Protein AF-0000000065867037 (afdb_homodimer)

InterPro domains:
  IPR023191 Deoxynucleotide monophosphate kinase, N-terminal [G3DSA:1.10.238.70] (33-154)
  IPR027417 P-loop containing nucleoside triphosphate hydrolase [G3DSA:3.40.50.300] (1-236)
  IPR027417 P-loop containing nucleoside triphosphate hydrolase [SSF52540] (1-239)
  IPR048444 Deoxynucleotide monophosphate kinase [PF21448] (2-234)

Nearest PDB structures (foldseek):
  1del-assembly1_A  TM=9.808E-01  e=3.210E-45  Tequatrovirus T4
  1del-assembly1_B  TM=9.962E-01  e=9.913E-43  Tequatrovirus T4
  5xz2-assembly2_B  TM=5.004E-01  e=1.319E-03  Danio rerio
  5ycb-assembly2_B  TM=4.876E-01  e=2.510E-03  Notothenia coriiceps
  7de3-assembly1_A  TM=4.645E-01  e=5.065E-03  Homo sapiens

Organism: Enterobacteria phage T4 (NCBI:txid10665)

Foldseek 3Di:
DAEEEEWEFPPLCLVVLVVLCVVPFQEDEDELLLLLLVLLQVLQVVLVVPHVFDRDHSCCLVVNVHDQVDFRPDDLVSLLSSLQSSQQVLCVLPNWAPWDWDADPRDIGIDPVLSVQSSVQSVPDPDGDGSVVSSCCNPPSRRCPPIDVCSSVVSVVVVCVVCVPVPGPYYYYRQAQDAVSVVVCVVVVHAYEYRGEPPDAHPDPPSSNRIDDDDPRHHYQYDHDDSVVSSVSSVVVSVVD/DAEEEEWEFPPLCLVVLVVLCVVPFQEDEDELLLLLLVLLQVLQVVLVVPHVFDRDHSCCLVVNVHDQVDFRPDDLVSLLSSLQSSQQVLCVLPNWAPWDWDADPNDIGIDPVLSVQSSVQSVPDDDGDGSVVSSCCNPPSRRCPPIDVCSSVVSVVVVCVVCVVVPGPYYYYRQAQDAVSVVVCVVVVHAYEYRGEPPDAHPDPPSSNRIDDDDPRHHYQYDHDDPVVSSVSSVVVSVVD

Sequence (482 aa):
MKLIFLSGVKRSGKDTTADFIMSNYSAVKYQLAGPIKDALAYAWGVFAANTDYPCLTRKEFEGIDYDRETNLNLTKLEVITIMEQAFCYLNGKSPIKGVFVFDDEGKESVNFVAFNKITDVINNIEDQWSVRRLMQALGTDLIVNNFDRMYWVKLFALDYLDKFNSGYDYYIVPDTRQDHEMDAARAMGATVIHVVRPGQKSNDTHITEAGLPIRDGDLVITNDGSLEELFSKIKNTLKVLMKLIFLSGVKRSGKDTTADFIMSNYSAVKYQLAGPIKDALAYAWGVFAANTDYPCLTRKEFEGIDYDRETNLNLTKLEVITIMEQAFCYLNGKSPIKGVFVFDDEGKESVNFVAFNKITDVINNIEDQWSVRRLMQALGTDLIVNNFDRMYWVKLFALDYLDKFNSGYDYYIVPDTRQDHEMDAARAMGATVIHVVRPGQKSNDTHITEAGLPIRDGDLVITNDGSLEELFSKIKNTLKVL

Structure (mmCIF, N/CA/C/O backbone):
data_AF-0000000065867037-model_v1
#
loop_
_entity.id
_entity.type
_entity.pdbx_description
1 polymer 'Deoxynucleotide monophosphate kinase'
#
loop_
_atom_site.group_PDB
_atom_site.id
_atom_site.type_symbol
_atom_site.label_atom_id
_atom_site.label_alt_id
_atom_site.label_comp_id
_atom_site.label_asym_id
_atom_site.label_entity_id
_atom_site.label_seq_id
_atom_site.pdbx_PDB_ins_code
_atom_site.Cartn_x
_atom_site.Cartn_y
_atom_site.Cartn_z
_atom_site.occupancy
_atom_site.B_iso_or_equiv
_atom_site.auth_seq_id
_atom_site.auth_comp_id
_atom_site.auth_asym_id
_atom_site.auth_atom_id
_atom_site.pdbx_PDB_model_num
ATOM 1 N N . MET A 1 1 ? 14.789 -4.066 9.43 1 89.06 1 MET A N 1
ATOM 2 C CA . MET A 1 1 ? 14.328 -5.211 8.648 1 89.06 1 MET A CA 1
ATOM 3 C C . MET A 1 1 ? 14.789 -5.102 7.203 1 89.06 1 MET A C 1
ATOM 5 O O . MET A 1 1 ? 14.531 -4.094 6.543 1 89.06 1 MET A O 1
ATOM 9 N N . LYS A 1 2 ? 15.555 -6.059 6.652 1 92.38 2 LYS A N 1
ATOM 10 C CA . LYS A 1 2 ? 16.047 -6.055 5.281 1 92.38 2 LYS A CA 1
ATOM 11 C C . LYS A 1 2 ? 15.062 -6.73 4.332 1 92.38 2 LYS A C 1
ATOM 13 O O . LYS A 1 2 ? 14.562 -7.816 4.625 1 92.38 2 LYS A O 1
ATOM 18 N N . LEU A 1 3 ? 14.758 -6.055 3.297 1 95 3 LEU A N 1
ATOM 19 C CA . LEU A 1 3 ? 13.836 -6.555 2.279 1 95 3 LEU A CA 1
ATOM 20 C C . LEU A 1 3 ? 14.594 -7.332 1.204 1 95 3 LEU A C 1
ATOM 22 O O . LEU A 1 3 ? 15.453 -6.773 0.516 1 95 3 LEU A O 1
ATOM 26 N N . ILE A 1 4 ? 14.258 -8.617 1.031 1 96 4 ILE A N 1
ATOM 27 C CA . ILE A 1 4 ? 14.984 -9.484 0.104 1 96 4 ILE A CA 1
ATOM 28 C C . ILE A 1 4 ? 14.008 -10.094 -0.9 1 96 4 ILE A C 1
ATOM 30 O O . ILE A 1 4 ? 13.008 -10.703 -0.513 1 96 4 ILE A O 1
ATOM 34 N N . PHE A 1 5 ? 14.273 -9.945 -2.16 1 96.62 5 PHE A N 1
ATOM 35 C CA . PHE A 1 5 ? 13.578 -10.648 -3.232 1 96.62 5 PHE A CA 1
ATOM 36 C C . PHE A 1 5 ? 14.453 -11.75 -3.812 1 96.62 5 PHE A C 1
ATOM 38 O O . PHE A 1 5 ? 15.555 -11.484 -4.309 1 96.62 5 PHE A O 1
ATOM 45 N N . LEU A 1 6 ? 13.992 -12.977 -3.705 1 94.5 6 LEU A N 1
ATOM 46 C CA . LEU A 1 6 ? 14.727 -14.125 -4.223 1 94.5 6 LEU A CA 1
ATOM 47 C C . LEU A 1 6 ? 14.203 -14.531 -5.602 1 94.5 6 LEU A C 1
ATOM 49 O O . LEU A 1 6 ? 12.992 -14.562 -5.828 1 94.5 6 LEU A O 1
ATOM 53 N N . SER A 1 7 ? 15.094 -14.688 -6.477 1 92.19 7 SER A N 1
ATOM 54 C CA . SER A 1 7 ? 14.773 -15.125 -7.828 1 92.19 7 SER A CA 1
ATOM 55 C C . SER A 1 7 ? 15.602 -16.344 -8.227 1 92.19 7 SER A C 1
ATOM 57 O O . SER A 1 7 ? 16.719 -16.516 -7.75 1 92.19 7 SER A O 1
ATOM 59 N N . GLY A 1 8 ? 15 -17.219 -9.047 1 89.62 8 GLY A N 1
ATOM 60 C CA . GLY A 1 8 ? 15.656 -18.422 -9.539 1 89.62 8 GLY A CA 1
ATOM 61 C C . GLY A 1 8 ? 14.719 -19.344 -10.281 1 89.62 8 GLY A C 1
ATOM 62 O O . GLY A 1 8 ? 13.539 -19.453 -9.945 1 89.62 8 GLY A O 1
ATOM 63 N N . VAL A 1 9 ? 15.258 -20.031 -11.266 1 84.5 9 VAL A N 1
ATOM 64 C CA . VAL A 1 9 ? 14.453 -20.969 -12.039 1 84.5 9 VAL A CA 1
ATOM 65 C C . VAL A 1 9 ? 14.172 -22.219 -11.211 1 84.5 9 VAL A C 1
ATOM 67 O O . VAL A 1 9 ? 14.75 -22.391 -10.141 1 84.5 9 VAL A O 1
ATOM 70 N N . LYS A 1 10 ? 13.211 -23.031 -11.695 1 82 10 LYS A N 1
ATOM 71 C CA . LYS A 1 10 ? 12.883 -24.281 -11.031 1 82 10 LYS A CA 1
ATOM 72 C C . LYS A 1 10 ? 14.141 -25.125 -10.789 1 82 10 LYS A C 1
ATOM 74 O O . LYS A 1 10 ? 14.992 -25.234 -11.672 1 82 10 LYS A O 1
ATOM 79 N N . ARG A 1 11 ? 14.297 -25.578 -9.586 1 84.94 11 ARG A N 1
ATOM 80 C CA . ARG A 1 11 ? 15.367 -26.484 -9.172 1 84.94 11 ARG A CA 1
ATOM 81 C C . ARG A 1 11 ? 16.703 -25.734 -9.062 1 84.94 11 ARG A C 1
ATOM 83 O O . ARG A 1 11 ? 17.766 -26.344 -9.117 1 84.94 11 ARG A O 1
ATOM 90 N N . SER A 1 12 ? 16.641 -24.422 -8.906 1 88.38 12 SER A N 1
ATOM 91 C CA . SER A 1 12 ? 17.859 -23.641 -8.734 1 88.38 12 SER A CA 1
ATOM 92 C C . SER A 1 12 ? 18.328 -23.672 -7.285 1 88.38 12 SER A C 1
ATOM 94 O O . SER A 1 12 ? 19.5 -23.391 -7.004 1 88.38 12 SER A O 1
ATOM 96 N N . GLY A 1 13 ? 17.484 -23.953 -6.355 1 90.44 13 GLY A N 1
ATOM 97 C CA . GLY A 1 13 ? 17.766 -23.891 -4.93 1 90.44 13 GLY A CA 1
ATOM 98 C C . GLY A 1 13 ? 17.156 -22.688 -4.254 1 90.44 13 GLY A C 1
ATOM 99 O O . GLY A 1 13 ? 17.453 -22.391 -3.098 1 90.44 13 GLY A O 1
ATOM 100 N N . LYS A 1 14 ? 16.328 -22.016 -5.004 1 90.88 14 LYS A N 1
ATOM 101 C CA . LYS A 1 14 ? 15.68 -20.812 -4.504 1 90.88 14 LYS A CA 1
ATOM 102 C C . LYS A 1 14 ? 14.82 -21.109 -3.279 1 90.88 14 LYS A C 1
ATOM 104 O O . LYS A 1 14 ? 14.883 -20.406 -2.277 1 90.88 14 LYS A O 1
ATOM 109 N N . ASP A 1 15 ? 14.039 -22.172 -3.334 1 90.88 15 ASP A N 1
ATOM 110 C CA . ASP A 1 15 ? 13.172 -22.531 -2.213 1 90.88 15 ASP A CA 1
ATOM 111 C C . ASP A 1 15 ? 14 -22.969 -1.006 1 90.88 15 ASP A C 1
ATOM 113 O O . ASP A 1 15 ? 13.648 -22.672 0.136 1 90.88 15 ASP A O 1
ATOM 117 N N . THR A 1 16 ? 15.031 -23.656 -1.321 1 93.69 16 THR A N 1
ATOM 118 C CA . THR A 1 16 ? 15.945 -24.078 -0.265 1 93.69 16 THR A CA 1
ATOM 119 C C . THR A 1 16 ? 16.562 -22.875 0.433 1 93.69 16 THR A C 1
ATOM 121 O O . THR A 1 16 ? 16.703 -22.859 1.657 1 93.69 16 THR A O 1
ATOM 124 N N . THR A 1 17 ? 16.906 -21.969 -0.355 1 95.19 17 THR A N 1
ATOM 125 C CA . THR A 1 17 ? 17.484 -20.734 0.177 1 95.19 17 THR A CA 1
ATOM 126 C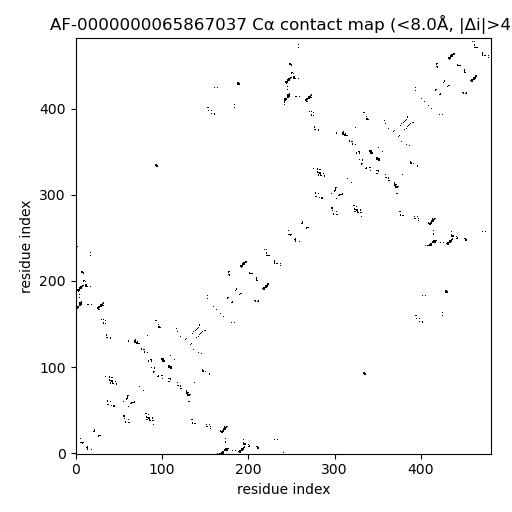 C . THR A 1 17 ? 16.469 -20.016 1.078 1 95.19 17 THR A C 1
ATOM 128 O O . THR A 1 17 ? 16.812 -19.641 2.201 1 95.19 17 THR A O 1
ATOM 131 N N . ALA A 1 18 ? 15.297 -19.828 0.618 1 95.25 18 ALA A N 1
ATOM 132 C CA . ALA A 1 18 ? 14.25 -19.188 1.403 1 95.25 18 ALA A CA 1
ATOM 133 C C . ALA A 1 18 ? 14.016 -19.922 2.717 1 95.25 18 ALA A C 1
ATOM 135 O O . ALA A 1 18 ? 13.914 -19.312 3.777 1 95.25 18 ALA A O 1
ATOM 136 N N . ASP A 1 19 ? 13.961 -21.203 2.641 1 95.06 19 ASP A N 1
ATOM 137 C CA . ASP A 1 19 ? 13.719 -22.016 3.82 1 95.06 19 ASP A CA 1
ATOM 138 C C . ASP A 1 19 ? 14.852 -21.875 4.832 1 95.06 19 ASP A C 1
ATOM 140 O O . ASP A 1 19 ? 14.617 -21.844 6.039 1 95.06 19 ASP A O 1
ATOM 144 N N . PHE A 1 20 ? 16.031 -21.891 4.324 1 96.19 20 PHE A N 1
ATOM 145 C CA . PHE A 1 20 ? 17.203 -21.719 5.188 1 96.19 20 PHE A CA 1
ATOM 146 C C . PHE A 1 20 ? 17.125 -20.422 5.969 1 96.19 20 PHE A C 1
ATOM 148 O O . PHE A 1 20 ? 17.344 -20.391 7.18 1 96.19 20 PHE A O 1
ATOM 155 N N . ILE A 1 21 ? 16.781 -19.328 5.324 1 96 21 ILE A N 1
ATOM 156 C CA . ILE A 1 21 ? 16.688 -18.031 5.969 1 96 21 ILE A CA 1
ATOM 157 C C . ILE A 1 21 ? 15.586 -18.047 7.02 1 96 21 ILE A C 1
ATOM 159 O O . ILE A 1 21 ? 15.781 -17.578 8.148 1 96 21 ILE A O 1
ATOM 163 N N . MET A 1 22 ? 14.477 -18.641 6.66 1 96.12 22 MET A N 1
ATOM 164 C CA . MET A 1 22 ? 13.336 -18.719 7.57 1 96.12 22 MET A CA 1
ATOM 165 C C . MET A 1 22 ? 13.695 -19.516 8.82 1 96.12 22 MET A C 1
ATOM 167 O O . MET A 1 22 ? 13.203 -19.219 9.914 1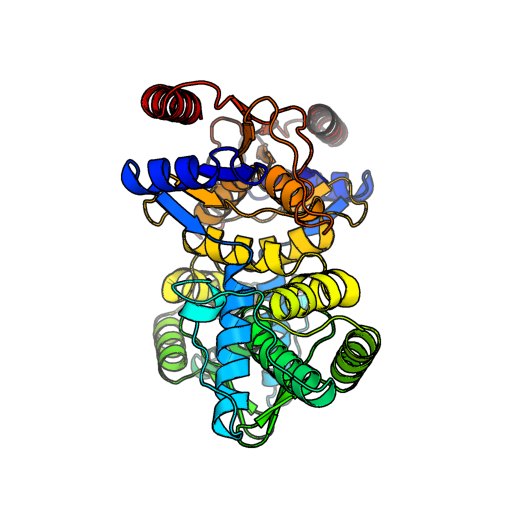 96.12 22 MET A O 1
ATOM 171 N N . SER A 1 23 ? 14.57 -20.438 8.695 1 96.44 23 SER A N 1
ATOM 172 C CA . SER A 1 23 ? 14.883 -21.344 9.789 1 96.44 23 SER A CA 1
ATOM 173 C C . SER A 1 23 ? 16.016 -20.797 10.656 1 96.44 23 SER A C 1
ATOM 175 O O . SER A 1 23 ? 16.109 -21.141 11.836 1 96.44 23 SER A O 1
ATOM 177 N N . ASN A 1 24 ? 16.781 -19.953 10.156 1 96.19 24 ASN A N 1
ATOM 178 C CA . ASN A 1 24 ? 18 -19.578 10.875 1 96.19 24 ASN A CA 1
ATOM 179 C C . ASN A 1 24 ? 17.984 -18.125 11.305 1 96.19 24 ASN A C 1
ATOM 181 O O . ASN A 1 24 ? 18.812 -17.688 12.094 1 96.19 24 ASN A O 1
ATOM 185 N N . TYR A 1 25 ? 17.047 -17.375 10.812 1 96.12 25 TYR A N 1
ATOM 186 C CA . TYR A 1 25 ? 16.953 -15.953 11.148 1 96.12 25 TYR A CA 1
ATOM 187 C C . TYR A 1 25 ? 15.516 -15.57 11.5 1 96.12 25 TYR A C 1
ATOM 189 O O . TYR A 1 25 ? 14.586 -16.312 11.203 1 96.12 25 TYR A O 1
ATOM 197 N N . SER A 1 26 ? 15.367 -14.492 12.25 1 96.56 26 SER A N 1
ATOM 198 C CA . SER A 1 26 ? 14.047 -13.906 12.438 1 96.56 26 SER A CA 1
ATOM 199 C C . SER A 1 26 ? 13.539 -13.281 11.141 1 96.56 26 SER A C 1
ATOM 201 O O . SER A 1 26 ? 13.773 -12.094 10.883 1 96.56 26 SER A O 1
ATOM 203 N N . ALA A 1 27 ? 12.875 -14.055 10.383 1 96.44 27 ALA A N 1
ATOM 204 C CA . ALA A 1 27 ? 12.461 -13.625 9.047 1 96.44 27 ALA A CA 1
ATOM 205 C C . ALA A 1 27 ? 10.977 -13.922 8.812 1 96.44 27 ALA A C 1
ATOM 207 O O . ALA A 1 27 ? 10.391 -14.766 9.492 1 96.44 27 ALA A O 1
ATOM 208 N N . VAL A 1 28 ? 10.383 -13.164 7.984 1 96.69 28 VAL A N 1
ATOM 209 C CA . VAL A 1 28 ? 9.016 -13.398 7.531 1 96.69 28 VAL A CA 1
ATOM 210 C C . VAL A 1 28 ? 8.992 -13.562 6.016 1 96.69 28 VAL A C 1
ATOM 212 O O . VAL A 1 28 ? 9.742 -12.891 5.301 1 96.69 28 VAL A O 1
ATOM 215 N N . LYS A 1 29 ? 8.234 -14.516 5.602 1 96.44 29 LYS A N 1
ATOM 216 C CA . LYS A 1 29 ? 8.102 -14.82 4.18 1 96.44 29 LYS A CA 1
ATOM 217 C C . LYS A 1 29 ? 6.766 -14.328 3.631 1 96.44 29 LYS A C 1
ATOM 219 O O . LYS A 1 29 ? 5.723 -14.539 4.25 1 96.44 29 LYS A O 1
ATOM 224 N N . TYR A 1 30 ? 6.809 -13.617 2.578 1 97.12 30 TYR A N 1
ATOM 225 C CA . TYR A 1 30 ? 5.609 -13.172 1.872 1 97.12 30 TYR A CA 1
ATOM 226 C C . TYR A 1 30 ? 5.605 -13.68 0.435 1 97.12 30 TYR A C 1
ATOM 228 O O . TYR A 1 30 ? 6.559 -13.453 -0.314 1 97.12 30 TYR A O 1
ATOM 236 N N . GLN A 1 31 ? 4.57 -14.344 0.093 1 96.12 31 GLN A N 1
ATOM 237 C CA . GLN A 1 31 ? 4.398 -14.797 -1.284 1 96.12 31 GLN A CA 1
ATOM 238 C C . GLN A 1 31 ? 3.549 -13.812 -2.082 1 96.12 31 GLN A C 1
ATOM 240 O O . GLN A 1 31 ? 2.404 -13.531 -1.721 1 96.12 31 GLN A O 1
ATOM 245 N N . LEU A 1 32 ? 4.082 -13.336 -3.207 1 96.38 32 LEU A N 1
ATOM 246 C CA . LEU A 1 32 ? 3.297 -12.461 -4.07 1 96.38 32 LEU A CA 1
ATOM 247 C C . LEU A 1 32 ? 2.02 -13.156 -4.531 1 96.38 32 LEU A C 1
ATOM 249 O O . LEU A 1 32 ? 0.987 -12.508 -4.711 1 96.38 32 LEU A O 1
ATOM 253 N N . ALA A 1 33 ? 2.098 -14.461 -4.652 1 96.81 33 ALA A N 1
ATOM 254 C CA . ALA A 1 33 ? 0.938 -15.234 -5.098 1 96.81 33 ALA A CA 1
ATOM 255 C C . ALA A 1 33 ? 0.011 -15.547 -3.928 1 96.81 33 ALA A C 1
ATOM 257 O O . ALA A 1 33 ? -1.071 -16.109 -4.121 1 96.81 33 ALA A O 1
ATOM 258 N N . GLY A 1 34 ? 0.401 -15.242 -2.719 1 97.56 34 GLY A N 1
ATOM 259 C CA . GLY A 1 34 ? -0.401 -15.531 -1.541 1 97.56 34 GLY A CA 1
ATOM 260 C C . GLY A 1 34 ? -1.822 -15.008 -1.646 1 97.56 34 GLY A C 1
ATOM 261 O O . GLY A 1 34 ? -2.779 -15.781 -1.536 1 97.56 34 GLY A O 1
ATOM 262 N N . PRO A 1 35 ? -1.892 -13.711 -1.93 1 98.5 35 PRO A N 1
ATOM 263 C CA . PRO A 1 35 ? -3.24 -13.148 -2.041 1 98.5 35 PRO A CA 1
ATOM 264 C C . PRO A 1 35 ? -4.055 -13.789 -3.166 1 98.5 35 PRO A C 1
ATOM 266 O O . PRO A 1 35 ? -5.281 -13.875 -3.074 1 98.5 35 PRO A O 1
ATOM 269 N N . ILE A 1 36 ? -3.424 -14.211 -4.211 1 98.56 36 ILE A N 1
ATOM 270 C CA . ILE A 1 36 ? -4.105 -14.883 -5.309 1 98.56 36 ILE A CA 1
ATOM 271 C C . ILE A 1 36 ? -4.734 -16.188 -4.801 1 98.56 36 ILE A C 1
ATOM 273 O O . ILE A 1 36 ? -5.914 -16.438 -5.039 1 98.56 36 ILE A O 1
ATOM 277 N N . LYS A 1 37 ? -3.912 -16.938 -4.086 1 98.62 37 LYS A N 1
ATOM 278 C CA . LYS A 1 37 ? -4.379 -18.188 -3.52 1 98.62 37 LYS A CA 1
ATOM 279 C C . LYS A 1 37 ? -5.492 -17.969 -2.498 1 98.62 37 LYS A C 1
ATOM 281 O O . LYS A 1 37 ? -6.484 -18.688 -2.477 1 98.62 37 LYS A O 1
ATOM 286 N N . ASP A 1 38 ? -5.348 -16.953 -1.671 1 98.75 38 ASP A N 1
ATOM 287 C CA . ASP A 1 38 ? -6.359 -16.609 -0.672 1 98.75 38 ASP A CA 1
ATOM 288 C C . ASP A 1 38 ? -7.695 -16.281 -1.333 1 98.75 38 ASP A C 1
ATOM 290 O O . ASP A 1 38 ? -8.742 -16.766 -0.919 1 98.75 38 ASP A O 1
ATOM 294 N N . ALA A 1 39 ? -7.598 -15.469 -2.322 1 98.81 39 ALA A N 1
ATOM 295 C CA . ALA A 1 39 ? -8.805 -15.016 -3.008 1 98.81 39 ALA A CA 1
ATOM 296 C C . ALA A 1 39 ? -9.516 -16.172 -3.699 1 98.81 39 ALA A C 1
ATOM 298 O O . ALA A 1 39 ? -10.734 -16.297 -3.615 1 98.81 39 ALA A O 1
ATOM 299 N N . LEU A 1 40 ? -8.75 -17 -4.391 1 98.81 40 LEU A N 1
ATOM 300 C CA . LEU A 1 40 ? -9.344 -18.109 -5.117 1 98.81 40 LEU A CA 1
ATOM 301 C C . LEU A 1 40 ? -9.906 -19.156 -4.148 1 98.81 40 LEU A C 1
ATOM 303 O O . LEU A 1 40 ? -10.938 -19.766 -4.422 1 98.81 40 LEU A O 1
ATOM 307 N N . ALA A 1 41 ? -9.188 -19.391 -3.031 1 98.69 41 ALA A N 1
ATOM 308 C CA . ALA A 1 41 ? -9.711 -20.312 -2.021 1 98.69 41 ALA A CA 1
ATOM 309 C C . ALA A 1 41 ? -11.055 -19.828 -1.483 1 98.69 41 ALA A C 1
ATOM 311 O O . ALA A 1 41 ? -11.992 -20.609 -1.346 1 98.69 41 ALA A O 1
ATOM 312 N N . TYR A 1 42 ? -11.117 -18.578 -1.183 1 98.31 42 TYR A N 1
ATOM 313 C CA . TYR A 1 42 ? -12.367 -18 -0.713 1 98.31 42 TYR A CA 1
ATOM 314 C C . TYR A 1 42 ? -13.469 -18.141 -1.755 1 98.31 42 TYR A C 1
ATOM 316 O O . TYR A 1 42 ? -14.555 -18.641 -1.449 1 98.31 42 TYR A O 1
ATOM 324 N N . ALA A 1 43 ? -13.172 -17.703 -2.996 1 98.19 43 ALA A N 1
ATOM 325 C CA . ALA A 1 43 ? -14.148 -17.734 -4.082 1 98.19 43 ALA A CA 1
ATOM 326 C C . ALA A 1 43 ? -14.625 -19.156 -4.344 1 98.19 43 ALA A C 1
ATOM 328 O O . ALA A 1 43 ? -15.812 -19.391 -4.582 1 98.19 43 ALA A O 1
ATOM 329 N N . TRP A 1 44 ? -13.68 -20.094 -4.355 1 98.44 44 TRP A N 1
ATOM 330 C CA . TRP A 1 44 ? -14.023 -21.5 -4.547 1 98.44 44 TRP A CA 1
ATOM 331 C C . TRP A 1 44 ? -14.984 -21.969 -3.463 1 98.44 44 TRP A C 1
ATOM 333 O O . TRP A 1 44 ? -15.93 -22.719 -3.742 1 98.44 44 TRP A O 1
ATOM 343 N N . GLY A 1 45 ? -14.688 -21.609 -2.201 1 97.31 45 GLY A N 1
ATOM 344 C CA . GLY A 1 45 ? -15.578 -21.984 -1.11 1 97.31 45 GLY A CA 1
ATOM 345 C C . GLY A 1 45 ? -17.016 -21.531 -1.333 1 97.31 45 GLY A C 1
ATOM 346 O O . GLY A 1 45 ? -17.953 -22.297 -1.123 1 97.31 45 GLY A O 1
ATOM 347 N N . VAL A 1 46 ? -17.188 -20.328 -1.723 1 95.69 46 VAL A N 1
ATOM 348 C CA . VAL A 1 46 ? -18.516 -19.781 -1.999 1 95.69 46 VAL A CA 1
ATOM 349 C C . VAL A 1 46 ? -19.172 -20.562 -3.137 1 95.69 46 VAL A C 1
ATOM 351 O O . VAL A 1 46 ? -20.344 -20.938 -3.049 1 95.69 46 VAL A O 1
ATOM 354 N N . PHE A 1 47 ? -18.422 -20.812 -4.164 1 96.44 47 PHE A N 1
ATOM 355 C CA . PHE A 1 47 ? -18.875 -21.531 -5.348 1 96.44 47 PHE A CA 1
ATOM 356 C C . PHE A 1 47 ? -19.266 -22.969 -5 1 96.44 47 PHE A C 1
ATOM 358 O O . PHE A 1 47 ? -20.359 -23.406 -5.352 1 96.44 47 PHE A O 1
ATOM 365 N N . ALA A 1 48 ? -18.406 -23.641 -4.312 1 95.31 48 ALA A N 1
ATOM 366 C CA . ALA A 1 48 ? -18.594 -25.062 -4.016 1 95.31 48 ALA A CA 1
ATOM 367 C C . ALA A 1 48 ? -19.734 -25.266 -3.031 1 95.31 48 ALA A C 1
ATOM 369 O O . ALA A 1 48 ? -20.359 -26.328 -3.01 1 95.31 48 ALA A O 1
ATOM 370 N N . ALA A 1 49 ? -19.984 -24.281 -2.197 1 93.25 49 ALA A N 1
ATOM 371 C CA . ALA A 1 49 ? -21.078 -24.375 -1.237 1 93.25 49 ALA A CA 1
ATOM 372 C C . ALA A 1 49 ? -22.406 -24.547 -1.95 1 93.25 49 ALA A C 1
ATOM 374 O O . ALA A 1 49 ? -23.359 -25.125 -1.395 1 93.25 49 ALA A O 1
ATOM 375 N N . ASN A 1 50 ? -22.5 -24.188 -3.203 1 90.62 50 ASN A N 1
ATOM 376 C CA . ASN A 1 50 ? -23.766 -24.188 -3.934 1 90.62 50 ASN A CA 1
ATOM 377 C C . ASN A 1 50 ? -23.719 -25.141 -5.129 1 90.62 50 ASN A C 1
ATOM 379 O O . ASN A 1 50 ? -24.516 -25.016 -6.055 1 90.62 50 ASN A O 1
ATOM 383 N N . THR A 1 51 ? -22.672 -25.984 -5.137 1 94.62 51 THR A N 1
ATOM 384 C CA . THR A 1 51 ? -22.516 -26.891 -6.266 1 94.62 51 THR A CA 1
ATOM 385 C C . THR A 1 51 ? -22.047 -28.266 -5.797 1 94.62 51 THR A C 1
ATOM 387 O O . THR A 1 51 ? -21.922 -28.5 -4.594 1 94.62 51 THR A O 1
ATOM 390 N N . ASP A 1 52 ? -21.812 -29.156 -6.73 1 93.62 52 ASP A N 1
ATOM 391 C CA . ASP A 1 52 ? -21.391 -30.516 -6.395 1 93.62 52 ASP A CA 1
ATOM 392 C C . ASP A 1 52 ? -19.891 -30.688 -6.559 1 93.62 52 ASP A C 1
ATOM 394 O O . ASP A 1 52 ? -19.375 -31.797 -6.484 1 93.62 52 ASP A O 1
ATOM 398 N N . TYR A 1 53 ? -19.234 -29.609 -6.758 1 95.25 53 TYR A N 1
ATOM 399 C CA . TYR A 1 53 ? -17.781 -29.672 -6.906 1 95.25 53 TYR A CA 1
ATOM 400 C C . TYR A 1 53 ? -17.109 -29.984 -5.57 1 95.25 53 TYR A C 1
ATOM 402 O O . TYR A 1 53 ? -17.641 -29.641 -4.512 1 95.25 53 TYR A O 1
ATOM 410 N N . PRO A 1 54 ? -16 -30.641 -5.695 1 93.12 54 PRO A N 1
ATOM 411 C CA . PRO A 1 54 ? -15.266 -30.922 -4.457 1 93.12 54 PRO A CA 1
ATOM 412 C C . PRO A 1 54 ? -14.789 -29.641 -3.76 1 93.12 54 PRO A C 1
ATOM 414 O O . PRO A 1 54 ? -14.461 -28.656 -4.422 1 93.12 54 PRO A O 1
ATOM 417 N N . CYS A 1 55 ? -14.695 -29.781 -2.502 1 94 55 CYS A N 1
ATOM 418 C CA . CYS A 1 55 ? -14.203 -28.656 -1.715 1 94 55 CYS A CA 1
ATOM 419 C C . CYS A 1 55 ? -12.688 -28.531 -1.832 1 94 55 CYS A C 1
ATOM 421 O O . CYS A 1 55 ? -11.961 -29.484 -1.545 1 94 55 CYS A O 1
ATOM 423 N N . LEU A 1 56 ? -12.219 -27.453 -2.338 1 96.75 56 LEU A N 1
ATOM 424 C CA . LEU A 1 56 ? -10.805 -27.109 -2.328 1 96.75 56 LEU A CA 1
ATOM 425 C C . LEU A 1 56 ? -10.531 -25.984 -1.337 1 96.75 56 LEU A C 1
ATOM 427 O O . LEU A 1 56 ? -11.211 -24.953 -1.354 1 96.75 56 LEU A O 1
ATOM 431 N N . THR A 1 57 ? -9.594 -26.234 -0.496 1 96.81 57 THR A N 1
ATOM 432 C CA . THR A 1 57 ? -9.188 -25.234 0.486 1 96.81 57 THR A CA 1
ATOM 433 C C . THR A 1 57 ? -7.883 -24.562 0.066 1 96.81 57 THR A C 1
ATOM 435 O O . THR A 1 57 ? -7.355 -24.844 -1.014 1 96.81 57 THR A O 1
ATOM 438 N N . ARG A 1 58 ? -7.426 -23.656 0.932 1 97.88 58 ARG A N 1
ATOM 439 C CA . ARG A 1 58 ? -6.18 -22.938 0.686 1 97.88 58 ARG A CA 1
ATOM 440 C C . ARG A 1 58 ? -5.012 -23.906 0.528 1 97.88 58 ARG A C 1
ATOM 442 O O . ARG A 1 58 ? -4.074 -23.641 -0.228 1 97.88 58 ARG A O 1
ATOM 449 N N . LYS A 1 59 ? -5.027 -25.062 1.109 1 97.19 59 LYS A N 1
ATOM 450 C CA . LYS A 1 59 ? -3.984 -26.078 1.033 1 97.19 59 LYS A CA 1
ATOM 451 C C . LYS A 1 59 ? -3.832 -26.609 -0.392 1 97.19 59 LYS A C 1
ATOM 453 O O . LYS A 1 59 ? -2.715 -26.75 -0.889 1 97.19 59 LYS A O 1
ATOM 458 N N . GLU A 1 60 ? -5.004 -26.922 -1.045 1 97.19 60 GLU A N 1
ATOM 459 C CA . GLU A 1 60 ? -4.969 -27.406 -2.422 1 97.19 60 GL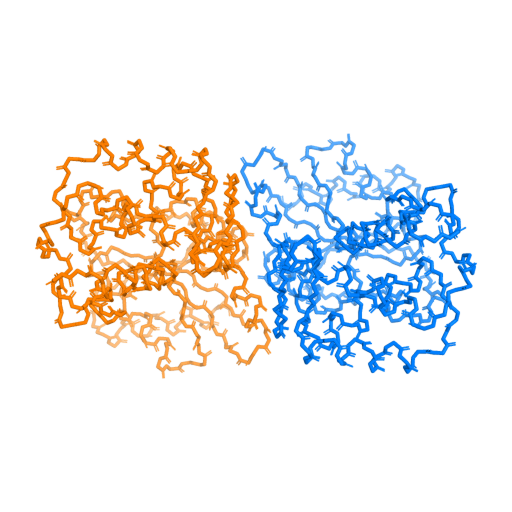U A CA 1
ATOM 460 C C . GLU A 1 60 ? -4.438 -26.328 -3.369 1 97.19 60 GLU A C 1
ATOM 462 O O . GLU A 1 60 ? -3.691 -26.625 -4.301 1 97.19 60 GLU A O 1
ATOM 467 N N . PHE A 1 61 ? -4.773 -25.062 -3.09 1 97.5 61 PHE A N 1
ATOM 468 C CA . PHE A 1 61 ? -4.289 -23.969 -3.928 1 97.5 61 PHE A CA 1
ATOM 469 C C . PHE A 1 61 ? -2.795 -23.75 -3.717 1 97.5 61 PHE A C 1
ATOM 471 O O . PHE A 1 61 ? -2.109 -23.219 -4.598 1 97.5 61 PHE A O 1
ATOM 478 N N . GLU A 1 62 ? -2.297 -24.172 -2.547 1 95.69 62 GLU A N 1
ATOM 479 C CA . GLU A 1 62 ? -0.863 -24.141 -2.277 1 95.69 62 GLU A CA 1
ATOM 480 C C . GLU A 1 62 ? -0.15 -25.328 -2.932 1 95.69 62 GLU A C 1
ATOM 482 O O . GLU A 1 62 ? 1.068 -25.297 -3.113 1 95.69 62 GLU A O 1
ATOM 487 N N . GLY A 1 63 ? -0.908 -26.312 -3.248 1 94.81 63 GLY A N 1
ATOM 488 C CA . GLY A 1 63 ? -0.34 -27.516 -3.848 1 94.81 63 GLY A CA 1
ATOM 489 C C . GLY A 1 63 ? 0.104 -28.531 -2.824 1 94.81 63 GLY A C 1
ATOM 490 O O . GLY A 1 63 ? 0.969 -29.375 -3.107 1 94.81 63 GLY A O 1
ATOM 491 N N . ILE A 1 64 ? -0.438 -28.406 -1.663 1 95 64 ILE A N 1
ATOM 492 C CA . ILE A 1 64 ? -0.122 -29.375 -0.627 1 95 64 ILE A CA 1
ATOM 493 C C . ILE A 1 64 ? -0.971 -30.625 -0.826 1 95 64 ILE A C 1
ATOM 495 O O . ILE A 1 64 ? -2.195 -30.594 -0.688 1 95 64 ILE A O 1
ATOM 499 N N . ASP A 1 65 ? -0.4 -31.766 -1.122 1 94.25 65 ASP A N 1
ATOM 500 C CA . ASP A 1 65 ? -1.033 -33.062 -1.34 1 94.25 65 ASP A CA 1
ATOM 501 C C . ASP A 1 65 ? -2.109 -32.969 -2.418 1 94.25 65 ASP A C 1
ATOM 503 O O . ASP A 1 65 ? -3.178 -33.562 -2.289 1 94.25 65 ASP A O 1
ATOM 507 N N . TYR A 1 66 ? -1.923 -32.188 -3.346 1 95.94 66 TYR A N 1
ATOM 508 C CA . TYR A 1 66 ? -2.854 -31.938 -4.441 1 95.94 66 TYR A CA 1
ATOM 509 C C . TYR A 1 66 ? -2.109 -31.531 -5.715 1 95.94 66 TYR A C 1
ATOM 511 O O . TYR A 1 66 ? -1.22 -30.688 -5.68 1 95.94 66 TYR A O 1
ATOM 519 N N . ASP A 1 67 ? -2.369 -32.156 -6.801 1 96.31 67 ASP A N 1
ATOM 520 C CA . ASP A 1 67 ? -1.801 -31.781 -8.094 1 96.31 67 ASP A CA 1
ATOM 521 C C . ASP A 1 67 ? -2.531 -30.578 -8.695 1 96.31 67 ASP A C 1
ATOM 523 O O . ASP A 1 67 ? -3.662 -30.703 -9.164 1 96.31 67 ASP A O 1
ATOM 527 N N . ARG A 1 68 ? -1.9 -29.5 -8.789 1 95.5 68 ARG A N 1
ATOM 528 C CA . ARG A 1 68 ? -2.521 -28.25 -9.203 1 95.5 68 ARG A CA 1
ATOM 529 C C . ARG A 1 68 ? -2.74 -28.219 -10.711 1 95.5 68 ARG A C 1
ATOM 531 O O . ARG A 1 68 ? -3.334 -27.281 -11.242 1 95.5 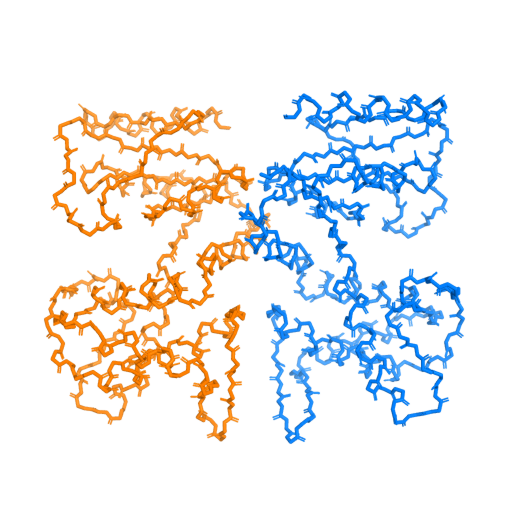68 ARG A O 1
ATOM 538 N N . GLU A 1 69 ? -2.381 -29.234 -11.367 1 95.69 69 GLU A N 1
ATOM 539 C CA . GLU A 1 69 ? -2.605 -29.344 -12.805 1 95.69 69 GLU A CA 1
ATOM 540 C C . GLU A 1 69 ? -3.852 -30.172 -13.109 1 95.69 69 GLU A C 1
ATOM 542 O O . GLU A 1 69 ? -4.27 -30.266 -14.266 1 95.69 69 GLU A O 1
ATOM 547 N N . THR A 1 70 ? -4.402 -30.734 -12.109 1 96.75 70 THR A N 1
ATOM 548 C CA . THR A 1 70 ? -5.594 -31.562 -12.266 1 96.75 70 THR A CA 1
ATOM 549 C C . THR A 1 70 ? -6.711 -30.766 -12.953 1 96.75 70 THR A C 1
ATOM 551 O O . THR A 1 70 ? -6.969 -29.609 -12.594 1 96.75 70 THR A O 1
ATOM 554 N N . ASN A 1 71 ? -7.336 -31.438 -13.961 1 97.56 71 ASN A N 1
ATOM 555 C CA . ASN A 1 71 ? -8.469 -30.797 -14.633 1 97.56 71 ASN A CA 1
ATOM 556 C C . ASN A 1 71 ? -9.672 -30.688 -13.703 1 97.56 71 ASN A C 1
ATOM 558 O O . ASN A 1 71 ? -10.148 -31.688 -13.164 1 97.56 71 ASN A O 1
ATOM 562 N N . LEU A 1 72 ? -10.203 -29.469 -13.562 1 97.44 72 LEU A N 1
ATOM 563 C CA . LEU A 1 72 ? -11.312 -29.219 -12.648 1 97.44 72 LEU A CA 1
ATOM 564 C C . LEU A 1 72 ? -12.656 -29.344 -13.359 1 97.44 72 LEU A C 1
ATOM 566 O O . LEU A 1 72 ? -13.703 -29.312 -12.719 1 97.44 72 LEU A O 1
ATOM 570 N N . ASN A 1 73 ? -12.633 -29.438 -14.727 1 96.81 73 ASN A N 1
ATOM 571 C CA . ASN A 1 73 ? -13.82 -29.594 -15.562 1 96.81 73 ASN A CA 1
ATOM 572 C C . ASN A 1 73 ? -14.828 -28.469 -15.336 1 96.81 73 ASN A C 1
ATOM 574 O O . ASN A 1 73 ? -16.016 -28.719 -15.188 1 96.81 73 ASN A O 1
ATOM 578 N N . LEU A 1 74 ? -14.289 -27.312 -15.219 1 98 74 LEU A N 1
ATOM 579 C CA . LEU A 1 74 ? -15.125 -26.125 -15.055 1 98 74 LEU A CA 1
ATOM 580 C C . LEU A 1 74 ? -15.594 -25.594 -16.406 1 98 74 LEU A C 1
ATOM 582 O O . LEU A 1 74 ? -14.836 -25.594 -17.375 1 98 74 LEU A O 1
ATOM 586 N N . THR A 1 75 ? -16.844 -25.109 -16.453 1 97.5 75 THR A N 1
ATOM 587 C CA . THR A 1 75 ? -17.297 -24.328 -17.609 1 97.5 75 THR A CA 1
ATOM 588 C C . THR A 1 75 ? -16.812 -22.875 -17.5 1 97.5 75 THR A C 1
ATOM 590 O O . THR A 1 75 ? -16.422 -22.422 -16.422 1 97.5 75 THR A O 1
ATOM 593 N N . LYS A 1 76 ? -16.828 -22.172 -18.594 1 98 76 LYS A N 1
ATOM 594 C CA . LYS A 1 76 ? -16.406 -20.781 -18.578 1 98 76 LYS A CA 1
ATOM 595 C C . LYS A 1 76 ? -17.312 -19.938 -17.688 1 98 76 LYS A C 1
ATOM 597 O O . LYS A 1 76 ? -16.828 -19.031 -17 1 98 76 LYS A O 1
ATOM 602 N N . LEU A 1 77 ? -18.562 -20.219 -17.688 1 98 77 LEU A N 1
ATOM 603 C CA . LEU A 1 77 ? -19.5 -19.484 -16.844 1 98 77 LEU A CA 1
ATOM 604 C C . LEU A 1 77 ? -19.172 -19.672 -15.375 1 98 77 LEU A C 1
ATOM 606 O O . LEU A 1 77 ? -19.266 -18.719 -14.594 1 98 77 LEU A O 1
ATOM 610 N N . GLU A 1 78 ? -18.859 -20.844 -15.016 1 98.25 78 GLU A N 1
ATOM 611 C CA . GLU A 1 78 ? -18.484 -21.125 -13.633 1 98.25 78 GLU A CA 1
ATOM 612 C C . GLU A 1 78 ? -17.203 -20.406 -13.242 1 98.25 78 GLU A C 1
ATOM 614 O O . GLU A 1 78 ? -17.094 -19.875 -12.133 1 98.25 78 GLU A O 1
ATOM 619 N N . VAL A 1 79 ? -16.266 -20.328 -14.156 1 98.75 79 VAL A N 1
ATOM 620 C CA . VAL A 1 79 ? -15.008 -19.625 -13.891 1 98.75 79 VAL A CA 1
ATOM 621 C C . VAL A 1 79 ? -15.266 -18.141 -13.719 1 98.75 79 VAL A C 1
ATOM 623 O O . VAL A 1 79 ? -14.688 -17.5 -12.836 1 98.75 79 VAL A O 1
ATOM 626 N N . ILE A 1 80 ? -16.156 -17.594 -14.531 1 98.75 80 ILE A N 1
ATOM 627 C CA . ILE A 1 80 ? -16.5 -16.172 -14.422 1 98.75 80 ILE A CA 1
ATOM 628 C C . ILE A 1 80 ? -17.062 -15.891 -13.039 1 98.75 80 ILE A C 1
ATOM 630 O O . ILE A 1 80 ? -16.703 -14.891 -12.406 1 98.75 80 ILE A O 1
ATOM 634 N N . THR A 1 81 ? -17.891 -16.781 -12.555 1 97.81 81 THR A N 1
ATOM 635 C CA . THR A 1 81 ? -18.484 -16.625 -11.234 1 97.81 81 THR A CA 1
ATOM 636 C C . THR A 1 81 ? -17.391 -16.672 -10.156 1 97.81 81 THR A C 1
ATOM 638 O O . THR A 1 81 ? -17.406 -15.852 -9.234 1 97.81 81 THR A O 1
ATOM 641 N N . ILE A 1 82 ? -16.5 -17.547 -10.266 1 98.62 82 ILE A N 1
ATOM 642 C CA . ILE A 1 82 ? -15.414 -17.703 -9.312 1 98.62 82 ILE A CA 1
ATOM 643 C C . ILE A 1 82 ? -14.531 -16.453 -9.336 1 98.62 82 ILE A C 1
ATOM 645 O O . ILE A 1 82 ? -14.18 -15.906 -8.289 1 98.62 82 ILE A O 1
ATOM 649 N N . MET A 1 83 ? -14.234 -15.961 -10.539 1 98.88 83 MET A N 1
ATOM 650 C CA . MET A 1 83 ? -13.383 -14.789 -10.695 1 98.88 83 MET A CA 1
ATOM 651 C C . MET A 1 83 ? -14.047 -13.555 -10.078 1 98.88 83 MET A C 1
ATOM 653 O O . MET A 1 83 ? -13.383 -12.758 -9.422 1 98.88 83 MET A O 1
ATOM 657 N N . GLU A 1 84 ? -15.297 -13.438 -10.32 1 98.69 84 GLU A N 1
ATOM 658 C CA . GLU A 1 84 ? -15.984 -12.281 -9.758 1 98.69 84 GLU A CA 1
ATOM 659 C C . GLU A 1 84 ? -15.898 -12.266 -8.234 1 98.69 84 GLU A C 1
ATOM 661 O O . GLU A 1 84 ? -15.641 -11.219 -7.633 1 98.69 84 GLU A O 1
ATOM 666 N N . GLN A 1 85 ? -16.094 -13.43 -7.641 1 98.06 85 GLN A N 1
ATOM 667 C CA . GLN A 1 85 ? -16 -13.523 -6.188 1 98.06 85 GLN A CA 1
ATOM 668 C C . GLN A 1 85 ? -14.586 -13.242 -5.707 1 98.06 85 GLN A C 1
ATOM 670 O O . GLN A 1 85 ? -14.391 -12.602 -4.668 1 98.06 85 GLN A O 1
ATOM 675 N N . ALA A 1 86 ? -13.656 -13.719 -6.43 1 98.81 86 ALA A N 1
ATOM 676 C CA . ALA A 1 86 ? -12.258 -13.445 -6.094 1 98.81 86 ALA A CA 1
ATOM 677 C C . ALA A 1 86 ? -11.969 -11.945 -6.152 1 98.81 86 ALA A C 1
ATOM 679 O O . ALA A 1 86 ? -11.234 -11.414 -5.309 1 98.81 86 ALA A O 1
ATOM 680 N N . PHE A 1 87 ? -12.531 -11.25 -7.137 1 98.81 87 PHE A N 1
ATOM 681 C CA . PHE A 1 87 ? -12.375 -9.805 -7.262 1 98.81 87 PHE A CA 1
ATOM 682 C C . PHE A 1 87 ? -12.969 -9.086 -6.055 1 98.81 87 PHE A C 1
ATOM 684 O O . PHE A 1 87 ? -12.375 -8.148 -5.531 1 98.81 87 PHE A O 1
ATOM 691 N N . CYS A 1 88 ? -14.109 -9.547 -5.656 1 98 88 CYS A N 1
ATOM 692 C CA . CYS A 1 88 ? -14.734 -8.93 -4.488 1 98 88 CYS A CA 1
ATOM 693 C C . CYS A 1 88 ? -13.844 -9.07 -3.258 1 98 88 CYS A C 1
ATOM 695 O O . CYS A 1 88 ? -13.641 -8.109 -2.523 1 98 88 CYS A O 1
ATOM 697 N N . TYR A 1 89 ? -13.328 -10.266 -3.117 1 97.88 89 TYR A N 1
ATOM 698 C CA . TYR A 1 89 ? -12.43 -10.531 -2.002 1 97.88 89 TYR A CA 1
ATOM 699 C C . TYR A 1 89 ? -11.211 -9.609 -2.051 1 97.88 89 TYR A C 1
ATOM 701 O O . TYR A 1 89 ? -10.875 -8.961 -1.06 1 97.88 89 TYR A O 1
ATOM 709 N N . LEU A 1 90 ? -10.562 -9.539 -3.189 1 98.44 90 LEU A N 1
ATOM 710 C CA . LEU A 1 90 ? -9.328 -8.781 -3.361 1 98.44 90 LEU A CA 1
ATOM 711 C C . LEU A 1 90 ? -9.586 -7.281 -3.211 1 98.44 90 LEU A C 1
ATOM 713 O O . LEU A 1 90 ? -8.758 -6.555 -2.66 1 98.44 90 LEU A O 1
ATOM 717 N N . ASN A 1 91 ? -10.695 -6.84 -3.719 1 97.19 91 ASN A N 1
ATOM 718 C CA . ASN A 1 91 ? -11.031 -5.426 -3.617 1 97.19 91 ASN A CA 1
ATOM 719 C C . ASN A 1 91 ? -11.18 -4.988 -2.164 1 97.19 91 ASN A C 1
ATOM 721 O O . ASN A 1 91 ? -10.961 -3.816 -1.84 1 97.19 91 ASN A O 1
ATOM 725 N N . GLY A 1 92 ? -11.578 -5.906 -1.325 1 94.06 92 GLY A N 1
ATOM 726 C CA . GLY A 1 92 ? -11.664 -5.641 0.102 1 94.06 92 GLY A CA 1
ATOM 727 C C . GLY A 1 92 ? -10.305 -5.484 0.76 1 94.06 92 GLY A C 1
ATOM 728 O O . GLY A 1 92 ? -10.18 -4.828 1.797 1 94.06 92 GLY A O 1
ATOM 729 N N . LYS A 1 93 ? -9.258 -6.086 0.152 1 95.62 93 LYS A N 1
ATOM 730 C CA . LYS A 1 93 ? -7.898 -5.957 0.662 1 95.62 93 LYS A CA 1
ATOM 731 C C . LYS A 1 93 ? -7.266 -4.641 0.218 1 95.62 93 LYS A C 1
ATOM 733 O O . LYS A 1 93 ? -6.586 -3.977 1.003 1 95.62 93 LYS A O 1
ATOM 738 N N . SER A 1 94 ? -7.438 -4.301 -0.954 1 96.31 94 SER A N 1
ATOM 739 C CA . SER A 1 94 ? -7.062 -3.041 -1.586 1 96.31 94 SER A CA 1
ATOM 740 C C . SER A 1 94 ? -7.887 -2.783 -2.842 1 96.31 94 SER A C 1
ATOM 742 O O . SER A 1 94 ? -8.102 -3.693 -3.646 1 96.31 94 SER A O 1
ATOM 744 N N . PRO A 1 95 ? -8.336 -1.6 -2.955 1 95.31 95 PRO A N 1
ATOM 745 C CA . PRO A 1 95 ? -9.148 -1.326 -4.141 1 95.31 95 PRO A CA 1
ATOM 746 C C . PRO A 1 95 ? -8.422 -1.636 -5.445 1 95.31 95 PRO A C 1
ATOM 748 O O . PRO A 1 95 ? -7.238 -1.307 -5.586 1 95.31 95 PRO A O 1
ATOM 751 N N . ILE A 1 96 ? -9.109 -2.33 -6.281 1 97.56 96 ILE A N 1
ATOM 752 C CA . ILE A 1 96 ? -8.617 -2.596 -7.625 1 97.56 96 ILE A CA 1
ATOM 753 C C . ILE A 1 96 ? -9.055 -1.476 -8.57 1 97.56 96 ILE A C 1
ATOM 755 O O . ILE A 1 96 ? -10.211 -1.053 -8.539 1 97.56 96 ILE A O 1
ATOM 759 N N . LYS A 1 97 ? -8.125 -0.986 -9.398 1 96.31 97 LYS A N 1
ATOM 760 C CA . LYS A 1 97 ? -8.43 0.116 -10.305 1 96.31 97 LYS A CA 1
ATOM 761 C C . LYS A 1 97 ? -9.625 -0.218 -11.188 1 96.31 97 LYS A C 1
ATOM 763 O O . LYS A 1 97 ? -9.656 -1.266 -11.836 1 96.31 97 LYS A O 1
ATOM 768 N N . GLY A 1 98 ? -10.641 0.704 -11.195 1 95.69 98 GLY A N 1
ATOM 769 C CA . GLY A 1 98 ? -11.789 0.573 -12.078 1 95.69 98 GLY A CA 1
ATOM 770 C C . GLY A 1 98 ? -12.828 -0.395 -11.555 1 95.69 98 GLY A C 1
ATOM 771 O O . GLY A 1 98 ? -13.82 -0.671 -12.234 1 95.69 98 GLY A O 1
ATOM 772 N N . VAL A 1 99 ? -12.656 -0.907 -10.328 1 97.56 99 VAL A N 1
ATOM 773 C CA . VAL A 1 99 ? -13.578 -1.909 -9.797 1 97.56 99 VAL A CA 1
ATOM 774 C C . VAL A 1 99 ? -14.336 -1.335 -8.602 1 97.56 99 VAL A C 1
ATOM 776 O O . VAL A 1 99 ? -13.734 -0.733 -7.711 1 97.56 99 VAL A O 1
ATOM 779 N N . PHE A 1 100 ? -15.57 -1.471 -8.625 1 94.94 100 PHE A N 1
ATOM 780 C CA . PHE A 1 100 ? -16.453 -1.151 -7.512 1 94.94 100 PHE A CA 1
ATOM 781 C C . PHE A 1 100 ? -17.25 -2.377 -7.09 1 94.94 100 PHE A C 1
ATOM 783 O O . PHE A 1 100 ? -17.734 -3.133 -7.938 1 94.94 100 PHE A O 1
ATOM 790 N N . VAL A 1 101 ? -17.344 -2.586 -5.828 1 93.81 101 VAL A N 1
ATOM 791 C CA . VAL A 1 101 ? -18.062 -3.742 -5.324 1 93.81 101 VAL A CA 1
ATOM 792 C C . VAL A 1 101 ? -19.344 -3.285 -4.633 1 93.81 101 VAL A C 1
ATOM 794 O O . VAL A 1 101 ? -19.328 -2.332 -3.852 1 93.81 101 VAL A O 1
ATOM 797 N N . PHE A 1 102 ? -20.297 -3.932 -4.941 1 90.94 102 PHE A N 1
ATOM 798 C CA . PHE A 1 102 ? -21.594 -3.705 -4.324 1 90.94 102 PHE A CA 1
ATOM 799 C C . PHE A 1 102 ? -22 -4.898 -3.469 1 90.94 102 PHE A C 1
ATOM 801 O O . PHE A 1 102 ? -21.641 -6.035 -3.766 1 90.94 102 PHE A O 1
ATOM 808 N N . ASP A 1 103 ? -22.656 -4.562 -2.406 1 86.62 103 ASP A N 1
ATOM 809 C CA . ASP A 1 103 ? -23.188 -5.613 -1.54 1 86.62 103 ASP A CA 1
ATOM 810 C C . ASP A 1 103 ? -24.703 -5.492 -1.396 1 86.62 103 ASP A C 1
ATOM 812 O O . ASP A 1 103 ? -25.203 -4.5 -0.868 1 86.62 103 ASP A O 1
ATOM 816 N N . ASP A 1 104 ? -25.391 -6.383 -1.966 1 83.12 104 ASP A N 1
ATOM 817 C CA . ASP A 1 104 ? -26.844 -6.461 -1.847 1 83.12 104 ASP A CA 1
ATOM 818 C C . ASP A 1 104 ? -27.266 -7.672 -1.017 1 83.12 104 ASP A C 1
ATOM 820 O O . ASP A 1 104 ? -27.391 -8.781 -1.545 1 83.12 104 ASP A O 1
ATOM 824 N N . GLU A 1 105 ? -27.688 -7.461 0.293 1 80.19 105 GLU A N 1
ATOM 825 C CA . GLU A 1 105 ? -28.156 -8.492 1.22 1 80.19 105 GLU A CA 1
ATOM 826 C C . GLU A 1 105 ? -27.156 -9.641 1.312 1 80.19 105 GLU A C 1
ATOM 828 O O . GLU A 1 105 ? -27.531 -10.805 1.166 1 80.19 105 GLU A O 1
ATOM 833 N N . GLY A 1 106 ? -25.875 -9.352 1.239 1 76.38 106 GLY A N 1
ATOM 834 C CA . GLY A 1 106 ? -24.859 -10.367 1.47 1 76.38 106 GLY A CA 1
ATOM 835 C C . GLY A 1 106 ? -24.25 -10.906 0.188 1 76.38 106 GLY A C 1
ATOM 836 O O . GLY A 1 106 ? -23.328 -11.719 0.228 1 76.38 106 GLY A O 1
ATOM 837 N N . LYS A 1 107 ? -24.812 -10.531 -0.911 1 85.94 107 LYS A N 1
ATOM 838 C CA . LYS A 1 107 ? -24.25 -10.969 -2.186 1 85.94 107 LYS A CA 1
ATOM 839 C C . LYS A 1 107 ? -23.391 -9.875 -2.812 1 85.94 107 LYS A C 1
ATOM 841 O O . LYS A 1 107 ? -23.906 -8.867 -3.297 1 85.94 107 LYS A O 1
ATOM 846 N N . GLU A 1 108 ? -22.125 -10.141 -2.947 1 92.25 108 GLU A N 1
ATOM 847 C CA . GLU A 1 108 ? -21.188 -9.156 -3.486 1 92.25 108 GLU A CA 1
ATOM 848 C C . GLU A 1 108 ? -21.016 -9.32 -4.992 1 92.25 108 GLU A C 1
ATOM 850 O O . GLU A 1 108 ? -21 -10.445 -5.5 1 92.25 108 GLU A O 1
ATOM 855 N N . SER A 1 109 ? -21.031 -8.188 -5.629 1 96 109 SER A N 1
ATOM 856 C CA . SER A 1 109 ? -20.797 -8.18 -7.07 1 96 109 SER A CA 1
ATOM 857 C C . SER A 1 109 ? -19.953 -6.977 -7.488 1 96 109 SER A C 1
ATOM 859 O O . SER A 1 109 ? -19.906 -5.973 -6.773 1 96 109 SER A O 1
ATOM 861 N N . VAL A 1 110 ? -19.281 -7.145 -8.578 1 97.56 110 VAL A N 1
ATOM 862 C CA . VAL A 1 110 ? -18.5 -6.035 -9.109 1 97.56 110 VAL A CA 1
ATOM 863 C C . VAL A 1 110 ? -19.344 -5.199 -10.055 1 97.56 110 VAL A C 1
ATOM 865 O O . VAL A 1 110 ? -20.422 -5.633 -10.477 1 97.56 110 VAL A O 1
ATOM 868 N N . ASN A 1 111 ? -18.891 -4.012 -10.312 1 97.12 111 ASN A N 1
ATOM 869 C CA . ASN A 1 111 ? -19.609 -3.152 -11.25 1 97.12 111 ASN A CA 1
ATOM 870 C C . ASN A 1 111 ? -19.609 -3.742 -12.656 1 97.12 111 ASN A C 1
ATOM 872 O O . ASN A 1 111 ? -18.75 -4.543 -13 1 97.12 111 ASN A O 1
ATOM 876 N N . PHE A 1 112 ? -20.5 -3.252 -13.453 1 97.75 112 PHE A N 1
ATOM 877 C CA . PHE A 1 112 ? -20.797 -3.812 -14.758 1 97.75 112 PHE A CA 1
ATOM 878 C C . PHE A 1 112 ? -19.562 -3.805 -15.656 1 97.75 112 PHE A C 1
ATOM 880 O O . PHE A 1 112 ? -19.281 -4.789 -16.328 1 97.75 112 PHE A O 1
ATOM 887 N N . VAL A 1 113 ? -18.828 -2.768 -15.695 1 97.75 113 VAL A N 1
ATOM 888 C CA . VAL A 1 113 ? -17.656 -2.625 -16.547 1 97.75 113 VAL A CA 1
ATOM 889 C C . VAL A 1 113 ? -16.625 -3.689 -16.188 1 97.75 113 VAL A C 1
ATOM 891 O O . VAL A 1 113 ? -16.078 -4.355 -17.078 1 97.75 113 VAL A O 1
ATOM 894 N N . ALA A 1 114 ? -16.375 -3.85 -14.898 1 98.31 114 ALA A N 1
ATOM 895 C CA . ALA A 1 114 ? -15.43 -4.863 -14.43 1 98.31 114 ALA A CA 1
ATOM 896 C C . ALA A 1 114 ? -15.93 -6.266 -14.773 1 98.31 114 ALA A C 1
ATOM 898 O O . ALA A 1 114 ? -15.148 -7.113 -15.219 1 98.31 114 ALA A O 1
ATOM 899 N N . PHE A 1 115 ? -17.203 -6.5 -14.625 1 98.5 115 PHE A N 1
ATOM 900 C CA . PHE A 1 115 ? -17.797 -7.805 -14.906 1 98.5 115 PHE A CA 1
ATOM 901 C C . PHE A 1 115 ? -17.625 -8.156 -16.375 1 98.5 115 PHE A C 1
ATOM 903 O O . PHE A 1 115 ? -17.281 -9.289 -16.719 1 98.5 115 PHE A O 1
ATOM 910 N N . ASN A 1 116 ? -17.891 -7.234 -17.219 1 98.62 116 ASN A N 1
ATOM 911 C CA . ASN A 1 116 ? -17.766 -7.457 -18.656 1 98.62 116 ASN A CA 1
ATOM 912 C C . ASN A 1 116 ? -16.328 -7.773 -19.047 1 98.62 116 ASN A C 1
ATOM 914 O O . ASN A 1 116 ? -16.078 -8.625 -19.906 1 98.62 116 ASN A O 1
ATOM 918 N N . LYS A 1 117 ? -15.438 -7.07 -18.453 1 98.69 117 LYS A N 1
ATOM 919 C CA . LYS A 1 117 ? -14.023 -7.32 -18.734 1 98.69 117 LYS A CA 1
ATOM 920 C C . LYS A 1 117 ? -13.617 -8.727 -18.297 1 98.69 117 LYS A C 1
ATOM 922 O O . LYS A 1 117 ? -12.914 -9.43 -19.016 1 98.69 117 LYS A O 1
ATOM 927 N N . ILE A 1 118 ? -14.055 -9.141 -17.109 1 98.81 118 ILE A N 1
ATOM 928 C CA . ILE A 1 118 ? -13.797 -10.484 -16.625 1 98.81 118 ILE A CA 1
ATOM 929 C C . ILE A 1 118 ? -14.344 -11.516 -17.609 1 98.81 118 ILE A C 1
ATOM 931 O O . ILE A 1 118 ? -13.641 -12.445 -18 1 98.81 118 ILE A O 1
ATOM 935 N N . THR A 1 119 ? -15.547 -11.336 -18.016 1 98.81 119 THR A N 1
ATOM 936 C CA . THR A 1 119 ? -16.219 -12.25 -18.938 1 98.81 119 THR A CA 1
ATOM 937 C C . THR A 1 119 ? -15.469 -12.344 -20.25 1 98.81 119 THR A C 1
ATOM 939 O O . THR A 1 119 ? -15.234 -13.445 -20.766 1 98.81 119 THR A O 1
ATOM 942 N N . ASP A 1 120 ? -15.094 -11.203 -20.75 1 98.81 120 ASP A N 1
ATOM 943 C CA . ASP A 1 120 ? -14.391 -11.148 -22.031 1 98.81 120 ASP A CA 1
ATOM 944 C C . ASP A 1 120 ? -13.07 -11.914 -21.953 1 98.81 120 ASP A C 1
ATOM 946 O O . ASP A 1 120 ? -12.766 -12.719 -22.844 1 98.81 120 ASP A O 1
ATOM 950 N N . VAL A 1 121 ? -12.305 -11.68 -20.938 1 98.69 121 VAL A N 1
ATOM 951 C CA . VAL A 1 121 ? -10.992 -12.297 -20.797 1 98.69 121 VAL A CA 1
ATOM 952 C C . VAL A 1 121 ? -11.148 -13.812 -20.641 1 98.69 121 VAL A C 1
ATOM 954 O O . VAL A 1 121 ? -10.469 -14.578 -21.328 1 98.69 121 VAL A O 1
ATOM 957 N N . ILE A 1 122 ? -12.07 -14.242 -19.812 1 98.75 122 ILE A N 1
ATOM 958 C CA . ILE A 1 122 ? -12.25 -15.664 -19.547 1 98.75 122 ILE A CA 1
ATOM 959 C C . ILE A 1 122 ? -12.766 -16.375 -20.797 1 98.75 122 ILE A C 1
ATOM 961 O O . ILE A 1 122 ? -12.312 -17.484 -21.125 1 98.75 122 ILE A O 1
ATOM 965 N N . ASN A 1 123 ? -13.633 -15.75 -21.516 1 98.5 123 ASN A N 1
ATOM 966 C CA . ASN A 1 123 ? -14.211 -16.359 -22.719 1 98.5 123 ASN A CA 1
ATOM 967 C C . ASN A 1 123 ? -13.164 -16.531 -23.812 1 98.5 123 ASN A C 1
ATOM 969 O O . ASN A 1 123 ? -13.344 -17.359 -24.719 1 98.5 123 ASN A O 1
ATOM 973 N N . ASN A 1 124 ? -12.109 -15.805 -23.719 1 98.06 124 ASN A N 1
ATOM 974 C CA . ASN A 1 124 ? -11.07 -15.891 -24.734 1 98.06 124 ASN A CA 1
ATOM 975 C C . ASN A 1 124 ? -10.008 -16.922 -24.375 1 98.06 124 ASN A C 1
ATOM 977 O O . ASN A 1 124 ? -9.078 -17.172 -25.141 1 98.06 124 ASN A O 1
ATOM 981 N N . ILE A 1 125 ? -10.125 -17.469 -23.188 1 97 125 ILE A N 1
ATOM 982 C CA . ILE A 1 125 ? -9.188 -18.484 -22.766 1 97 125 ILE A CA 1
ATOM 983 C C . ILE A 1 125 ? -9.695 -19.859 -23.188 1 97 125 ILE A C 1
ATOM 985 O O . ILE A 1 125 ? -10.844 -20.234 -22.906 1 97 125 ILE A O 1
ATOM 989 N N . GLU A 1 126 ? -8.82 -20.672 -23.859 1 96.62 126 GLU A N 1
ATOM 990 C CA . GLU A 1 126 ? -9.227 -21.969 -24.391 1 96.62 126 GLU A CA 1
ATOM 991 C C . GLU A 1 126 ? -8.602 -23.109 -23.594 1 96.62 126 GLU A C 1
ATOM 993 O O . GLU A 1 126 ? -8.953 -24.266 -23.781 1 96.62 126 GLU A O 1
ATOM 998 N N . ASP A 1 127 ? -7.75 -22.828 -22.641 1 94.56 127 ASP A N 1
ATOM 999 C CA . ASP A 1 127 ? -7.074 -23.828 -21.828 1 94.56 127 ASP A CA 1
ATOM 1000 C C . ASP A 1 127 ? -8.062 -24.578 -20.938 1 94.56 127 ASP A C 1
ATOM 1002 O O . ASP A 1 127 ? -9.133 -24.047 -20.609 1 94.56 127 ASP A O 1
ATOM 1006 N N . GLN A 1 128 ? -7.617 -25.812 -20.625 1 96.12 128 GLN A N 1
ATOM 1007 C CA . GLN A 1 128 ? -8.328 -26.484 -19.547 1 96.12 128 GLN A CA 1
ATOM 1008 C C . GLN A 1 128 ? -8.094 -25.797 -18.203 1 96.12 128 GLN A C 1
ATOM 1010 O O . GLN A 1 128 ? -6.996 -25.297 -17.938 1 96.12 128 GLN A O 1
ATOM 1015 N N . TRP A 1 129 ? -9.109 -25.859 -17.344 1 97.75 129 TRP A N 1
ATOM 1016 C CA . TRP A 1 129 ? -9.008 -25.172 -16.062 1 97.75 129 TRP A CA 1
ATOM 1017 C C . TRP A 1 129 ? -8.438 -26.094 -14.992 1 97.75 129 TRP A C 1
ATOM 1019 O O . TRP A 1 129 ? -8.938 -27.203 -14.789 1 97.75 129 TRP A O 1
ATOM 1029 N N . SER A 1 130 ? -7.469 -25.719 -14.406 1 98 130 SER A N 1
ATOM 1030 C CA . SER A 1 130 ? -6.828 -26.312 -13.234 1 98 130 SER A CA 1
ATOM 1031 C C . SER A 1 130 ? -6.582 -25.266 -12.156 1 98 130 SER A C 1
ATOM 1033 O O . SER A 1 130 ? -6.812 -24.062 -12.375 1 98 130 SER A O 1
ATOM 1035 N N . VAL A 1 131 ? -6.195 -25.672 -10.984 1 97.88 131 VAL A N 1
ATOM 1036 C CA . VAL A 1 131 ? -5.836 -24.734 -9.93 1 97.88 131 VAL A CA 1
ATOM 1037 C C . VAL A 1 131 ? -4.766 -23.781 -10.438 1 97.88 131 VAL A C 1
ATOM 1039 O O . VAL A 1 131 ? -4.891 -22.562 -10.281 1 97.88 131 VAL A O 1
ATOM 1042 N N . ARG A 1 132 ? -3.787 -24.312 -11.086 1 95.5 132 ARG A N 1
ATOM 1043 C CA . ARG A 1 132 ? -2.705 -23.5 -11.641 1 95.5 132 ARG A CA 1
ATOM 1044 C C . ARG A 1 132 ? -3.236 -22.5 -12.656 1 95.5 132 ARG A C 1
ATOM 1046 O O . ARG A 1 132 ? -2.869 -21.312 -12.625 1 95.5 132 ARG A O 1
ATOM 1053 N N . ARG A 1 133 ? -4.062 -22.953 -13.508 1 96.69 133 ARG A N 1
ATOM 1054 C CA . ARG A 1 133 ? -4.574 -22.094 -14.562 1 96.69 133 ARG A CA 1
ATOM 1055 C C . ARG A 1 133 ? -5.477 -21 -13.992 1 96.69 133 ARG A C 1
ATOM 1057 O O . ARG A 1 133 ? -5.473 -19.859 -14.477 1 96.69 133 ARG A O 1
ATOM 1064 N N . LEU A 1 134 ? -6.285 -21.375 -12.961 1 98.5 134 LEU A N 1
ATOM 1065 C CA . LEU A 1 134 ? -7.098 -20.375 -12.281 1 98.5 134 LEU A CA 1
ATOM 1066 C C . LEU A 1 134 ? -6.227 -19.266 -11.695 1 98.5 134 LEU A C 1
ATOM 1068 O O . LEU A 1 134 ? -6.555 -18.078 -11.797 1 98.5 134 LEU A O 1
ATOM 1072 N N . MET A 1 135 ? -5.137 -19.625 -11.117 1 98.06 135 MET A N 1
ATOM 1073 C CA . MET A 1 135 ? -4.219 -18.656 -10.523 1 98.06 135 MET A CA 1
ATOM 1074 C C . MET A 1 135 ? -3.635 -17.734 -11.586 1 98.06 135 MET A C 1
ATOM 1076 O O . MET A 1 135 ? -3.535 -16.531 -11.383 1 98.06 135 MET A O 1
ATOM 1080 N N . GLN A 1 136 ? -3.271 -18.312 -12.695 1 96.06 136 GLN A N 1
ATOM 1081 C CA . GLN A 1 136 ? -2.725 -17.531 -13.797 1 96.06 136 GLN A CA 1
ATOM 1082 C C . GLN A 1 136 ? -3.773 -16.578 -14.367 1 96.06 136 GLN A C 1
ATOM 1084 O O . GLN A 1 136 ? -3.473 -15.414 -14.672 1 96.06 136 GLN A O 1
ATOM 1089 N N . ALA A 1 137 ? -4.957 -17.078 -14.508 1 98.25 137 ALA A N 1
ATOM 1090 C CA . ALA A 1 137 ? -6.047 -16.266 -15.039 1 98.25 137 ALA A CA 1
ATOM 1091 C C . ALA A 1 137 ? -6.336 -15.07 -14.141 1 98.25 137 ALA A C 1
ATOM 1093 O O . ALA A 1 137 ? -6.398 -13.938 -14.609 1 98.25 137 ALA A O 1
ATOM 1094 N N . LEU A 1 138 ? -6.465 -15.336 -12.852 1 98.62 138 LEU A N 1
ATOM 1095 C CA . LEU A 1 138 ? -6.738 -14.25 -11.922 1 98.62 138 LEU A CA 1
ATOM 1096 C C . LEU A 1 138 ? -5.543 -13.305 -11.828 1 98.62 138 LEU A C 1
ATOM 1098 O O . LEU A 1 138 ? -5.699 -12.086 -11.969 1 98.62 138 LEU A O 1
ATOM 1102 N N . GLY A 1 139 ? -4.379 -13.867 -11.539 1 97.94 139 GLY A N 1
ATOM 1103 C CA . GLY A 1 139 ? -3.189 -13.102 -11.211 1 97.94 139 GLY A CA 1
ATOM 1104 C C . GLY A 1 139 ? -2.672 -12.273 -12.375 1 97.94 139 GLY A C 1
ATOM 1105 O O . GLY A 1 139 ? -2.424 -11.078 -12.234 1 97.94 139 GLY A O 1
ATOM 1106 N N . THR A 1 140 ? -2.52 -12.906 -13.547 1 96.5 140 T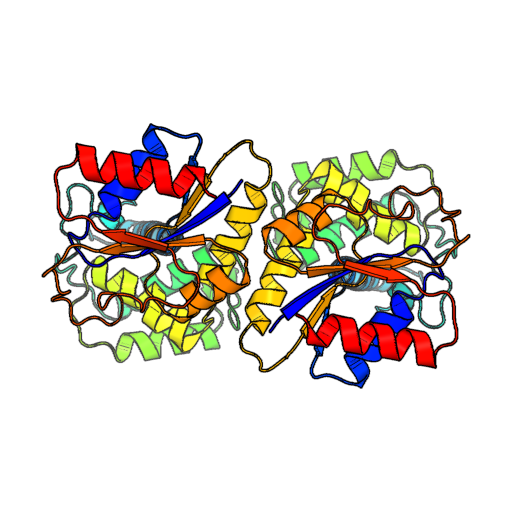HR A N 1
ATOM 1107 C CA . THR A 1 140 ? -1.858 -12.258 -14.672 1 96.5 140 THR A CA 1
ATOM 1108 C C . THR A 1 140 ? -2.879 -11.805 -15.719 1 96.5 140 THR A C 1
ATOM 1110 O O . THR A 1 140 ? -2.975 -10.617 -16.031 1 96.5 140 THR A O 1
ATOM 1113 N N . ASP A 1 141 ? -3.689 -12.703 -16.219 1 97.62 141 ASP A N 1
ATOM 1114 C CA . ASP A 1 141 ? -4.57 -12.406 -17.359 1 97.62 141 ASP A CA 1
ATOM 1115 C C . ASP A 1 141 ? -5.574 -11.312 -16.984 1 97.62 141 ASP A C 1
ATOM 1117 O O . ASP A 1 141 ? -5.82 -10.406 -17.781 1 97.62 141 ASP A O 1
ATOM 1121 N N . LEU A 1 142 ? -6.074 -11.414 -15.828 1 98.56 142 LEU A N 1
ATOM 1122 C CA . LEU A 1 142 ? -7.098 -10.453 -15.438 1 98.56 142 LEU A CA 1
ATOM 1123 C C . LEU A 1 142 ? -6.477 -9.25 -14.727 1 98.56 142 LEU A C 1
ATOM 1125 O O . LEU A 1 142 ? -6.453 -8.148 -15.273 1 98.56 142 LEU A O 1
ATOM 1129 N N . ILE A 1 143 ? -5.906 -9.43 -13.562 1 98.38 143 ILE A N 1
ATOM 1130 C CA . ILE A 1 143 ? -5.531 -8.32 -12.695 1 98.38 143 ILE A CA 1
ATOM 1131 C C . ILE A 1 143 ? -4.379 -7.539 -13.32 1 98.38 143 ILE A C 1
ATOM 1133 O O . ILE A 1 143 ? -4.508 -6.344 -13.602 1 98.38 143 ILE A O 1
ATOM 1137 N N . VAL A 1 144 ? -3.293 -8.164 -13.641 1 97.31 144 VAL A N 1
ATOM 1138 C CA . VAL A 1 144 ? -2.096 -7.477 -14.109 1 97.31 144 VAL A CA 1
ATOM 1139 C C . VAL A 1 144 ? -2.348 -6.883 -15.492 1 97.31 144 VAL A C 1
ATOM 1141 O O . VAL A 1 144 ? -2.057 -5.711 -15.734 1 97.31 144 VAL A O 1
ATOM 1144 N N . ASN A 1 145 ? -2.941 -7.66 -16.359 1 97.19 145 ASN A N 1
ATOM 1145 C CA . ASN A 1 145 ? -3.01 -7.273 -17.766 1 97.19 145 ASN A CA 1
ATOM 1146 C C . ASN A 1 145 ? -4.191 -6.348 -18.047 1 97.19 145 ASN A C 1
ATOM 1148 O O . ASN A 1 145 ? -4.16 -5.547 -18.984 1 97.19 145 ASN A O 1
ATOM 1152 N N . ASN A 1 146 ? -5.238 -6.441 -17.188 1 98.06 146 ASN A N 1
ATOM 1153 C CA . ASN A 1 146 ? -6.449 -5.762 -17.625 1 98.06 146 ASN A CA 1
ATOM 1154 C C . ASN A 1 146 ? -6.953 -4.773 -16.578 1 98.06 146 ASN A C 1
ATOM 1156 O O . ASN A 1 146 ? -7.793 -3.924 -16.859 1 98.06 146 ASN A O 1
ATOM 1160 N N . PHE A 1 147 ? -6.453 -4.828 -15.398 1 97.88 147 PHE A N 1
ATOM 1161 C CA . PHE A 1 147 ? -7.02 -3.953 -14.375 1 97.88 147 PHE A CA 1
ATOM 1162 C C . PHE A 1 147 ? -5.93 -3.117 -13.719 1 97.88 147 PHE A C 1
ATOM 1164 O O . PHE A 1 147 ? -5.895 -1.896 -13.875 1 97.88 147 PHE A O 1
ATOM 1171 N N . ASP A 1 148 ? -5.055 -3.758 -13.055 1 97.12 148 ASP A N 1
ATOM 1172 C CA . ASP A 1 148 ? -4.066 -3.059 -12.242 1 97.12 148 ASP A CA 1
ATOM 1173 C C . ASP A 1 148 ? -2.734 -3.803 -12.234 1 97.12 148 ASP A C 1
ATOM 1175 O O . ASP A 1 148 ? -2.506 -4.672 -11.391 1 97.12 148 ASP A O 1
ATOM 1179 N N . ARG A 1 149 ? -1.824 -3.33 -12.992 1 96.31 149 ARG A N 1
ATOM 1180 C CA . ARG A 1 149 ? -0.549 -4.008 -13.211 1 96.31 149 ARG A CA 1
ATOM 1181 C C . ARG A 1 149 ? 0.226 -4.148 -11.906 1 96.31 149 ARG A C 1
ATOM 1183 O O . ARG A 1 149 ? 0.936 -5.137 -11.703 1 96.31 149 ARG A O 1
ATOM 1190 N N . MET A 1 150 ? 0.039 -3.225 -11.047 1 96.62 150 MET A N 1
ATOM 1191 C CA . MET A 1 150 ? 0.876 -3.162 -9.852 1 96.62 150 MET A CA 1
ATOM 1192 C C . MET A 1 150 ? 0.135 -3.713 -8.633 1 96.62 150 MET A C 1
ATOM 1194 O O . MET A 1 150 ? 0.621 -3.615 -7.508 1 96.62 150 MET A O 1
ATOM 1198 N N . TYR A 1 151 ? -1.019 -4.309 -8.82 1 97.94 151 TYR A N 1
ATOM 1199 C CA . TYR A 1 151 ? -1.909 -4.68 -7.727 1 97.94 151 TYR A CA 1
ATOM 1200 C C . TYR A 1 151 ? -1.198 -5.582 -6.727 1 97.94 151 TYR A C 1
ATOM 1202 O O . TYR A 1 151 ? -1.242 -5.336 -5.52 1 97.94 151 TYR A O 1
ATOM 1210 N N . TRP A 1 152 ? -0.523 -6.598 -7.199 1 97.94 152 TRP A N 1
ATOM 1211 C CA . TRP A 1 152 ? 0.107 -7.559 -6.301 1 97.94 152 TRP A CA 1
ATOM 1212 C C . TRP A 1 152 ? 1.276 -6.926 -5.559 1 97.94 152 TRP A C 1
ATOM 1214 O O . TRP A 1 152 ? 1.52 -7.234 -4.391 1 97.94 152 TRP A O 1
ATOM 1224 N N . VAL A 1 153 ? 2.004 -6.051 -6.195 1 97.06 153 VAL A N 1
ATOM 1225 C CA . VAL A 1 153 ? 3.098 -5.324 -5.559 1 97.06 153 VAL A CA 1
ATOM 1226 C C . VAL A 1 153 ? 2.541 -4.375 -4.496 1 97.06 153 VAL A C 1
ATOM 1228 O O . VAL A 1 153 ? 3.16 -4.172 -3.449 1 97.06 153 VAL A O 1
ATOM 1231 N N . LYS A 1 154 ? 1.391 -3.811 -4.809 1 97.56 154 LYS A N 1
ATOM 1232 C CA . LYS A 1 154 ? 0.727 -2.949 -3.834 1 97.56 154 LYS A CA 1
ATOM 1233 C C . LYS A 1 154 ? 0.366 -3.729 -2.572 1 97.56 154 LYS A C 1
ATOM 1235 O O . LYS A 1 154 ? 0.609 -3.26 -1.457 1 97.56 154 LYS A O 1
ATOM 1240 N N . LEU A 1 155 ? -0.198 -4.91 -2.738 1 97.88 155 LEU A N 1
ATOM 1241 C CA . LEU A 1 155 ? -0.538 -5.73 -1.581 1 97.88 155 LEU A CA 1
ATOM 1242 C C . LEU A 1 155 ? 0.713 -6.105 -0.793 1 97.88 155 LEU A C 1
ATOM 1244 O O . LEU A 1 155 ? 0.694 -6.121 0.439 1 97.88 155 LEU A O 1
ATOM 1248 N N . PHE A 1 156 ? 1.759 -6.371 -1.523 1 97.44 156 PHE A N 1
ATOM 1249 C CA . PHE A 1 156 ? 3.035 -6.629 -0.867 1 97.44 156 PHE A CA 1
ATOM 1250 C C . PHE A 1 156 ? 3.469 -5.426 -0.038 1 97.44 156 PHE A C 1
ATOM 1252 O O . PHE A 1 156 ? 3.857 -5.574 1.123 1 97.44 156 PHE A O 1
ATOM 1259 N N . ALA A 1 157 ? 3.463 -4.266 -0.589 1 96.81 157 ALA A N 1
ATOM 1260 C CA . ALA A 1 157 ? 3.908 -3.051 0.09 1 96.81 157 ALA A CA 1
ATOM 1261 C C . ALA A 1 157 ? 3.123 -2.826 1.38 1 96.81 157 ALA A C 1
ATOM 1263 O O . ALA A 1 157 ? 3.697 -2.449 2.404 1 96.81 157 ALA A O 1
ATOM 1264 N N . LEU A 1 158 ? 1.812 -3.049 1.332 1 96.81 158 LEU A N 1
ATOM 1265 C CA . LEU A 1 158 ? 0.969 -2.885 2.51 1 96.81 158 LEU A CA 1
ATOM 1266 C C . LEU A 1 158 ? 1.389 -3.848 3.617 1 96.81 158 LEU A C 1
ATOM 1268 O O . LEU A 1 158 ? 1.536 -3.443 4.773 1 96.81 158 LEU A O 1
ATOM 1272 N N . ASP A 1 159 ? 1.622 -5.09 3.234 1 96.69 159 ASP A N 1
ATOM 1273 C CA . ASP A 1 159 ? 2.031 -6.09 4.219 1 96.69 159 ASP A CA 1
ATOM 1274 C C . ASP A 1 159 ? 3.414 -5.77 4.781 1 96.69 159 ASP A C 1
ATOM 1276 O O . ASP A 1 159 ? 3.641 -5.895 5.988 1 96.69 159 ASP A O 1
ATOM 1280 N N . TYR A 1 160 ? 4.324 -5.391 3.932 1 96.75 160 TYR A N 1
ATOM 1281 C CA . TYR A 1 160 ? 5.684 -5.031 4.32 1 96.75 160 TYR A CA 1
ATOM 1282 C C . TYR A 1 160 ? 5.676 -3.92 5.363 1 96.75 160 TYR A C 1
ATOM 1284 O O . TYR A 1 160 ? 6.348 -4.02 6.391 1 96.75 160 TYR A O 1
ATOM 1292 N N . LEU A 1 161 ? 4.875 -2.883 5.074 1 95.94 161 LEU A N 1
ATOM 1293 C CA . LEU A 1 161 ? 4.828 -1.723 5.957 1 95.94 161 LEU A CA 1
ATOM 1294 C C . LEU A 1 161 ? 4.145 -2.066 7.273 1 95.94 161 LEU A C 1
ATOM 1296 O O . LEU A 1 161 ? 4.504 -1.53 8.32 1 95.94 161 LEU A O 1
ATOM 1300 N N . ASP A 1 162 ? 3.232 -2.971 7.23 1 94.5 162 ASP A N 1
ATOM 1301 C CA . ASP A 1 162 ? 2.588 -3.438 8.453 1 94.5 162 ASP A CA 1
ATOM 1302 C C . ASP A 1 162 ? 3.58 -4.168 9.352 1 94.5 162 ASP A C 1
ATOM 1304 O O . ASP A 1 162 ? 3.438 -4.16 10.578 1 94.5 162 ASP A O 1
ATOM 1308 N N . LYS A 1 163 ? 4.633 -4.695 8.727 1 93.94 163 LYS A N 1
ATOM 1309 C CA . LYS A 1 163 ? 5.582 -5.504 9.492 1 93.94 163 LYS A CA 1
ATOM 1310 C C . LYS A 1 163 ? 6.879 -4.742 9.734 1 93.94 163 LYS A C 1
ATOM 1312 O O . LYS A 1 163 ? 7.801 -5.266 10.367 1 93.94 163 LYS A O 1
ATOM 1317 N N . PHE A 1 164 ? 7.223 -3.562 9.156 1 88.5 164 PHE A N 1
ATOM 1318 C CA . PHE A 1 164 ? 8.445 -2.773 9.125 1 88.5 164 PHE A CA 1
ATOM 1319 C C . PHE A 1 164 ? 9 -2.572 10.531 1 88.5 164 PHE A C 1
ATOM 1321 O O . PHE A 1 164 ? 10.211 -2.639 10.742 1 88.5 164 PHE A O 1
ATOM 1328 N N . ASN A 1 165 ? 8.367 -2.656 11.648 1 85.19 165 ASN A N 1
ATOM 1329 C CA . ASN A 1 165 ? 8.844 -2.506 13.023 1 85.19 165 ASN A CA 1
ATOM 1330 C C . ASN A 1 165 ? 8.344 -3.635 13.914 1 85.19 165 ASN A C 1
ATOM 1332 O O . ASN A 1 165 ? 8.117 -3.43 15.109 1 85.19 165 ASN A O 1
ATOM 1336 N N . SER A 1 166 ? 8.25 -4.777 13.25 1 89.31 166 SER A N 1
ATOM 1337 C CA . SER A 1 166 ? 7.715 -5.91 14 1 89.31 166 SER A CA 1
ATOM 1338 C C . SER A 1 166 ? 8.836 -6.742 14.617 1 89.31 166 SER A C 1
ATOM 1340 O O . SER A 1 166 ? 8.578 -7.754 15.266 1 89.31 166 SER A O 1
ATOM 1342 N N . GLY A 1 167 ? 10.094 -6.375 14.43 1 89.94 167 GLY A N 1
ATOM 1343 C CA . GLY A 1 167 ? 11.203 -7.062 15.078 1 89.94 167 GLY A CA 1
ATOM 1344 C C . GLY A 1 167 ? 11.875 -8.078 14.172 1 89.94 167 GLY A C 1
ATOM 1345 O O . GLY A 1 167 ? 12.859 -8.711 14.562 1 89.94 167 GLY A O 1
ATOM 1346 N N . TYR A 1 168 ? 11.406 -8.242 12.953 1 93.19 168 TYR A N 1
ATOM 1347 C CA . TYR A 1 168 ? 12.031 -9.172 12.016 1 93.19 168 TYR A CA 1
ATOM 1348 C C . TYR A 1 168 ? 13.328 -8.586 11.453 1 93.19 168 TYR A C 1
ATOM 1350 O O . TYR A 1 168 ? 13.43 -7.375 11.258 1 93.19 168 TYR A O 1
ATOM 1358 N N . ASP A 1 169 ? 14.227 -9.5 11.211 1 93.25 169 ASP A N 1
ATOM 1359 C CA . ASP A 1 169 ? 15.469 -9.086 10.578 1 93.25 169 ASP A CA 1
ATOM 1360 C C . ASP A 1 169 ? 15.32 -9.031 9.055 1 93.25 169 ASP A C 1
ATOM 1362 O O . ASP A 1 169 ? 15.898 -8.156 8.406 1 93.25 169 ASP A O 1
ATOM 1366 N N . TYR A 1 170 ? 14.57 -10 8.555 1 95.25 170 TYR A N 1
ATOM 1367 C CA . TYR A 1 170 ? 14.469 -10.117 7.105 1 95.25 170 TYR A CA 1
ATOM 1368 C C . TYR A 1 170 ? 13.016 -10.266 6.668 1 95.25 170 TYR A C 1
ATOM 1370 O O . TYR A 1 170 ? 12.227 -10.93 7.348 1 95.25 170 TYR A O 1
ATOM 1378 N N . TYR A 1 171 ? 12.656 -9.648 5.645 1 96.44 171 TYR A N 1
ATOM 1379 C CA . TYR A 1 171 ? 11.422 -9.828 4.887 1 96.44 171 TYR A CA 1
ATOM 1380 C C . TYR A 1 171 ? 11.711 -10.398 3.504 1 96.44 171 TYR A C 1
ATOM 1382 O O . TYR A 1 171 ? 12.344 -9.75 2.672 1 96.44 171 TYR A O 1
ATOM 1390 N N . ILE A 1 172 ? 11.227 -11.656 3.256 1 96.88 172 ILE A N 1
ATOM 1391 C CA . ILE A 1 172 ? 11.656 -12.391 2.074 1 96.88 172 ILE A CA 1
ATOM 1392 C C . ILE A 1 172 ? 10.477 -12.594 1.129 1 96.88 172 ILE A C 1
ATOM 1394 O O . ILE A 1 172 ? 9.398 -13.016 1.553 1 96.88 172 ILE A O 1
ATOM 1398 N N . VAL A 1 173 ? 10.688 -12.273 -0.13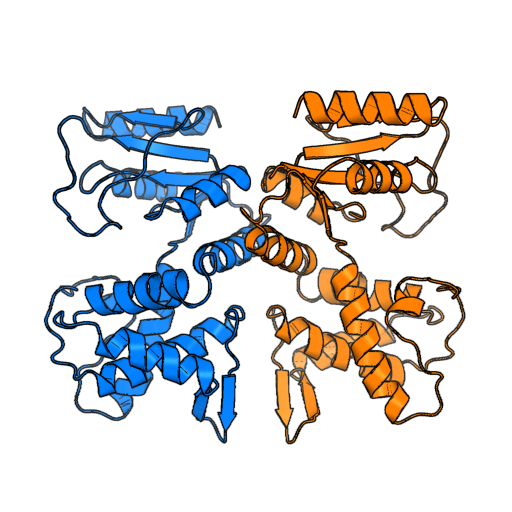8 1 97.06 173 VAL A N 1
ATOM 1399 C CA . VAL A 1 173 ? 9.742 -12.547 -1.216 1 97.06 173 VAL A CA 1
ATOM 1400 C C . VAL A 1 173 ? 10.367 -13.508 -2.225 1 97.06 173 VAL A C 1
ATOM 1402 O O . VAL A 1 173 ? 11.18 -13.102 -3.055 1 97.06 173 VAL A O 1
ATOM 1405 N N . PRO A 1 174 ? 9.945 -14.719 -2.277 1 94.75 174 PRO A N 1
ATOM 1406 C CA . PRO A 1 174 ? 10.688 -15.734 -3.021 1 94.75 174 PRO A CA 1
ATOM 1407 C C . PRO A 1 174 ? 10.047 -16.078 -4.359 1 94.75 174 PRO A C 1
ATOM 1409 O O . PRO A 1 174 ? 10.5 -16.984 -5.055 1 94.75 174 PRO A O 1
ATOM 1412 N N . ASP A 1 175 ? 8.945 -15.398 -4.734 1 92.12 175 ASP A N 1
ATOM 1413 C CA . ASP A 1 175 ? 8.211 -15.914 -5.883 1 92.12 175 ASP A CA 1
ATOM 1414 C C . ASP A 1 175 ? 7.91 -14.797 -6.887 1 92.12 175 ASP A C 1
ATOM 1416 O O . ASP A 1 175 ? 6.832 -14.773 -7.488 1 92.12 175 ASP A O 1
ATOM 1420 N N . THR A 1 176 ? 8.883 -13.914 -7.004 1 91.19 176 THR A N 1
ATOM 1421 C CA . THR A 1 176 ? 8.719 -12.898 -8.039 1 91.19 176 THR A CA 1
ATOM 1422 C C . THR A 1 176 ? 8.836 -13.516 -9.422 1 91.19 176 THR A C 1
ATOM 1424 O O . THR A 1 176 ? 9.797 -14.242 -9.703 1 91.19 176 THR A O 1
ATOM 1427 N N . ARG A 1 177 ? 7.82 -13.18 -10.258 1 85.44 177 ARG A N 1
ATOM 1428 C CA . ARG A 1 177 ? 7.812 -13.875 -11.547 1 85.44 177 ARG A CA 1
ATOM 1429 C C . ARG A 1 177 ? 7.773 -12.883 -12.703 1 85.44 177 ARG A C 1
ATOM 1431 O O . ARG A 1 177 ? 8.039 -13.25 -13.852 1 85.44 177 ARG A O 1
ATOM 1438 N N . GLN A 1 178 ? 7.484 -11.695 -12.438 1 90.31 178 GLN A N 1
ATOM 1439 C CA . GLN A 1 178 ? 7.328 -10.734 -13.523 1 90.31 178 GLN A CA 1
ATOM 1440 C C . GLN A 1 178 ? 8.312 -9.578 -13.375 1 90.31 178 GLN A C 1
ATOM 1442 O O . GLN A 1 178 ? 8.625 -9.156 -12.258 1 90.31 178 GLN A O 1
ATOM 1447 N N . ASP A 1 179 ? 8.672 -9.023 -14.453 1 90.88 179 ASP A N 1
ATOM 1448 C CA . ASP A 1 179 ? 9.711 -8 -14.508 1 90.88 179 ASP A CA 1
ATOM 1449 C C . ASP A 1 179 ? 9.281 -6.742 -13.75 1 90.88 179 ASP A C 1
ATOM 1451 O O . ASP A 1 179 ? 10.078 -6.156 -13.016 1 90.88 179 ASP A O 1
ATOM 1455 N N . HIS A 1 180 ? 8.016 -6.336 -13.984 1 91.88 180 HIS A N 1
ATOM 1456 C CA . HIS A 1 180 ? 7.574 -5.102 -13.344 1 91.88 180 HIS A CA 1
ATOM 1457 C C . HIS A 1 180 ? 7.586 -5.23 -11.828 1 91.88 180 HIS A C 1
ATOM 1459 O O . HIS A 1 180 ? 7.801 -4.246 -11.117 1 91.88 180 HIS A O 1
ATOM 1465 N N . GLU A 1 181 ? 7.355 -6.43 -11.344 1 93.94 181 GLU A N 1
ATOM 1466 C CA . GLU A 1 181 ? 7.41 -6.676 -9.906 1 93.94 181 GLU A CA 1
ATOM 1467 C C . GLU A 1 181 ? 8.828 -6.496 -9.359 1 93.94 181 GLU A C 1
ATOM 1469 O O . GLU A 1 181 ? 9.023 -5.855 -8.328 1 93.94 181 GLU A O 1
ATOM 1474 N N . MET A 1 182 ? 9.766 -7.012 -10.133 1 93.25 182 MET A N 1
ATOM 1475 C CA . MET A 1 182 ? 11.164 -6.918 -9.711 1 93.25 182 MET A CA 1
ATOM 1476 C C . MET A 1 182 ? 11.664 -5.48 -9.789 1 93.25 182 MET A C 1
ATOM 1478 O O . MET A 1 182 ? 12.398 -5.023 -8.914 1 93.25 182 MET A O 1
ATOM 1482 N N . ASP A 1 183 ? 11.234 -4.816 -10.82 1 92.44 183 ASP A N 1
ATOM 1483 C CA . ASP A 1 183 ? 11.594 -3.408 -10.969 1 92.44 183 ASP A CA 1
ATOM 1484 C C . ASP A 1 183 ? 11.086 -2.586 -9.789 1 92.44 183 ASP A C 1
ATOM 1486 O O . ASP A 1 183 ? 11.82 -1.755 -9.25 1 92.44 183 ASP A O 1
ATOM 1490 N N . ALA A 1 184 ? 9.859 -2.844 -9.445 1 91.94 184 ALA A N 1
ATOM 1491 C CA . ALA A 1 184 ? 9.273 -2.139 -8.312 1 91.94 184 ALA A CA 1
ATOM 1492 C C . ALA A 1 184 ? 10.008 -2.475 -7.016 1 91.94 184 ALA A C 1
ATOM 1494 O O . ALA A 1 184 ? 10.234 -1.599 -6.184 1 91.94 184 ALA A O 1
ATOM 1495 N N . ALA A 1 185 ? 10.359 -3.707 -6.879 1 91.69 185 ALA A N 1
ATOM 1496 C CA . ALA A 1 185 ? 11.102 -4.141 -5.699 1 91.69 185 ALA A CA 1
ATOM 1497 C C . ALA A 1 185 ? 12.43 -3.4 -5.582 1 91.69 185 ALA A C 1
ATOM 1499 O O . ALA A 1 185 ? 12.773 -2.898 -4.512 1 91.69 185 ALA A O 1
ATOM 1500 N N . ARG A 1 186 ? 13.109 -3.336 -6.656 1 91.81 186 ARG A N 1
ATOM 1501 C CA . ARG A 1 186 ? 14.383 -2.621 -6.676 1 91.81 186 ARG A CA 1
ATOM 1502 C C . ARG A 1 186 ? 14.188 -1.152 -6.312 1 91.81 186 ARG A C 1
ATOM 1504 O O . ARG A 1 186 ? 14.953 -0.596 -5.523 1 91.81 186 ARG A O 1
ATOM 1511 N N . ALA A 1 187 ? 13.219 -0.614 -6.926 1 89.38 187 ALA A N 1
ATOM 1512 C CA . ALA A 1 187 ? 12.938 0.799 -6.688 1 89.38 187 ALA A CA 1
ATOM 1513 C C . ALA A 1 187 ? 12.594 1.052 -5.219 1 89.38 187 ALA A C 1
ATOM 1515 O O . ALA A 1 187 ? 12.883 2.125 -4.684 1 89.38 187 ALA A O 1
ATOM 1516 N N . MET A 1 188 ? 12.07 0.053 -4.586 1 90.81 188 MET A N 1
ATOM 1517 C CA . MET A 1 188 ? 11.688 0.163 -3.18 1 90.81 188 MET A CA 1
ATOM 1518 C C . MET A 1 188 ? 12.852 -0.209 -2.27 1 90.81 188 MET A C 1
ATOM 1520 O O . MET A 1 188 ? 12.672 -0.39 -1.065 1 90.81 188 MET A O 1
ATOM 1524 N N . GLY A 1 189 ? 14.023 -0.42 -2.848 1 89.31 189 GLY A N 1
ATOM 1525 C CA . GLY A 1 189 ? 15.234 -0.616 -2.059 1 89.31 189 GLY A CA 1
ATOM 1526 C C . GLY A 1 189 ? 15.477 -2.07 -1.702 1 89.31 189 GLY A C 1
ATOM 1527 O O . GLY A 1 189 ? 16.281 -2.367 -0.814 1 89.31 189 GLY A O 1
ATOM 1528 N N . ALA A 1 190 ? 14.805 -2.967 -2.324 1 94.56 190 ALA A N 1
ATOM 1529 C CA . ALA A 1 190 ? 14.984 -4.387 -2.033 1 94.56 190 ALA A CA 1
ATOM 1530 C C . ALA A 1 190 ? 16.359 -4.875 -2.494 1 94.56 190 ALA A C 1
ATOM 1532 O O . ALA A 1 190 ? 16.875 -4.402 -3.502 1 94.56 190 ALA A O 1
ATOM 1533 N N . THR A 1 191 ? 16.906 -5.75 -1.738 1 94.94 191 THR A N 1
ATOM 1534 C CA . THR A 1 191 ? 18.031 -6.547 -2.213 1 94.94 191 THR A CA 1
ATOM 1535 C C . THR A 1 191 ? 17.547 -7.727 -3.049 1 94.94 191 THR A C 1
ATOM 1537 O O . THR A 1 191 ? 16.75 -8.539 -2.578 1 94.94 191 THR A O 1
ATOM 1540 N N . VAL A 1 192 ? 18.016 -7.789 -4.262 1 95.12 192 VAL A N 1
ATOM 1541 C CA . VAL A 1 192 ? 17.625 -8.883 -5.145 1 95.12 192 VAL A CA 1
ATOM 1542 C C . VAL A 1 192 ? 18.734 -9.938 -5.184 1 95.12 192 VAL A C 1
ATOM 1544 O O . VAL A 1 192 ? 19.891 -9.617 -5.461 1 95.12 192 VAL A O 1
ATOM 1547 N N . ILE A 1 193 ? 18.359 -11.148 -4.867 1 94.75 193 ILE A N 1
ATOM 1548 C CA . ILE A 1 193 ? 19.297 -12.258 -4.883 1 94.75 193 ILE A CA 1
ATOM 1549 C C . ILE A 1 193 ? 18.859 -13.305 -5.895 1 94.75 193 ILE A C 1
ATOM 1551 O O . ILE A 1 193 ? 17.75 -13.844 -5.797 1 94.75 193 ILE A O 1
ATOM 1555 N N . HIS A 1 194 ? 19.672 -13.578 -6.855 1 94 194 HIS A N 1
ATOM 1556 C CA . HIS A 1 194 ? 19.453 -14.656 -7.809 1 94 194 HIS A CA 1
ATOM 1557 C C . HIS A 1 194 ? 20.172 -15.93 -7.383 1 94 194 HIS A C 1
ATOM 1559 O O . HIS A 1 194 ? 21.391 -15.922 -7.18 1 94 194 HIS A O 1
ATOM 1565 N N . VAL A 1 195 ? 19.438 -16.938 -7.195 1 93.62 195 VAL A N 1
ATOM 1566 C CA . VAL A 1 195 ? 20.031 -18.25 -6.98 1 93.62 195 VAL A CA 1
ATOM 1567 C C . VAL A 1 195 ? 20.125 -19 -8.305 1 93.62 195 VAL A C 1
ATOM 1569 O O . VAL A 1 195 ? 19.109 -19.266 -8.945 1 93.62 195 VAL A O 1
ATOM 1572 N N . VAL A 1 196 ? 21.312 -19.328 -8.68 1 92.06 196 VAL A N 1
ATOM 1573 C CA . VAL A 1 196 ? 21.531 -19.906 -10.008 1 92.06 196 VAL A CA 1
ATOM 1574 C C . VAL A 1 196 ? 22.203 -21.266 -9.867 1 92.06 196 VAL A C 1
ATOM 1576 O O . VAL A 1 196 ? 23.156 -21.422 -9.086 1 92.06 196 VAL A O 1
ATOM 1579 N N . ARG A 1 197 ? 21.641 -22.203 -10.516 1 90.75 197 ARG A N 1
ATOM 1580 C CA . ARG A 1 197 ? 22.281 -23.5 -10.672 1 90.75 197 ARG A CA 1
ATOM 1581 C C . ARG A 1 197 ? 22.781 -23.703 -12.094 1 90.75 197 ARG A C 1
ATOM 1583 O O . ARG A 1 197 ? 22 -23.781 -13.039 1 90.75 197 ARG A O 1
ATOM 1590 N N . PRO A 1 198 ? 24.094 -23.812 -12.203 1 86.44 198 PRO A N 1
ATOM 1591 C CA . PRO A 1 198 ? 24.641 -23.938 -13.555 1 86.44 198 PRO A CA 1
ATOM 1592 C C . PRO A 1 198 ? 24.016 -25.094 -14.336 1 86.44 198 PRO A C 1
ATOM 1594 O O . PRO A 1 198 ? 23.828 -26.188 -13.789 1 86.44 198 PRO A O 1
ATOM 1597 N N . GLY A 1 199 ? 23.656 -24.828 -15.648 1 79.94 199 GLY A N 1
ATOM 1598 C CA . GLY A 1 199 ? 23.094 -25.844 -16.531 1 79.94 199 GLY A CA 1
ATOM 1599 C C . GLY A 1 199 ? 21.594 -25.969 -16.438 1 79.94 199 GLY A C 1
ATOM 1600 O O . GLY A 1 199 ? 20.969 -26.625 -17.266 1 79.94 199 GLY A O 1
ATOM 1601 N N . GLN A 1 200 ? 21.031 -25.391 -15.43 1 74.38 200 GLN A N 1
ATOM 1602 C CA . GLN A 1 200 ? 19.594 -25.5 -15.219 1 74.38 200 GLN A CA 1
ATOM 1603 C C . GLN A 1 200 ? 18.828 -24.453 -16.031 1 74.38 200 GLN A C 1
ATOM 1605 O O . GLN A 1 200 ? 19.141 -23.266 -15.961 1 74.38 200 GLN A O 1
ATOM 1610 N N . LYS A 1 201 ? 18.078 -24.812 -17.016 1 66.62 201 LYS A N 1
ATOM 1611 C CA . LYS A 1 201 ? 17.219 -23.938 -17.797 1 66.62 201 LYS A CA 1
ATOM 1612 C C . LYS A 1 201 ? 15.734 -24.219 -17.516 1 66.62 201 LYS A C 1
ATOM 1614 O O . LYS A 1 201 ? 15.375 -25.312 -17.109 1 66.62 201 LYS A O 1
ATOM 1619 N N . SER A 1 202 ? 14.977 -23.172 -17.453 1 64.62 202 SER A N 1
ATOM 1620 C CA . SER A 1 202 ? 13.539 -23.375 -17.281 1 64.62 202 SER A CA 1
ATOM 1621 C C . SER A 1 202 ? 12.914 -24.016 -18.516 1 64.62 202 SER A C 1
ATOM 1623 O O . SER A 1 202 ? 13.266 -23.672 -19.641 1 64.62 202 SER A O 1
ATOM 1625 N N . ASN A 1 203 ? 12.227 -25.078 -18.344 1 60.31 203 ASN A N 1
ATOM 1626 C CA . ASN A 1 203 ? 11.484 -25.703 -19.438 1 60.31 203 ASN A CA 1
ATOM 1627 C C . ASN A 1 203 ? 10.055 -25.172 -19.5 1 60.31 203 ASN A C 1
ATOM 1629 O O . ASN A 1 203 ? 9.273 -25.594 -20.359 1 60.31 203 ASN A O 1
ATOM 1633 N N . ASP A 1 204 ? 9.773 -24.234 -18.656 1 59.84 204 ASP A N 1
ATOM 1634 C CA . ASP A 1 204 ? 8.375 -23.812 -18.609 1 59.84 204 ASP A CA 1
ATOM 1635 C C . ASP A 1 204 ? 8.133 -22.625 -19.531 1 59.84 204 ASP A C 1
ATOM 1637 O O . ASP A 1 204 ? 8.945 -21.688 -19.594 1 59.84 204 ASP A O 1
ATOM 1641 N N . THR A 1 205 ? 7.109 -22.797 -20.406 1 59.72 205 THR A N 1
ATOM 1642 C CA . THR A 1 205 ? 6.84 -21.859 -21.5 1 59.72 205 THR A CA 1
ATOM 1643 C C . THR A 1 205 ? 6.074 -20.641 -21 1 59.72 205 THR A C 1
ATOM 1645 O O . THR A 1 205 ? 6.012 -19.625 -21.672 1 59.72 205 THR A O 1
ATOM 1648 N N . HIS A 1 206 ? 5.434 -20.859 -19.812 1 63.22 206 HIS A N 1
ATOM 1649 C CA . HIS A 1 206 ? 4.688 -19.688 -19.375 1 63.22 206 HIS A CA 1
ATOM 1650 C C . HIS A 1 206 ? 5.621 -18.562 -18.984 1 63.22 206 HIS A C 1
ATOM 1652 O O . HIS A 1 206 ? 6.652 -18.797 -18.344 1 63.22 206 HIS A O 1
ATOM 1658 N N . ILE A 1 207 ? 5.305 -17.422 -19.344 1 63.75 207 ILE A N 1
ATOM 1659 C CA . ILE A 1 207 ? 6.133 -16.234 -19.172 1 63.75 207 ILE A CA 1
ATOM 1660 C C . ILE A 1 207 ? 6.539 -16.109 -17.703 1 63.75 207 ILE A C 1
ATOM 1662 O O . ILE A 1 207 ? 7.656 -15.695 -17.391 1 63.75 207 ILE A O 1
ATOM 1666 N N . THR A 1 208 ? 5.723 -16.609 -16.797 1 63.94 208 THR A N 1
ATOM 1667 C CA . THR A 1 208 ? 6 -16.484 -15.375 1 63.94 208 THR A CA 1
ATOM 1668 C C . THR A 1 208 ? 7.055 -17.5 -14.938 1 63.94 208 THR A C 1
ATOM 1670 O O . THR A 1 208 ? 7.57 -17.422 -13.82 1 63.94 208 THR A O 1
ATOM 1673 N N . GLU A 1 209 ? 7.469 -18.344 -15.859 1 64.31 209 GLU A N 1
ATOM 1674 C CA . GLU A 1 209 ? 8.398 -19.391 -15.438 1 64.31 209 GLU A CA 1
ATOM 1675 C C . GLU A 1 209 ? 9.773 -19.203 -16.078 1 64.31 209 GLU A C 1
ATOM 1677 O O . GLU A 1 209 ? 10.695 -19.984 -15.836 1 64.31 209 GLU A O 1
ATOM 1682 N N . ALA A 1 210 ? 9.953 -18.172 -16.922 1 62.53 210 ALA A N 1
ATOM 1683 C CA . ALA A 1 210 ? 11.133 -17.953 -17.75 1 62.53 210 ALA A CA 1
ATOM 1684 C C . ALA A 1 210 ? 12.281 -17.375 -16.922 1 62.53 210 ALA A C 1
ATOM 1686 O O . ALA A 1 210 ? 13.414 -17.281 -17.406 1 62.53 210 ALA A O 1
ATOM 1687 N N . GLY A 1 211 ? 12.188 -17.219 -15.703 1 70.19 211 GLY A N 1
ATOM 1688 C CA . GLY A 1 211 ? 13.234 -16.594 -14.922 1 70.19 211 GLY A CA 1
ATOM 1689 C C . GLY A 1 211 ? 13.367 -15.102 -15.188 1 70.19 211 GLY A C 1
ATOM 1690 O O . GLY A 1 211 ? 12.859 -14.602 -16.203 1 70.19 211 GLY A O 1
ATOM 1691 N N . LEU A 1 212 ? 13.875 -14.273 -14.297 1 82.5 212 LEU A N 1
ATOM 1692 C CA . LEU A 1 212 ? 14.039 -12.828 -14.422 1 82.5 212 LEU A CA 1
ATOM 1693 C C . LEU A 1 212 ? 15.5 -12.469 -14.664 1 82.5 212 LEU A C 1
ATOM 1695 O O . LEU A 1 212 ? 16.406 -13.156 -14.18 1 82.5 212 LEU A O 1
ATOM 1699 N N . PRO A 1 213 ? 15.75 -11.539 -15.43 1 84 213 PRO A N 1
ATOM 1700 C CA . PRO A 1 213 ? 17.125 -11.141 -15.742 1 84 213 PRO A CA 1
ATOM 1701 C C . PRO A 1 213 ? 17.859 -10.586 -14.531 1 84 213 PRO A C 1
ATOM 1703 O O . PRO A 1 213 ? 17.266 -9.914 -13.688 1 84 213 PRO A O 1
ATOM 1706 N N . ILE A 1 214 ? 19.141 -10.875 -14.516 1 88.25 214 ILE A N 1
ATOM 1707 C CA . ILE A 1 214 ? 20.031 -10.312 -13.508 1 88.25 214 ILE A CA 1
ATOM 1708 C C . ILE A 1 214 ? 20.438 -8.898 -13.914 1 88.25 214 ILE A C 1
ATOM 1710 O O . ILE A 1 214 ? 20.797 -8.656 -15.062 1 88.25 214 ILE A O 1
ATOM 1714 N N . ARG A 1 215 ? 20.344 -7.969 -13.039 1 90 215 ARG A N 1
ATOM 1715 C CA . ARG A 1 215 ? 20.734 -6.586 -13.32 1 90 215 ARG A CA 1
ATOM 1716 C C . ARG A 1 215 ? 21.891 -6.148 -12.422 1 90 215 ARG A C 1
ATOM 1718 O O . ARG A 1 215 ? 22.234 -6.852 -11.469 1 90 215 ARG A O 1
ATOM 1725 N N . ASP A 1 216 ? 22.422 -5 -12.805 1 87.56 216 ASP A N 1
ATOM 1726 C CA . ASP A 1 216 ? 23.5 -4.449 -11.992 1 87.56 216 ASP A CA 1
ATOM 1727 C C . ASP A 1 216 ? 23.031 -4.188 -10.562 1 87.56 216 ASP A C 1
ATOM 1729 O O . ASP A 1 216 ? 21.969 -3.625 -10.344 1 87.56 216 ASP A O 1
ATOM 1733 N N . GLY A 1 217 ? 23.844 -4.66 -9.602 1 87.75 217 GLY A N 1
ATOM 1734 C CA . GLY A 1 217 ? 23.484 -4.461 -8.203 1 87.75 217 GLY A CA 1
ATOM 1735 C C . GLY A 1 217 ? 22.859 -5.68 -7.562 1 87.75 217 GLY A C 1
ATOM 1736 O O . GLY A 1 217 ? 22.812 -5.793 -6.336 1 87.75 217 GLY A O 1
ATOM 1737 N N . ASP A 1 218 ? 22.328 -6.582 -8.414 1 92.44 218 ASP A N 1
ATOM 1738 C CA . ASP A 1 218 ? 21.766 -7.816 -7.879 1 92.44 218 ASP A CA 1
ATOM 1739 C C . ASP A 1 218 ? 22.859 -8.727 -7.328 1 92.44 218 ASP A C 1
ATOM 1741 O O . ASP A 1 218 ? 24 -8.688 -7.793 1 92.44 218 ASP A O 1
ATOM 1745 N N . LEU A 1 219 ? 22.516 -9.445 -6.371 1 93.94 219 LEU A N 1
ATOM 1746 C CA . LEU A 1 219 ? 23.422 -10.461 -5.855 1 93.94 219 LEU A CA 1
ATOM 1747 C C . LEU A 1 219 ? 23.141 -11.82 -6.484 1 93.94 219 LEU A C 1
ATOM 1749 O O . LEU A 1 219 ? 21.984 -12.117 -6.832 1 93.94 219 LEU A O 1
ATOM 1753 N N . VAL A 1 220 ? 24.219 -12.547 -6.648 1 94.25 220 VAL A N 1
ATOM 1754 C CA . VAL A 1 220 ? 24.062 -13.867 -7.258 1 94.25 220 VAL A CA 1
ATOM 1755 C C . VAL A 1 220 ? 24.688 -14.93 -6.355 1 94.25 220 VAL A C 1
ATOM 1757 O O . VAL A 1 220 ? 25.828 -14.789 -5.914 1 94.25 220 VAL A O 1
ATOM 1760 N N . ILE A 1 221 ? 23.906 -15.867 -6.027 1 94.31 221 ILE A N 1
ATOM 1761 C CA . ILE A 1 221 ? 24.406 -17.047 -5.328 1 94.31 221 ILE A CA 1
ATOM 1762 C C . ILE A 1 221 ? 24.422 -18.234 -6.285 1 94.31 221 ILE A C 1
ATOM 1764 O O . ILE A 1 221 ? 23.375 -18.672 -6.781 1 94.31 221 ILE A O 1
ATOM 1768 N N . THR A 1 222 ? 25.547 -18.766 -6.535 1 94.19 222 THR A N 1
ATOM 1769 C CA . THR A 1 222 ? 25.688 -19.922 -7.422 1 94.19 222 THR A CA 1
ATOM 1770 C C . THR A 1 222 ? 25.578 -21.219 -6.641 1 94.19 222 THR A C 1
ATOM 1772 O O . THR A 1 222 ? 26.406 -21.5 -5.766 1 94.19 222 THR A O 1
ATOM 1775 N N . ASN A 1 223 ? 24.562 -21.969 -6.922 1 94.81 223 ASN A N 1
ATOM 1776 C CA . ASN A 1 223 ? 24.328 -23.266 -6.289 1 94.81 223 ASN A CA 1
ATOM 1777 C C . ASN A 1 223 ? 24.969 -24.406 -7.074 1 94.81 223 ASN A C 1
ATOM 1779 O O . ASN A 1 223 ? 24.281 -25.125 -7.801 1 94.81 223 ASN A O 1
ATOM 1783 N N . ASP A 1 224 ? 26.203 -24.656 -6.93 1 91.94 224 ASP A N 1
ATOM 1784 C CA . ASP A 1 224 ? 26.953 -25.625 -7.723 1 91.94 224 ASP A CA 1
ATOM 1785 C C . ASP A 1 224 ? 27.625 -26.672 -6.828 1 91.94 224 ASP A C 1
ATOM 1787 O O . ASP A 1 224 ? 28.5 -27.406 -7.277 1 91.94 224 ASP A O 1
ATOM 1791 N N . GLY A 1 225 ? 27.266 -26.703 -5.621 1 91.81 225 GLY A N 1
ATOM 1792 C CA . GLY A 1 225 ? 27.922 -27.625 -4.699 1 91.81 225 GLY A CA 1
ATOM 1793 C C . GLY A 1 225 ? 26.938 -28.328 -3.779 1 91.81 225 GLY A C 1
ATOM 1794 O O . GLY A 1 225 ? 25.844 -28.688 -4.195 1 91.81 225 GLY A O 1
ATOM 1795 N N . SER A 1 226 ? 27.453 -28.641 -2.609 1 92.94 226 SER A N 1
ATOM 1796 C CA . SER A 1 226 ? 26.641 -29.328 -1.614 1 92.94 226 SER A CA 1
ATOM 1797 C C . SER A 1 226 ? 25.672 -28.359 -0.928 1 92.94 226 SER A C 1
ATOM 1799 O O . SER A 1 226 ? 25.781 -27.156 -1.096 1 92.94 226 SER A O 1
ATOM 1801 N N . LEU A 1 227 ? 24.766 -28.906 -0.215 1 93.56 227 LEU A N 1
ATOM 1802 C CA . LEU A 1 227 ? 23.812 -28.125 0.558 1 93.56 227 LEU A CA 1
ATOM 1803 C C . LEU A 1 227 ? 24.547 -27.25 1.578 1 93.56 227 LEU A C 1
ATOM 1805 O O . LEU A 1 227 ? 24.156 -26.094 1.795 1 93.56 227 LEU A O 1
ATOM 1809 N N . GLU A 1 228 ? 25.578 -27.781 2.174 1 94.69 228 GLU A N 1
ATOM 1810 C CA . GLU A 1 228 ? 26.359 -27.031 3.152 1 94.69 228 GLU A CA 1
ATOM 1811 C C . GLU A 1 228 ? 27.047 -25.828 2.512 1 94.69 228 GLU A C 1
ATOM 1813 O O . GLU A 1 228 ? 27.141 -24.766 3.121 1 94.69 228 GLU A O 1
ATOM 1818 N N . GLU A 1 229 ? 27.469 -26.078 1.303 1 94.56 229 GLU A N 1
ATOM 1819 C CA . GLU A 1 229 ? 28.094 -24.984 0.581 1 94.56 229 GLU A CA 1
ATOM 1820 C C . GLU A 1 229 ? 27.094 -23.875 0.245 1 94.56 229 GLU A C 1
ATOM 1822 O O . GLU A 1 229 ? 27.422 -22.688 0.332 1 94.56 229 GLU A O 1
ATOM 1827 N N . LEU A 1 230 ? 25.984 -24.297 -0.203 1 94.38 230 LEU A N 1
ATOM 1828 C CA . LEU A 1 230 ? 24.938 -23.328 -0.491 1 94.38 230 LEU A CA 1
ATOM 1829 C C . LEU A 1 230 ? 24.609 -22.5 0.745 1 94.38 230 LEU A C 1
ATOM 1831 O O . LEU A 1 230 ? 24.516 -21.281 0.668 1 94.38 230 LEU A O 1
ATOM 1835 N N . PHE A 1 231 ? 24.484 -23.125 1.933 1 95.75 231 PHE A N 1
ATOM 1836 C CA . PHE A 1 231 ? 24.156 -22.438 3.182 1 95.75 231 PHE A CA 1
ATOM 1837 C C . PHE A 1 231 ? 25.25 -21.453 3.559 1 95.75 231 PHE A C 1
ATOM 1839 O O . PHE A 1 231 ? 24.953 -20.344 4.023 1 95.75 231 PHE A O 1
ATOM 1846 N N . SER A 1 232 ? 26.453 -21.828 3.322 1 95.44 232 SER A N 1
ATOM 1847 C CA . SER A 1 232 ? 27.578 -20.938 3.596 1 95.44 232 SER A CA 1
ATOM 1848 C C . SER A 1 232 ? 27.516 -19.688 2.713 1 95.44 232 SER A C 1
ATOM 1850 O O . SER A 1 232 ? 27.766 -18.578 3.182 1 95.44 232 SER A O 1
ATOM 1852 N N . LYS A 1 233 ? 27.219 -19.906 1.493 1 95.12 233 LYS A N 1
ATOM 1853 C CA . LYS A 1 233 ? 27.109 -18.781 0.566 1 95.12 233 LYS A CA 1
ATOM 1854 C C . LYS A 1 233 ? 25.969 -17.844 0.972 1 95.12 233 LYS A C 1
ATOM 1856 O O . LYS A 1 233 ? 26.094 -16.625 0.857 1 95.12 233 LYS A O 1
ATOM 1861 N N . ILE A 1 234 ? 24.859 -18.406 1.398 1 94.88 234 ILE A N 1
ATOM 1862 C CA . ILE A 1 234 ? 23.719 -17.625 1.848 1 94.88 234 ILE A CA 1
ATOM 1863 C C . ILE A 1 234 ? 24.109 -16.781 3.055 1 94.88 234 ILE A C 1
ATOM 1865 O O . ILE A 1 234 ? 23.859 -15.57 3.09 1 94.88 234 ILE A O 1
ATOM 1869 N N . LYS A 1 235 ? 24.781 -17.391 4.062 1 95.12 235 LYS A N 1
ATOM 1870 C CA . LYS A 1 235 ? 25.219 -16.688 5.27 1 95.12 235 LYS A CA 1
ATOM 1871 C C . LYS A 1 235 ? 26.156 -15.531 4.93 1 95.12 235 LYS A C 1
ATOM 1873 O O . LYS A 1 235 ? 26.031 -14.438 5.477 1 95.12 235 LYS A O 1
ATOM 1878 N N . ASN A 1 236 ? 27.047 -15.789 4.039 1 94.12 236 ASN A N 1
ATOM 1879 C CA . ASN A 1 236 ? 28 -14.758 3.637 1 94.12 236 ASN A CA 1
ATOM 1880 C C . ASN A 1 236 ? 27.297 -13.594 2.943 1 94.12 236 ASN A C 1
ATOM 1882 O O . ASN A 1 236 ? 27.672 -12.438 3.141 1 94.12 236 ASN A O 1
ATOM 1886 N N . THR A 1 237 ? 26.375 -13.953 2.109 1 93.12 237 THR A N 1
ATOM 1887 C CA . THR A 1 237 ? 25.625 -12.938 1.385 1 93.12 237 THR A CA 1
ATOM 1888 C C . THR A 1 237 ? 24.828 -12.062 2.35 1 93.12 237 THR A C 1
ATOM 1890 O O . THR A 1 237 ? 24.812 -10.836 2.213 1 93.12 237 THR A O 1
ATOM 1893 N N . LEU A 1 238 ? 24.203 -12.641 3.398 1 92.62 238 LEU A N 1
ATOM 1894 C CA . LEU A 1 238 ? 23.359 -11.922 4.348 1 92.62 238 LEU A CA 1
ATOM 1895 C C . LEU A 1 238 ? 24.203 -11.062 5.285 1 92.62 238 LEU A C 1
ATOM 1897 O O . LEU A 1 238 ? 23.75 -10.031 5.766 1 92.62 238 LEU A O 1
ATOM 1901 N N . LYS A 1 239 ? 25.438 -11.516 5.488 1 88.19 239 LYS A N 1
ATOM 1902 C CA . LYS A 1 239 ? 26.344 -10.781 6.371 1 88.19 239 LYS A CA 1
ATOM 1903 C C . LYS A 1 239 ? 26.719 -9.43 5.77 1 88.19 239 LYS A C 1
ATOM 1905 O O . LYS A 1 239 ? 26.984 -8.477 6.5 1 88.19 239 LYS A O 1
ATOM 1910 N N . VAL A 1 240 ? 26.766 -9.375 4.504 1 83.19 240 VAL A N 1
ATOM 1911 C CA . VAL A 1 240 ? 27.219 -8.148 3.852 1 83.19 240 VAL A CA 1
ATOM 1912 C C . VAL A 1 240 ? 26.047 -7.215 3.609 1 83.19 240 VAL A C 1
ATOM 1914 O O . VAL A 1 240 ? 26.234 -6.086 3.146 1 83.19 240 VAL A O 1
ATOM 1917 N N . LEU A 1 241 ? 24.922 -7.652 3.898 1 81.81 241 LEU A N 1
ATOM 1918 C CA . LEU A 1 241 ? 23.766 -6.781 3.742 1 81.81 241 LEU A CA 1
ATOM 1919 C C . LEU A 1 241 ? 23.688 -5.77 4.879 1 81.81 241 LEU A C 1
ATOM 1921 O O . LEU A 1 241 ? 24.016 -6.09 6.023 1 81.81 241 LEU A O 1
ATOM 1925 N N . MET B 1 1 ? 12.18 6.406 -11.914 1 89.19 1 MET B N 1
ATOM 1926 C CA . MET B 1 1 ? 11.633 7.457 -11.055 1 89.19 1 MET B CA 1
ATOM 1927 C C . MET B 1 1 ? 12.312 7.449 -9.695 1 89.19 1 MET B C 1
ATOM 1929 O O . MET B 1 1 ? 12.359 6.414 -9.023 1 89.19 1 MET B O 1
ATOM 1933 N N . LYS B 1 2 ? 12.969 8.531 -9.242 1 92.38 2 LYS B N 1
ATOM 1934 C CA . LYS B 1 2 ? 13.656 8.633 -7.965 1 92.38 2 LYS B CA 1
ATOM 1935 C C . LYS B 1 2 ? 12.719 9.133 -6.871 1 92.38 2 LYS B C 1
ATOM 1937 O O . LYS B 1 2 ? 11.992 10.109 -7.066 1 92.38 2 LYS B O 1
ATOM 1942 N N . LEU B 1 3 ? 12.703 8.422 -5.812 1 95 3 LEU B N 1
ATOM 1943 C CA . LEU B 1 3 ? 11.875 8.758 -4.66 1 95 3 LEU B CA 1
ATOM 1944 C C . LEU B 1 3 ? 12.625 9.68 -3.703 1 95 3 LEU B C 1
ATOM 1946 O O . LEU B 1 3 ? 13.664 9.297 -3.158 1 95 3 LEU B O 1
ATOM 1950 N N . ILE B 1 4 ? 12.086 10.898 -3.463 1 95.94 4 ILE B N 1
ATOM 1951 C CA . ILE B 1 4 ? 12.773 11.898 -2.646 1 95.94 4 ILE B CA 1
ATOM 1952 C C . ILE B 1 4 ? 11.859 12.336 -1.501 1 95.94 4 ILE B C 1
ATOM 1954 O O . ILE B 1 4 ? 10.719 12.75 -1.727 1 95.94 4 ILE B O 1
ATOM 1958 N N . PHE B 1 5 ? 12.336 12.242 -0.298 1 96.56 5 PHE B N 1
ATOM 1959 C CA . PHE B 1 5 ? 11.695 12.82 0.875 1 96.56 5 PHE B CA 1
ATOM 1960 C C . PHE B 1 5 ? 12.43 14.078 1.33 1 96.56 5 PHE B C 1
ATOM 1962 O O . PHE B 1 5 ? 13.617 14.023 1.649 1 96.56 5 PHE B O 1
ATOM 1969 N N . LEU B 1 6 ? 11.727 15.195 1.311 1 94.38 6 LEU B N 1
ATOM 1970 C CA . LEU B 1 6 ? 12.305 16.469 1.728 1 94.38 6 LEU B CA 1
ATOM 1971 C C . LEU B 1 6 ? 11.938 16.781 3.174 1 94.38 6 LEU B C 1
ATOM 1973 O O . LEU B 1 6 ? 10.789 16.594 3.584 1 94.38 6 LEU B O 1
ATOM 1977 N N . SER B 1 7 ? 12.906 17.125 3.904 1 92.06 7 SER B N 1
ATOM 1978 C CA . SER B 1 7 ? 12.711 17.516 5.293 1 92.06 7 SER B CA 1
ATOM 1979 C C . SER B 1 7 ? 13.352 18.859 5.582 1 92.06 7 SER B C 1
ATOM 1981 O O . SER B 1 7 ? 14.344 19.234 4.941 1 92.06 7 SER B O 1
ATOM 1983 N N . GLY B 1 8 ? 12.734 19.641 6.477 1 89.5 8 GLY B N 1
ATOM 1984 C CA . GLY B 1 8 ? 13.227 20.953 6.871 1 89.5 8 GLY B CA 1
ATOM 1985 C C . GLY B 1 8 ? 12.258 21.703 7.758 1 89.5 8 GLY B C 1
ATOM 1986 O O . GLY B 1 8 ? 11.039 21.578 7.605 1 89.5 8 GLY B O 1
ATOM 1987 N N . VAL B 1 9 ? 12.797 22.469 8.664 1 84.25 9 VAL B N 1
ATOM 1988 C CA . VAL B 1 9 ? 11.961 23.266 9.562 1 84.25 9 VAL B CA 1
ATOM 1989 C C . VAL B 1 9 ? 11.336 24.422 8.797 1 84.25 9 VAL B C 1
ATOM 1991 O O . VAL B 1 9 ? 11.703 24.688 7.648 1 84.25 9 VAL B O 1
ATOM 1994 N N . LYS B 1 10 ? 10.328 25.062 9.438 1 82.06 10 LYS B N 1
ATOM 1995 C CA . LYS B 1 10 ? 9.68 26.234 8.844 1 82.06 10 LYS B CA 1
ATOM 1996 C C . LYS B 1 10 ? 10.711 27.281 8.422 1 82.06 10 LYS B C 1
ATOM 1998 O O . LYS B 1 10 ? 11.648 27.562 9.164 1 82.06 10 LYS B O 1
ATOM 2003 N N . ARG B 1 11 ? 10.609 27.734 7.219 1 84.88 11 ARG B N 1
ATOM 2004 C CA . ARG B 1 11 ? 11.422 28.812 6.656 1 84.88 11 ARG B CA 1
ATOM 2005 C C . ARG B 1 11 ? 12.828 28.312 6.34 1 84.88 11 ARG B C 1
ATOM 2007 O O . ARG B 1 11 ? 13.766 29.109 6.23 1 84.88 11 ARG B O 1
ATOM 2014 N N . SER B 1 12 ? 12.984 27.016 6.176 1 88.38 12 SER B N 1
ATOM 2015 C CA . SER B 1 12 ? 14.289 26.453 5.812 1 88.38 12 SER B CA 1
ATOM 2016 C C . SER B 1 12 ? 14.523 26.547 4.309 1 88.38 12 SER B C 1
ATOM 2018 O O . SER B 1 12 ? 15.664 26.469 3.852 1 88.38 12 SER B O 1
ATOM 2020 N N . GLY B 1 13 ? 13.516 26.672 3.521 1 90.31 13 GLY B N 1
ATOM 2021 C CA . GLY B 1 13 ? 13.586 26.625 2.068 1 90.31 13 GLY B CA 1
ATOM 2022 C C . GLY B 1 13 ? 13.109 25.312 1.48 1 90.31 13 GLY B C 1
ATOM 2023 O O . GLY B 1 13 ? 13.297 25.062 0.287 1 90.31 13 GLY B O 1
ATOM 2024 N N . LYS B 1 14 ? 12.547 24.516 2.34 1 90.81 14 LYS B N 1
ATOM 2025 C CA . LYS B 1 14 ? 12.055 23.203 1.932 1 90.81 14 LYS B CA 1
ATOM 2026 C C . LYS B 1 14 ? 10.984 23.328 0.855 1 90.81 14 LYS B C 1
ATOM 2028 O O . LYS B 1 14 ? 11.023 22.625 -0.154 1 90.81 14 LYS B O 1
ATOM 2033 N N . ASP B 1 15 ? 10.023 24.234 1.05 1 90.81 15 ASP B N 1
ATOM 2034 C CA . ASP B 1 15 ? 8.953 24.422 0.078 1 90.81 15 ASP B CA 1
ATOM 2035 C C . ASP B 1 15 ? 9.492 24.984 -1.235 1 90.81 15 ASP B C 1
ATOM 2037 O O . ASP B 1 15 ? 9.031 24.594 -2.314 1 90.81 15 ASP B O 1
ATOM 2041 N N . THR B 1 16 ? 10.422 25.844 -1.081 1 93.56 16 THR B N 1
ATOM 2042 C CA . THR B 1 16 ? 11.07 26.406 -2.258 1 93.56 16 THR B CA 1
ATOM 2043 C C . THR B 1 16 ? 11.781 25.312 -3.055 1 93.56 16 THR B C 1
ATOM 2045 O O . THR B 1 16 ? 11.734 25.312 -4.285 1 93.56 16 THR B O 1
ATOM 2048 N N . THR B 1 17 ? 12.406 24.516 -2.33 1 95.12 17 THR B N 1
ATOM 2049 C CA . THR B 1 17 ? 13.109 23.406 -2.959 1 95.12 17 THR B CA 1
ATOM 2050 C C . THR B 1 17 ? 12.133 22.5 -3.705 1 95.12 17 THR B C 1
ATOM 2052 O O . THR B 1 17 ? 12.359 22.156 -4.871 1 95.12 17 THR B O 1
ATOM 2055 N N . ALA B 1 18 ? 11.078 22.094 -3.076 1 95.19 18 ALA B N 1
ATOM 2056 C CA . ALA B 1 18 ? 10.062 21.25 -3.703 1 95.19 18 ALA B CA 1
ATOM 2057 C C . ALA B 1 18 ? 9.5 21.922 -4.957 1 95.19 18 ALA B C 1
ATOM 2059 O O . ALA B 1 18 ? 9.359 21.281 -5.996 1 95.19 18 ALA B O 1
ATOM 2060 N N . ASP B 1 19 ? 9.234 23.172 -4.855 1 95 19 ASP B N 1
ATOM 2061 C CA . ASP B 1 19 ? 8.672 23.922 -5.977 1 95 19 ASP B CA 1
ATOM 2062 C C . ASP B 1 19 ? 9.648 23.969 -7.148 1 95 19 ASP B C 1
ATOM 2064 O O . ASP B 1 19 ? 9.242 23.875 -8.312 1 95 19 ASP B O 1
ATOM 2068 N N . PHE B 1 20 ? 10.875 24.188 -6.828 1 96.06 20 PHE B N 1
ATOM 2069 C CA . PHE B 1 20 ? 11.906 24.234 -7.859 1 96.06 20 PHE B CA 1
ATOM 2070 C C . PHE B 1 20 ? 11.945 22.922 -8.633 1 96.06 20 PHE B C 1
ATOM 2072 O O . PHE B 1 20 ? 12 22.922 -9.867 1 96.06 20 PHE B O 1
ATOM 2079 N N . ILE B 1 21 ? 11.914 21.812 -7.957 1 95.94 21 ILE B N 1
ATOM 2080 C CA . ILE B 1 21 ? 11.969 20.5 -8.594 1 95.94 21 ILE B CA 1
ATOM 2081 C C . ILE B 1 21 ? 10.734 20.297 -9.469 1 95.94 21 ILE B C 1
ATOM 2083 O O . ILE B 1 21 ? 10.852 19.859 -10.617 1 95.94 21 ILE B O 1
ATOM 2087 N N . MET B 1 22 ? 9.602 20.688 -8.938 1 96.06 22 MET B N 1
ATOM 2088 C CA . MET B 1 22 ? 8.344 20.547 -9.664 1 96.06 22 MET B CA 1
ATOM 2089 C C . MET B 1 22 ? 8.352 21.375 -10.945 1 96.06 22 MET B C 1
ATOM 2091 O O . MET B 1 22 ? 7.773 20.969 -11.961 1 96.06 22 MET B O 1
ATOM 2095 N N . SER B 1 23 ? 9.047 22.438 -10.938 1 96.38 23 SER B N 1
ATOM 2096 C CA . SER B 1 23 ? 9.016 23.375 -12.055 1 96.38 23 SER B CA 1
ATOM 2097 C C . SER B 1 23 ? 10.078 23.031 -13.086 1 96.38 23 SER B C 1
ATOM 2099 O O . SER B 1 23 ? 9.938 23.375 -14.266 1 96.38 23 SER B O 1
ATOM 2101 N N . ASN B 1 24 ? 11.07 22.344 -12.734 1 96.12 24 ASN B N 1
ATOM 2102 C CA . ASN B 1 24 ? 12.211 22.188 -13.625 1 96.12 24 ASN B CA 1
ATOM 2103 C C . ASN B 1 24 ? 12.398 20.75 -14.07 1 96.12 24 ASN B C 1
ATOM 2105 O O . ASN B 1 24 ? 13.172 20.469 -14.984 1 96.12 24 ASN B O 1
ATOM 2109 N N . TYR B 1 25 ? 11.719 19.859 -13.461 1 96 25 TYR B N 1
ATOM 2110 C CA . TYR B 1 25 ? 11.828 18.438 -13.789 1 96 25 TYR B CA 1
ATOM 2111 C C . TYR B 1 25 ? 10.453 17.797 -13.922 1 96 25 TYR B C 1
ATOM 2113 O O . TYR B 1 25 ? 9.453 18.375 -13.477 1 96 25 TYR B O 1
ATOM 2121 N N . SER B 1 26 ? 10.391 16.703 -14.656 1 96.5 26 SER B N 1
ATOM 2122 C CA . SER B 1 26 ? 9.188 15.891 -14.648 1 96.5 26 SER B CA 1
ATOM 2123 C C . SER B 1 26 ? 9 15.195 -13.305 1 96.5 26 SER B C 1
ATOM 2125 O O . SER B 1 26 ? 9.484 14.078 -13.102 1 96.5 26 SER B O 1
ATOM 2127 N N . ALA B 1 27 ? 8.328 15.844 -12.43 1 96.38 27 ALA B N 1
ATOM 2128 C CA . ALA B 1 27 ? 8.211 15.367 -11.055 1 96.38 27 ALA B CA 1
ATOM 2129 C C . ALA B 1 27 ? 6.754 15.391 -10.594 1 96.38 27 ALA B C 1
ATOM 2131 O O . ALA B 1 27 ? 5.926 16.109 -11.164 1 96.38 27 ALA B O 1
ATOM 2132 N N . VAL B 1 28 ? 6.43 14.539 -9.711 1 96.62 28 VAL B N 1
ATOM 2133 C CA . VAL B 1 28 ? 5.129 14.523 -9.055 1 96.62 28 VAL B CA 1
ATOM 2134 C C . VAL B 1 28 ? 5.305 14.703 -7.551 1 96.62 28 VAL B C 1
ATOM 2136 O O . VAL B 1 28 ? 6.262 14.195 -6.965 1 96.62 28 VAL B O 1
ATOM 2139 N N . LYS B 1 29 ? 4.449 15.508 -7.012 1 96.44 29 LYS B N 1
ATOM 2140 C CA . LYS B 1 29 ? 4.48 15.805 -5.586 1 96.44 29 LYS B CA 1
ATOM 2141 C C . LYS B 1 29 ? 3.355 15.086 -4.848 1 96.44 29 LYS B C 1
ATOM 2143 O O . LYS B 1 29 ? 2.211 15.086 -5.305 1 96.44 29 LYS B O 1
ATOM 2148 N N . TYR B 1 30 ? 3.689 14.406 -3.812 1 97.06 30 TYR B N 1
ATOM 2149 C CA . TYR B 1 30 ? 2.717 13.758 -2.938 1 97.06 30 TYR B CA 1
ATOM 2150 C C . TYR B 1 30 ? 2.838 14.281 -1.511 1 97.06 30 TYR B C 1
ATOM 2152 O O . TYR B 1 30 ? 3.922 14.25 -0.923 1 97.06 30 TYR B O 1
ATOM 2160 N N . GLN B 1 31 ? 1.755 14.742 -1.011 1 96 31 GLN B N 1
ATOM 2161 C CA . GLN B 1 31 ? 1.714 15.172 0.384 1 96 31 GLN B CA 1
ATOM 2162 C C . GLN B 1 31 ? 1.194 14.055 1.286 1 96 31 GLN B C 1
ATOM 2164 O O . GLN B 1 31 ? 0.078 13.57 1.097 1 96 31 GLN B O 1
ATOM 2169 N N . LEU B 1 32 ? 1.976 13.695 2.314 1 96.38 32 LEU B N 1
ATOM 2170 C CA . LEU B 1 32 ? 1.507 12.703 3.273 1 96.38 32 LEU B CA 1
ATOM 2171 C C . LEU B 1 32 ? 0.207 13.148 3.932 1 96.38 32 LEU B C 1
ATOM 2173 O O . LEU B 1 32 ? -0.649 12.328 4.254 1 96.38 32 LEU B O 1
ATOM 2177 N N . ALA B 1 33 ? 0.051 14.461 4.062 1 96.75 33 ALA B N 1
ATOM 2178 C CA . ALA B 1 33 ? -1.151 15.008 4.688 1 96.75 33 ALA B CA 1
ATOM 2179 C C . ALA B 1 33 ? -2.283 15.141 3.67 1 96.75 33 ALA B C 1
ATOM 2181 O O . ALA B 1 33 ? -3.406 15.5 4.027 1 96.75 33 ALA B O 1
ATOM 2182 N N . GLY B 1 34 ? -2.025 14.891 2.416 1 97.56 34 GLY B N 1
ATOM 2183 C CA . GLY B 1 34 ? -3.031 15.016 1.374 1 97.56 34 GLY B CA 1
ATOM 2184 C C . GLY B 1 34 ? -4.305 14.242 1.68 1 97.56 34 GLY B C 1
ATOM 2185 O O . GLY B 1 34 ? -5.391 14.828 1.726 1 97.56 34 GLY B O 1
ATOM 2186 N N . PRO B 1 35 ? -4.098 12.961 1.948 1 98.44 35 PRO B N 1
ATOM 2187 C CA . PRO B 1 35 ? -5.289 12.164 2.25 1 98.44 35 PRO B CA 1
ATOM 2188 C C . PRO B 1 35 ? -6.027 12.656 3.492 1 98.44 35 PRO B C 1
ATOM 2190 O O . PRO B 1 35 ? -7.25 12.516 3.584 1 98.44 35 PRO B O 1
ATOM 2193 N N . ILE B 1 36 ? -5.332 13.195 4.441 1 98.56 36 ILE B N 1
ATOM 2194 C CA . ILE B 1 36 ? -5.957 13.758 5.637 1 98.56 36 ILE B CA 1
ATOM 2195 C C . ILE B 1 36 ? -6.875 14.906 5.25 1 98.56 36 ILE B C 1
ATOM 2197 O O . ILE B 1 36 ? -8.039 14.953 5.664 1 98.56 36 ILE B O 1
ATOM 2201 N N . LYS B 1 37 ? -6.324 15.781 4.426 1 98.62 37 LYS B N 1
ATOM 2202 C CA . LYS B 1 37 ? -7.094 16.938 3.957 1 98.62 37 LYS B CA 1
ATOM 2203 C C . LYS B 1 37 ? -8.281 16.484 3.109 1 98.62 37 LYS B C 1
ATOM 2205 O O . LYS B 1 37 ? -9.383 17.016 3.248 1 98.62 37 LYS B O 1
ATOM 2210 N N . ASP B 1 38 ? -8.078 15.508 2.25 1 98.75 38 ASP B N 1
ATOM 2211 C CA . ASP B 1 38 ? -9.148 14.977 1.409 1 98.75 38 ASP B CA 1
ATOM 2212 C C . ASP B 1 38 ? -10.289 14.414 2.258 1 98.75 38 ASP B C 1
ATOM 2214 O O . ASP B 1 38 ? -11.461 14.703 2.01 1 98.75 38 ASP B O 1
ATOM 2218 N N . ALA B 1 39 ? -9.898 13.656 3.215 1 98.81 39 ALA B N 1
ATOM 2219 C CA . ALA B 1 39 ? -10.883 12.992 4.066 1 98.81 39 ALA B CA 1
ATOM 2220 C C . ALA B 1 39 ? -11.688 14.016 4.875 1 98.81 39 ALA B C 1
ATOM 2222 O O . ALA B 1 39 ? -12.906 13.914 4.973 1 98.81 39 ALA B O 1
ATOM 2223 N N . LEU B 1 40 ? -10.992 14.961 5.457 1 98.81 40 LEU B N 1
ATOM 2224 C CA . LEU B 1 40 ? -11.664 15.961 6.277 1 98.81 40 LEU B CA 1
ATOM 2225 C C . LEU B 1 40 ? -12.547 16.859 5.422 1 98.81 40 LEU B C 1
ATOM 2227 O O . LEU B 1 40 ? -13.625 17.281 5.855 1 98.81 40 LEU B O 1
ATOM 2231 N N . ALA B 1 41 ? -12.055 17.219 4.215 1 98.69 41 ALA B N 1
ATOM 2232 C CA . ALA B 1 41 ? -12.883 18 3.307 1 98.69 41 ALA B CA 1
ATOM 2233 C C . ALA B 1 41 ? -14.18 17.266 2.967 1 98.69 41 ALA B C 1
ATOM 2235 O O . ALA B 1 41 ? -15.258 17.875 2.982 1 98.69 41 ALA B O 1
ATOM 2236 N N . TYR B 1 42 ? -14.062 16.047 2.654 1 98.31 42 TYR B N 1
ATOM 2237 C CA . TYR B 1 42 ? -15.242 15.234 2.367 1 98.31 42 TYR B CA 1
ATOM 2238 C C . TYR B 1 42 ? -16.188 15.195 3.564 1 98.31 42 TYR B C 1
ATOM 2240 O O . TYR B 1 42 ? -17.375 15.469 3.432 1 98.31 42 TYR B O 1
ATOM 2248 N N . ALA B 1 43 ? -15.625 14.82 4.742 1 98.19 43 ALA B N 1
ATOM 2249 C CA . ALA B 1 43 ? -16.422 14.688 5.965 1 98.19 43 ALA B CA 1
ATOM 2250 C C . ALA B 1 43 ? -17.109 16 6.316 1 98.19 43 ALA B C 1
ATOM 2252 O O . ALA B 1 43 ? -18.266 16.016 6.738 1 98.19 43 ALA B O 1
ATOM 2253 N N . TRP B 1 44 ? -16.359 17.094 6.199 1 98.44 44 TRP B N 1
ATOM 2254 C CA . TRP B 1 44 ? -16.922 18.422 6.461 1 98.44 44 TRP B CA 1
ATOM 2255 C C . TRP B 1 44 ? -18.109 18.688 5.539 1 98.44 44 TRP B C 1
ATOM 2257 O O . TRP B 1 44 ? -19.109 19.266 5.965 1 98.44 44 TRP B O 1
ATOM 2267 N N . GLY B 1 45 ? -17.938 18.359 4.25 1 97.38 45 GLY B N 1
ATOM 2268 C CA . GLY B 1 45 ? -19.031 18.547 3.309 1 97.38 45 GLY B CA 1
ATOM 2269 C C . GLY B 1 45 ? -20.312 17.844 3.738 1 97.38 45 GLY B C 1
ATOM 2270 O O . GLY B 1 45 ? -21.391 18.422 3.68 1 97.38 45 GLY B O 1
ATOM 2271 N N . VAL B 1 46 ? -20.203 16.641 4.129 1 95.69 46 VAL B N 1
ATOM 2272 C CA . VAL B 1 46 ? -21.344 15.859 4.594 1 95.69 46 VAL B CA 1
ATOM 2273 C C . VAL B 1 46 ? -21.953 16.516 5.828 1 95.69 46 VAL B C 1
ATOM 2275 O O . VAL B 1 46 ? -23.172 16.672 5.922 1 95.69 46 VAL B O 1
ATOM 2278 N N . PHE B 1 47 ? -21.125 16.906 6.73 1 96.44 47 PHE B N 1
ATOM 2279 C CA . PHE B 1 47 ? -21.516 17.547 7.984 1 96.44 47 PHE B CA 1
ATOM 2280 C C . PHE B 1 47 ? -22.219 18.875 7.719 1 96.44 47 PHE B C 1
ATOM 2282 O O . PHE B 1 47 ? -23.312 19.109 8.234 1 96.44 47 PHE B O 1
ATOM 2289 N N . ALA B 1 48 ? -21.594 19.703 6.918 1 95.38 48 ALA B N 1
ATOM 2290 C CA . ALA B 1 48 ? -22.094 21.062 6.672 1 95.38 48 ALA B CA 1
ATOM 2291 C C . ALA B 1 48 ? -23.391 21.031 5.875 1 95.38 48 ALA B C 1
ATOM 2293 O O . ALA B 1 48 ? -24.188 21.969 5.961 1 95.38 48 ALA B O 1
ATOM 2294 N N . ALA B 1 49 ? -23.578 20.031 5.07 1 93.25 49 ALA B N 1
ATOM 2295 C CA . ALA B 1 49 ? -24.812 19.906 4.289 1 93.25 49 ALA B CA 1
ATOM 2296 C C . ALA B 1 49 ? -26.031 19.828 5.195 1 93.25 49 ALA B C 1
ATOM 2298 O O . ALA B 1 49 ? -27.125 20.219 4.797 1 93.25 49 ALA B O 1
ATOM 2299 N N . ASN B 1 50 ? -25.859 19.484 6.441 1 90.5 50 ASN B N 1
ATOM 2300 C CA . ASN B 1 50 ? -26.969 19.266 7.352 1 90.5 50 ASN B CA 1
ATOM 2301 C C . ASN B 1 50 ? -26.922 20.219 8.539 1 90.5 50 ASN B C 1
ATOM 2303 O O . ASN B 1 50 ? -27.547 19.969 9.57 1 90.5 50 ASN B O 1
ATOM 2307 N N . THR B 1 51 ? -26.062 21.234 8.398 1 94.44 51 THR B N 1
ATOM 2308 C CA . THR B 1 51 ? -25.906 22.172 9.508 1 94.44 51 THR B CA 1
ATOM 2309 C C . THR B 1 51 ? -25.781 23.594 8.992 1 94.44 51 THR B C 1
ATOM 2311 O O . THR B 1 51 ? -25.875 23.828 7.781 1 94.44 51 THR B O 1
ATOM 2314 N N . ASP B 1 52 ? -25.578 24.531 9.891 1 93.56 52 ASP B N 1
ATOM 2315 C CA . ASP B 1 52 ? -25.469 25.938 9.516 1 93.56 52 ASP B CA 1
ATOM 2316 C C . ASP B 1 52 ? -24.016 26.375 9.445 1 93.56 52 ASP B C 1
ATOM 2318 O O . ASP B 1 52 ? -23.734 27.578 9.312 1 93.56 52 ASP B O 1
ATOM 2322 N N . TYR B 1 53 ? -23.156 25.453 9.539 1 95.25 53 TYR B N 1
ATOM 2323 C CA . TYR B 1 53 ? -21.734 25.781 9.469 1 95.25 53 TYR B CA 1
ATOM 2324 C C . TYR B 1 53 ? -21.344 26.203 8.055 1 95.25 53 TYR B C 1
ATOM 2326 O O . TYR B 1 53 ? -21.938 25.75 7.082 1 95.25 53 TYR B O 1
ATOM 2334 N N . PRO B 1 54 ? -20.359 27.047 8.016 1 93 54 PRO B N 1
ATOM 2335 C CA . PRO B 1 54 ? -19.891 27.438 6.688 1 93 54 PRO B CA 1
ATOM 2336 C C . PRO B 1 54 ? -19.297 26.266 5.906 1 93 54 PRO B C 1
ATOM 2338 O O . PRO B 1 54 ? -18.703 25.375 6.496 1 93 54 PRO B O 1
ATOM 2341 N N . CYS B 1 55 ? -19.406 26.406 4.652 1 94 55 CYS B N 1
ATOM 2342 C CA . CYS B 1 55 ? -18.844 25.391 3.785 1 94 55 CYS B CA 1
ATOM 2343 C C . CYS B 1 55 ? -17.328 25.547 3.688 1 94 55 CYS B C 1
ATOM 2345 O O . CYS B 1 55 ? -16.828 26.609 3.342 1 94 55 CYS B O 1
ATOM 2347 N N . LEU B 1 56 ? -16.594 24.547 4.07 1 96.69 56 LEU B N 1
ATOM 2348 C CA . LEU B 1 56 ? -15.156 24.469 3.85 1 96.69 56 LEU B CA 1
ATOM 2349 C C . LEU B 1 56 ? -14.836 23.391 2.812 1 96.69 56 LEU B C 1
ATOM 2351 O O . LEU B 1 56 ? -15.305 22.266 2.918 1 96.69 56 LEU B O 1
ATOM 2355 N N . THR B 1 57 ? -14.094 23.812 1.849 1 96.81 57 THR B N 1
ATOM 2356 C CA . THR B 1 57 ? -13.656 22.891 0.807 1 96.81 57 THR B CA 1
ATOM 2357 C C . THR B 1 57 ? -12.203 22.484 1.02 1 96.81 57 THR B C 1
ATOM 2359 O O . THR B 1 57 ? -11.586 22.875 2.012 1 96.81 57 THR B O 1
ATOM 2362 N N . ARG B 1 58 ? -11.719 21.672 0.076 1 97.88 58 ARG B N 1
ATOM 2363 C CA . ARG B 1 58 ? -10.336 21.203 0.127 1 97.88 58 ARG B CA 1
ATOM 2364 C C . ARG B 1 58 ? -9.359 22.375 0.124 1 97.88 58 ARG B C 1
ATOM 2366 O O . ARG B 1 58 ? -8.289 22.297 0.729 1 97.88 58 ARG B O 1
ATOM 2373 N N . LYS B 1 59 ? -9.68 23.5 -0.428 1 97.19 59 LYS B N 1
ATOM 2374 C CA . LYS B 1 59 ? -8.844 24.703 -0.492 1 97.19 59 LYS B CA 1
ATOM 2375 C C . LYS B 1 59 ? -8.578 25.266 0.902 1 97.19 59 LYS B C 1
ATOM 2377 O O . LYS B 1 59 ? -7.445 25.625 1.229 1 97.19 59 LYS B O 1
ATOM 2382 N N . GLU B 1 60 ? -9.672 25.359 1.731 1 97.19 60 GLU B N 1
ATOM 2383 C CA . GLU B 1 60 ? -9.523 25.859 3.096 1 97.19 60 GLU B CA 1
ATOM 2384 C C . GLU B 1 60 ? -8.672 24.922 3.936 1 97.19 60 GLU B C 1
ATOM 2386 O O . GLU B 1 60 ? -7.859 25.359 4.754 1 97.19 60 GLU B O 1
ATOM 2391 N N . PHE B 1 61 ? -8.812 23.594 3.689 1 97.5 61 PHE B N 1
ATOM 2392 C CA . PHE B 1 61 ? -8.016 22.625 4.43 1 97.5 61 PHE B CA 1
ATOM 2393 C C . PHE B 1 61 ? -6.559 22.688 3.996 1 97.5 61 PHE B C 1
ATOM 2395 O O . PHE B 1 61 ? -5.664 22.297 4.754 1 97.5 61 PHE B O 1
ATOM 2402 N N . GLU B 1 62 ? -6.316 23.172 2.771 1 95.69 62 GLU B N 1
ATOM 2403 C CA . GLU B 1 62 ? -4.961 23.406 2.287 1 95.69 62 GLU B CA 1
ATOM 2404 C C . GLU B 1 62 ? -4.387 24.703 2.846 1 95.69 62 GLU B C 1
ATOM 2406 O O . GLU B 1 62 ? -3.17 24.906 2.838 1 95.69 62 GLU B O 1
ATOM 2411 N N . GLY B 1 63 ? -5.246 25.547 3.291 1 94.81 63 GLY B N 1
ATOM 2412 C CA . GLY B 1 63 ? -4.828 26.828 3.816 1 94.81 63 GLY B CA 1
ATOM 2413 C C . GLY B 1 63 ? -4.738 27.906 2.754 1 94.81 63 GLY B C 1
ATOM 2414 O O . GLY B 1 63 ? -4.008 28.891 2.914 1 94.81 63 GLY B O 1
ATOM 2415 N N . ILE B 1 64 ? -5.41 27.656 1.685 1 94.94 64 ILE B N 1
ATOM 2416 C CA . ILE B 1 64 ? -5.438 28.656 0.627 1 94.94 64 ILE B CA 1
ATOM 2417 C C . ILE B 1 64 ? -6.461 29.75 0.968 1 94.94 64 ILE B C 1
ATOM 2419 O O . ILE B 1 64 ? -7.664 29.469 1.017 1 94.94 64 ILE B O 1
ATOM 2423 N N . ASP B 1 65 ? -6.074 30.953 1.18 1 94.31 65 ASP B N 1
ATOM 2424 C CA . ASP B 1 65 ? -6.895 32.125 1.507 1 94.31 65 ASP B CA 1
ATOM 2425 C C . ASP B 1 65 ? -7.766 31.844 2.734 1 94.31 65 ASP B C 1
ATOM 2427 O O . ASP B 1 65 ? -8.93 32.25 2.77 1 94.31 65 ASP B O 1
ATOM 2431 N N . TYR B 1 66 ? -7.312 31.109 3.609 1 95.94 66 TYR B N 1
ATOM 2432 C CA . TYR B 1 66 ? -8.008 30.719 4.828 1 95.94 66 TYR B CA 1
ATOM 2433 C C . TYR B 1 66 ? -7.023 30.484 5.969 1 95.94 66 TYR B C 1
ATOM 2435 O O . TYR B 1 66 ? -6.008 29.812 5.789 1 95.94 66 TYR B O 1
ATOM 2443 N N . ASP B 1 67 ? -7.215 31.062 7.098 1 96.25 67 ASP B N 1
ATOM 2444 C CA . ASP B 1 67 ? -6.402 30.812 8.289 1 96.25 67 ASP B CA 1
ATOM 2445 C C . ASP B 1 67 ? -6.801 29.516 8.969 1 96.25 67 ASP B C 1
ATOM 2447 O O . ASP B 1 67 ? -7.855 29.438 9.609 1 96.25 67 ASP B O 1
ATOM 2451 N N . ARG B 1 68 ? -5.969 28.547 8.953 1 95.56 68 ARG B N 1
ATOM 2452 C CA . ARG B 1 68 ? -6.281 27.219 9.445 1 95.56 68 ARG B CA 1
ATOM 2453 C C . ARG B 1 68 ? -6.262 27.172 10.969 1 95.56 68 ARG B C 1
ATOM 2455 O O . ARG B 1 68 ? -6.586 26.141 11.57 1 95.56 68 ARG B O 1
ATOM 2462 N N . GLU B 1 69 ? -6 28.25 11.57 1 95.62 69 GLU B N 1
ATOM 2463 C CA . GLU B 1 69 ? -6.023 28.328 13.031 1 95.62 69 GLU B CA 1
ATOM 2464 C C . GLU B 1 69 ? -7.34 28.922 13.531 1 95.62 69 GLU B C 1
ATOM 2466 O O . GLU B 1 69 ? -7.59 28.953 14.734 1 95.62 69 GLU B O 1
ATOM 2471 N N . THR B 1 70 ? -8.125 29.375 12.625 1 96.75 70 THR B N 1
ATOM 2472 C CA . THR B 1 70 ? -9.414 29.953 12.969 1 96.75 70 THR B CA 1
ATOM 2473 C C . THR B 1 70 ? -10.242 28.984 13.805 1 96.75 70 THR B C 1
ATOM 2475 O O . THR B 1 70 ? -10.344 27.812 13.469 1 96.75 70 THR B O 1
ATOM 2478 N N . ASN B 1 71 ? -10.828 29.531 14.922 1 97.5 71 ASN B N 1
ATOM 2479 C CA . ASN B 1 71 ? -11.711 28.703 15.742 1 97.5 71 ASN B CA 1
ATOM 2480 C C . ASN B 1 71 ? -13 28.359 15.008 1 97.5 71 ASN B C 1
ATOM 2482 O O . ASN B 1 71 ? -13.727 29.25 14.562 1 97.5 71 ASN B O 1
ATOM 2486 N N . LEU B 1 72 ? -13.328 27.078 14.93 1 97.38 72 LEU B N 1
ATOM 2487 C CA . LEU B 1 72 ? -14.492 26.609 14.18 1 97.38 72 LEU B CA 1
ATOM 2488 C C . LEU B 1 72 ? -15.711 26.484 15.094 1 97.38 72 LEU B C 1
ATOM 2490 O O . LEU B 1 72 ? -16.828 26.266 14.617 1 97.38 72 LEU B O 1
ATOM 2494 N N . ASN B 1 73 ? -15.492 26.609 16.422 1 96.88 73 ASN B N 1
ATOM 2495 C CA . ASN B 1 73 ? -16.547 26.562 17.438 1 96.88 73 ASN B CA 1
ATOM 2496 C C . ASN B 1 73 ? -17.359 25.266 17.344 1 96.88 73 ASN B C 1
ATOM 2498 O O . ASN B 1 73 ? -18.594 25.297 17.375 1 96.88 73 ASN B O 1
ATOM 2502 N N . LEU B 1 74 ? -16.641 24.219 17.141 1 98 74 LEU B N 1
ATOM 2503 C CA . LEU B 1 74 ? -17.266 22.891 17.078 1 98 74 LEU B CA 1
ATOM 2504 C C . LEU B 1 74 ? -17.422 22.312 18.484 1 98 74 LEU B C 1
ATOM 2506 O O . LEU B 1 74 ? -16.531 22.469 19.328 1 98 74 LEU B O 1
ATOM 2510 N N . THR B 1 75 ? -18.531 21.594 18.719 1 97.5 75 THR B N 1
ATOM 2511 C CA . THR B 1 75 ? -18.656 20.766 19.906 1 97.5 75 THR B CA 1
ATOM 2512 C C . THR B 1 75 ? -17.938 19.438 19.703 1 97.5 75 THR B C 1
ATOM 2514 O O . THR B 1 75 ? -17.641 19.047 18.578 1 97.5 75 THR B O 1
ATOM 2517 N N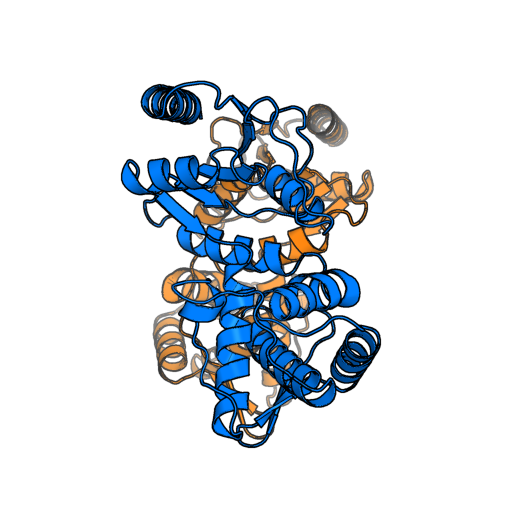 . LYS B 1 76 ? -17.656 18.75 20.781 1 98 76 LYS B N 1
ATOM 2518 C CA . LYS B 1 76 ? -17 17.453 20.688 1 98 76 LYS B CA 1
ATOM 2519 C C . LYS B 1 76 ? -17.859 16.438 19.922 1 98 76 LYS B C 1
ATOM 2521 O O . LYS B 1 76 ? -17.328 15.633 19.156 1 98 76 LYS B O 1
ATOM 2526 N N . LEU B 1 77 ? -19.125 16.5 20.125 1 98 77 LEU B N 1
ATOM 2527 C CA . LEU B 1 77 ? -20.031 15.602 19.422 1 98 77 LEU B CA 1
ATOM 2528 C C . LEU B 1 77 ? -19.969 15.82 17.922 1 98 77 LEU B C 1
ATOM 2530 O O . LEU B 1 77 ? -20 14.859 17.141 1 98 77 LEU B O 1
ATOM 2534 N N . GLU B 1 78 ? -19.922 17.016 17.531 1 98.25 78 GLU B N 1
ATOM 2535 C CA . GLU B 1 78 ? -19.828 17.359 16.109 1 98.25 78 GLU B CA 1
ATOM 2536 C C . GLU B 1 78 ? -18.5 16.875 15.523 1 98.25 78 GLU B C 1
ATOM 2538 O O . GLU B 1 78 ? -18.469 16.359 14.398 1 98.25 78 GLU B O 1
ATOM 2543 N N . VAL B 1 79 ? -17.438 16.969 16.281 1 98.81 79 VAL B N 1
ATOM 2544 C CA . VAL B 1 79 ? -16.125 16.516 15.82 1 98.81 79 VAL B CA 1
ATOM 2545 C C . VAL B 1 79 ? -16.141 15 15.656 1 98.81 79 VAL B C 1
ATOM 2547 O O . VAL B 1 79 ? -15.586 14.469 14.695 1 98.81 79 VAL B O 1
ATOM 2550 N N . ILE B 1 80 ? -16.766 14.32 16.594 1 98.75 80 ILE B N 1
ATOM 2551 C CA . ILE B 1 80 ? -16.875 12.867 16.531 1 98.75 80 ILE B CA 1
ATOM 2552 C C . ILE B 1 80 ? -17.578 12.461 15.234 1 98.75 80 ILE B C 1
ATOM 2554 O O . ILE B 1 80 ? -17.125 11.539 14.539 1 98.75 80 ILE B O 1
ATOM 2558 N N . THR B 1 81 ? -18.609 13.172 14.891 1 97.81 81 THR B N 1
ATOM 2559 C CA . THR B 1 81 ? -19.359 12.898 13.672 1 97.81 81 THR B CA 1
ATOM 2560 C C . THR B 1 81 ? -18.469 13.117 12.445 1 97.81 81 THR B C 1
ATOM 2562 O O . THR B 1 81 ? -18.469 12.297 11.523 1 97.81 81 THR B O 1
ATOM 2565 N N . ILE B 1 82 ? -17.75 14.156 12.438 1 98.62 82 ILE B N 1
ATOM 2566 C CA . ILE B 1 82 ? -16.859 14.484 11.328 1 98.62 82 ILE B CA 1
ATOM 2567 C C . ILE B 1 82 ? -15.766 13.422 11.203 1 98.62 82 ILE B C 1
ATOM 2569 O O . ILE B 1 82 ? -15.492 12.938 10.102 1 98.62 82 ILE B O 1
ATOM 2573 N N . MET B 1 83 ? -15.211 13.016 12.344 1 98.88 83 MET B N 1
ATOM 2574 C CA . MET B 1 83 ? -14.148 12.023 12.344 1 98.88 83 MET B CA 1
ATOM 2575 C C . MET B 1 83 ? -14.648 10.68 11.82 1 98.88 83 MET B C 1
ATOM 2577 O O . MET B 1 83 ? -13.953 10.008 11.062 1 98.88 83 MET B O 1
ATOM 2581 N N . GLU B 1 84 ? -15.797 10.328 12.242 1 98.69 84 GLU B N 1
ATOM 2582 C CA . GLU B 1 84 ? -16.344 9.055 11.773 1 98.69 84 GLU B CA 1
ATOM 2583 C C . GLU B 1 84 ? -16.484 9.039 10.258 1 98.69 84 GLU B C 1
ATOM 2585 O O . GLU B 1 84 ? -16.125 8.047 9.609 1 98.69 84 GLU B O 1
ATOM 2590 N N . GLN B 1 85 ? -16.984 10.141 9.719 1 98.06 85 GLN B N 1
ATOM 2591 C CA . GLN B 1 85 ? -17.141 10.227 8.273 1 98.06 85 GLN B CA 1
ATOM 2592 C C . GLN B 1 85 ? -15.773 10.203 7.578 1 98.06 85 GLN B C 1
ATOM 2594 O O . GLN B 1 85 ? -15.625 9.602 6.512 1 98.06 85 GLN B O 1
ATOM 2599 N N . ALA B 1 86 ? -14.844 10.859 8.156 1 98.81 86 ALA B N 1
ATOM 2600 C CA . ALA B 1 86 ? -13.484 10.844 7.609 1 98.81 86 ALA B CA 1
ATOM 2601 C C . ALA B 1 86 ? -12.922 9.422 7.602 1 98.81 86 ALA B C 1
ATOM 2603 O O . ALA B 1 86 ? -12.234 9.031 6.652 1 98.81 86 ALA B O 1
ATOM 2604 N N . PHE B 1 87 ? -13.195 8.656 8.648 1 98.81 87 PHE B N 1
ATOM 2605 C CA . PHE B 1 87 ? -12.758 7.266 8.727 1 98.81 87 PHE B CA 1
ATOM 2606 C C . PHE B 1 87 ? -13.383 6.438 7.613 1 98.81 87 PHE B C 1
ATOM 2608 O O . PHE B 1 87 ? -12.703 5.609 6.996 1 98.81 87 PHE B O 1
ATOM 2615 N N . CYS B 1 88 ? -14.633 6.672 7.402 1 97.94 88 CYS B N 1
ATOM 2616 C CA . CYS B 1 88 ? -15.305 5.938 6.332 1 97.94 88 CYS B CA 1
ATOM 2617 C C . CYS B 1 88 ? -14.648 6.223 4.984 1 97.94 88 CYS B C 1
ATOM 2619 O O . CYS B 1 88 ? -14.383 5.301 4.211 1 97.94 88 CYS B O 1
ATOM 2621 N N . TYR B 1 89 ? -14.375 7.48 4.785 1 97.88 89 TYR B N 1
ATOM 2622 C CA . TYR B 1 89 ? -13.719 7.891 3.551 1 97.88 89 TYR B CA 1
ATOM 2623 C C . TYR B 1 89 ? -12.359 7.215 3.408 1 97.88 89 TYR B C 1
ATOM 2625 O O . TYR B 1 89 ? -12.062 6.621 2.371 1 97.88 89 TYR B O 1
ATOM 2633 N N . LEU B 1 90 ? -11.547 7.277 4.438 1 98.44 90 LEU B N 1
ATOM 2634 C CA . LEU B 1 90 ? -10.18 6.758 4.414 1 98.44 90 LEU B CA 1
ATOM 2635 C C . LEU B 1 90 ? -10.18 5.238 4.285 1 98.44 90 LEU B C 1
ATOM 2637 O O . LEU B 1 90 ? -9.32 4.672 3.609 1 98.44 90 LEU B O 1
ATOM 2641 N N . ASN B 1 91 ? -11.102 4.609 4.945 1 97.19 91 ASN B N 1
ATOM 2642 C CA . ASN B 1 91 ? -11.188 3.154 4.875 1 97.19 91 ASN B CA 1
ATOM 2643 C C . ASN B 1 91 ? -11.469 2.678 3.453 1 97.19 91 ASN B C 1
ATOM 2645 O O . ASN B 1 91 ? -11.102 1.56 3.084 1 97.19 91 ASN B O 1
ATOM 2649 N N . GLY B 1 92 ? -12.156 3.494 2.699 1 94.06 92 GLY B N 1
ATOM 2650 C CA . GLY B 1 92 ? -12.406 3.199 1.296 1 94.06 92 GLY B CA 1
ATOM 2651 C C . GLY B 1 92 ? -11.156 3.285 0.441 1 94.06 92 GLY B C 1
ATOM 2652 O O . GLY B 1 92 ? -11.062 2.645 -0.608 1 94.06 92 GLY B O 1
ATOM 2653 N N . LYS B 1 93 ? -10.156 4.082 0.883 1 95.62 93 LYS B N 1
ATOM 2654 C CA . LYS B 1 93 ? -8.883 4.199 0.175 1 95.62 93 LYS B CA 1
ATOM 2655 C C . LYS B 1 93 ? -7.969 3.021 0.5 1 95.62 93 LYS B C 1
ATOM 2657 O O . LYS B 1 93 ? -7.309 2.479 -0.389 1 95.62 93 LYS B O 1
ATOM 2662 N N . SER B 1 94 ? -7.898 2.666 1.688 1 96.25 94 SER B N 1
ATOM 2663 C CA . SER B 1 94 ? -7.211 1.504 2.236 1 96.25 94 SER B CA 1
ATOM 2664 C C . SER B 1 94 ? -7.777 1.116 3.598 1 96.25 94 SER B C 1
ATOM 2666 O O . SER B 1 94 ? -8.039 1.98 4.438 1 96.25 94 SER B O 1
ATOM 2668 N N . PRO B 1 95 ? -7.961 -0.122 3.756 1 95.25 95 PRO B N 1
ATOM 2669 C CA . PRO B 1 95 ? -8.531 -0.526 5.043 1 95.25 95 PRO B CA 1
ATOM 2670 C C . PRO B 1 95 ? -7.684 -0.07 6.23 1 95.25 95 PRO B C 1
ATOM 2672 O O . PRO B 1 95 ? -6.453 -0.174 6.195 1 95.25 95 PRO B O 1
ATOM 2675 N N . ILE B 1 96 ? -8.359 0.496 7.164 1 97.56 96 ILE B N 1
ATOM 2676 C CA . ILE B 1 96 ? -7.73 0.865 8.43 1 97.56 96 ILE B CA 1
ATOM 2677 C C . ILE B 1 96 ? -7.812 -0.304 9.406 1 97.56 96 ILE B C 1
ATOM 2679 O O . ILE B 1 96 ? -8.859 -0.934 9.547 1 97.56 96 ILE B O 1
ATOM 2683 N N . LYS B 1 97 ? -6.699 -0.604 10.086 1 96.25 97 LYS B N 1
ATOM 2684 C CA . LYS B 1 97 ? -6.66 -1.73 11.016 1 96.25 97 LYS B CA 1
ATOM 2685 C C . LYS B 1 97 ? -7.75 -1.609 12.07 1 96.25 97 LYS B C 1
ATOM 2687 O O . LYS B 1 97 ? -7.871 -0.574 12.734 1 96.25 97 LYS B O 1
ATOM 2692 N N . GLY B 1 98 ? -8.562 -2.699 12.219 1 95.69 98 GLY B N 1
ATOM 2693 C CA . GLY B 1 98 ? -9.57 -2.766 13.266 1 95.69 98 GLY B CA 1
ATOM 2694 C C . GLY B 1 98 ? -10.844 -2.016 12.914 1 95.69 98 GLY B C 1
ATOM 2695 O O . GLY B 1 98 ? -11.758 -1.918 13.742 1 95.69 98 GLY B O 1
ATOM 2696 N N . VAL B 1 99 ? -10.945 -1.493 11.68 1 97.56 99 VAL B N 1
ATOM 2697 C CA . VAL B 1 99 ? -12.102 -0.685 11.305 1 97.56 99 VAL B CA 1
ATOM 2698 C C . VAL B 1 99 ? -12.906 -1.405 10.227 1 97.56 99 VAL B C 1
ATOM 2700 O O . VAL B 1 99 ? -12.344 -1.892 9.242 1 97.56 99 VAL B O 1
ATOM 2703 N N . PHE B 1 100 ? -14.133 -1.505 10.438 1 94.88 100 PHE B N 1
ATOM 2704 C CA . PHE B 1 100 ? -15.102 -1.993 9.461 1 94.88 100 PHE B CA 1
ATOM 2705 C C . PHE B 1 100 ? -16.172 -0.94 9.18 1 94.88 100 PHE B C 1
ATOM 2707 O O . PHE B 1 100 ? -16.641 -0.274 10.102 1 94.88 100 PHE B O 1
ATOM 2714 N N . VAL B 1 101 ? -16.469 -0.762 7.953 1 93.81 101 VAL B N 1
ATOM 2715 C CA . VAL B 1 101 ? -17.469 0.237 7.582 1 93.81 101 VAL B CA 1
ATOM 2716 C C . VAL B 1 101 ? -18.734 -0.458 7.078 1 93.81 101 VAL B C 1
ATOM 2718 O O . VAL B 1 101 ? -18.656 -1.4 6.289 1 93.81 101 VAL B O 1
ATOM 2721 N N . PHE B 1 102 ? -19.719 -0.001 7.52 1 90.81 102 PHE B N 1
ATOM 2722 C CA . PHE B 1 102 ? -21.031 -0.47 7.098 1 90.81 102 PHE B CA 1
ATOM 2723 C C . PHE B 1 102 ? -21.766 0.615 6.332 1 90.81 102 PHE B C 1
ATOM 2725 O O . PHE B 1 102 ? -21.578 1.806 6.586 1 90.81 102 PHE B O 1
ATOM 2732 N N . ASP B 1 103 ? -22.516 0.179 5.375 1 86.62 103 ASP B N 1
ATOM 2733 C CA . ASP B 1 103 ? -23.344 1.102 4.613 1 86.62 103 ASP B CA 1
ATOM 2734 C C . ASP B 1 103 ? -24.828 0.712 4.707 1 86.62 103 ASP B C 1
ATOM 2736 O O . ASP B 1 103 ? -25.219 -0.361 4.246 1 86.62 103 ASP B O 1
ATOM 2740 N N . ASP B 1 104 ? -25.547 1.464 5.402 1 83.31 104 ASP B N 1
ATOM 2741 C CA . ASP B 1 104 ? -27 1.282 5.516 1 83.31 104 ASP B CA 1
ATOM 2742 C C . ASP B 1 104 ? -27.75 2.391 4.781 1 83.31 104 ASP B C 1
ATOM 2744 O O . ASP B 1 104 ? -27.953 3.475 5.332 1 83.31 104 ASP B O 1
ATOM 2748 N N . GLU B 1 105 ? -28.328 2.121 3.592 1 80.56 105 GLU B N 1
ATOM 2749 C CA . GLU B 1 105 ? -29.109 3.029 2.756 1 80.56 105 GLU B CA 1
ATOM 2750 C C . GLU B 1 105 ? -28.375 4.34 2.523 1 80.56 105 GLU B C 1
ATOM 2752 O O . GLU B 1 105 ? -28.922 5.422 2.734 1 80.56 105 GLU B O 1
ATOM 2757 N N . GLY B 1 106 ? -27.062 4.266 2.338 1 76.81 106 GLY B N 1
ATOM 2758 C CA . GLY B 1 106 ? -26.297 5.441 1.968 1 76.81 106 GLY B CA 1
ATOM 2759 C C . GLY B 1 106 ? -25.609 6.098 3.148 1 76.81 106 GLY B C 1
ATOM 2760 O O . GLY B 1 106 ? -24.844 7.055 2.977 1 76.81 106 GLY B O 1
ATOM 2761 N N . LYS B 1 107 ? -25.984 5.617 4.344 1 86.31 107 LYS B N 1
ATOM 2762 C CA . LYS B 1 107 ? -25.312 6.164 5.523 1 86.31 107 LYS B CA 1
ATOM 2763 C C . LYS B 1 107 ? -24.188 5.25 5.988 1 86.31 107 LYS B C 1
ATOM 2765 O O . LYS B 1 107 ? -24.438 4.168 6.527 1 86.31 107 LYS B O 1
ATOM 2770 N N . GLU B 1 108 ? -22.938 5.73 5.922 1 92.38 108 GLU B N 1
ATOM 2771 C CA . GLU B 1 108 ? -21.781 4.934 6.301 1 92.38 108 GLU B CA 1
ATOM 2772 C C . GLU B 1 108 ? -21.422 5.148 7.77 1 92.38 108 GLU B C 1
ATOM 2774 O O . GLU B 1 108 ? -21.516 6.262 8.281 1 92.38 108 GLU B O 1
ATOM 2779 N N . SER B 1 109 ? -21.109 4.062 8.391 1 96 109 SER B N 1
ATOM 2780 C CA . SER B 1 109 ? -20.672 4.113 9.781 1 96 109 SER B CA 1
ATOM 2781 C C . SER B 1 109 ? -19.578 3.09 10.055 1 96 109 SER B C 1
ATOM 2783 O O . SER B 1 109 ? -19.438 2.107 9.32 1 96 109 SER B O 1
ATOM 2785 N N . VAL B 1 110 ? -18.797 3.383 11.039 1 97.62 110 VAL B N 1
ATOM 2786 C CA . VAL B 1 110 ? -17.75 2.447 11.422 1 97.62 110 VAL B CA 1
ATOM 2787 C C . VAL B 1 110 ? -18.266 1.482 12.484 1 97.62 110 VAL B C 1
ATOM 2789 O O . VAL B 1 110 ? -19.328 1.718 13.07 1 97.62 110 VAL B O 1
ATOM 2792 N N . ASN B 1 111 ? -17.578 0.407 12.648 1 97.12 111 ASN B N 1
ATOM 2793 C CA . ASN B 1 111 ? -17.969 -0.556 13.672 1 97.12 111 ASN B CA 1
ATOM 2794 C C . ASN B 1 111 ? -17.859 0.041 15.07 1 97.12 111 ASN B C 1
ATOM 2796 O O . ASN B 1 111 ? -17.109 0.994 15.289 1 97.12 111 ASN B O 1
ATOM 2800 N N . PHE B 1 112 ? -18.516 -0.59 15.984 1 97.81 112 PHE B N 1
ATOM 2801 C CA . PHE B 1 112 ? -18.719 -0.077 17.328 1 97.81 112 PHE B CA 1
ATOM 2802 C C . PHE B 1 112 ? -17.391 0.156 18.031 1 97.81 112 PHE B C 1
ATOM 2804 O O . PHE B 1 112 ? -17.188 1.188 18.672 1 97.81 112 PHE B O 1
ATOM 2811 N N . VAL B 1 113 ? -16.484 -0.734 17.953 1 97.75 113 VAL B N 1
ATOM 2812 C CA . VAL B 1 113 ? -15.188 -0.646 18.625 1 97.75 113 VAL B CA 1
ATOM 2813 C C . VAL B 1 113 ? -14.43 0.584 18.125 1 97.75 113 VAL B C 1
ATOM 2815 O O . VAL B 1 113 ? -13.883 1.35 18.922 1 97.75 113 VAL B O 1
ATOM 2818 N N . ALA B 1 114 ? -14.406 0.765 16.812 1 98.31 114 ALA B N 1
ATOM 2819 C CA . ALA B 1 114 ? -13.75 1.927 16.234 1 98.31 114 ALA B CA 1
ATOM 2820 C C . ALA B 1 114 ? -14.43 3.221 16.656 1 98.31 114 ALA B C 1
ATOM 2822 O O . ALA B 1 114 ? -13.766 4.203 17 1 98.31 114 ALA B O 1
ATOM 2823 N N . PHE B 1 115 ? -15.742 3.217 16.688 1 98.56 115 PHE B N 1
ATOM 2824 C CA . PHE B 1 115 ? -16.5 4.398 17.078 1 98.56 115 PHE B CA 1
ATOM 2825 C C . PHE B 1 115 ? -16.203 4.797 18.516 1 98.56 115 PHE B C 1
ATOM 2827 O O . PHE B 1 115 ? -16.016 5.98 18.812 1 98.56 115 PHE B O 1
ATOM 2834 N N . ASN B 1 116 ? -16.156 3.855 19.359 1 98.62 116 ASN B N 1
ATOM 2835 C CA . ASN B 1 116 ? -15.859 4.117 20.766 1 98.62 116 ASN B CA 1
ATOM 2836 C C . ASN B 1 116 ? -14.461 4.695 20.953 1 98.62 116 ASN B C 1
ATOM 2838 O O . ASN B 1 116 ? -14.25 5.59 21.766 1 98.62 116 ASN B O 1
ATOM 2842 N N . LYS B 1 117 ? -13.555 4.148 20.219 1 98.69 117 LYS B N 1
ATOM 2843 C CA . LYS B 1 117 ? -12.188 4.66 20.297 1 98.69 117 LYS B CA 1
ATOM 2844 C C . LYS B 1 117 ? -12.117 6.109 19.828 1 98.69 117 LYS B C 1
ATOM 2846 O O . LYS B 1 117 ? -11.445 6.938 20.438 1 98.69 117 LYS B O 1
ATOM 2851 N N . ILE B 1 118 ? -12.797 6.426 18.719 1 98.81 118 ILE B N 1
ATOM 2852 C CA . ILE B 1 118 ? -12.859 7.789 18.219 1 98.81 118 ILE B CA 1
ATOM 2853 C C . ILE B 1 118 ? -13.438 8.711 19.281 1 98.81 118 ILE B C 1
ATOM 2855 O O . ILE B 1 118 ? -12.867 9.766 19.578 1 98.81 118 ILE B O 1
ATOM 2859 N N . THR B 1 119 ? -14.508 8.328 19.859 1 98.81 119 THR B N 1
ATOM 2860 C CA . THR B 1 119 ? -15.195 9.109 20.891 1 98.81 119 THR B CA 1
ATOM 2861 C C . THR B 1 119 ? -14.281 9.367 22.078 1 98.81 119 THR B C 1
ATOM 2863 O O . THR B 1 119 ? -14.172 10.492 22.562 1 98.81 119 THR B O 1
ATOM 2866 N N . ASP B 1 120 ? -13.633 8.312 22.5 1 98.81 120 ASP B N 1
ATOM 2867 C CA . ASP B 1 120 ? -12.742 8.406 23.656 1 98.81 120 ASP B CA 1
ATOM 2868 C C . ASP B 1 120 ? -11.617 9.398 23.391 1 98.81 120 ASP B C 1
ATOM 2870 O O . ASP B 1 120 ? -11.328 10.258 24.234 1 98.81 120 ASP B O 1
ATOM 2874 N N . VAL B 1 121 ? -10.992 9.297 22.266 1 98.69 121 VAL B N 1
ATOM 2875 C CA . VAL B 1 121 ? -9.852 10.148 21.938 1 98.69 121 VAL B CA 1
ATOM 2876 C C . VAL B 1 121 ? -10.297 11.602 21.844 1 98.69 121 VAL B C 1
ATOM 2878 O O . VAL B 1 121 ? -9.672 12.492 22.422 1 98.69 121 VAL B O 1
ATOM 2881 N N . ILE B 1 122 ? -11.398 11.852 21.156 1 98.75 122 ILE B N 1
ATOM 2882 C CA . ILE B 1 122 ? -11.875 13.211 20.938 1 98.75 122 ILE B CA 1
ATOM 2883 C C . ILE B 1 122 ? -12.312 13.828 22.266 1 98.75 122 ILE B C 1
ATOM 2885 O O . ILE B 1 122 ? -12.031 15 22.531 1 98.75 122 ILE B O 1
ATOM 2889 N N . ASN B 1 123 ? -12.93 13.07 23.109 1 98.5 123 ASN B N 1
ATOM 2890 C CA . ASN B 1 123 ? -13.422 13.57 24.391 1 98.5 123 ASN B CA 1
ATOM 2891 C C . ASN B 1 123 ? -12.266 13.961 25.312 1 98.5 123 ASN B C 1
ATOM 2893 O O . ASN B 1 123 ? -12.453 14.742 26.25 1 98.5 123 ASN B O 1
ATOM 2897 N N . ASN B 1 124 ? -11.125 13.422 25.047 1 98 124 ASN B N 1
ATOM 2898 C CA . ASN B 1 124 ? -9.977 13.719 25.891 1 98 124 ASN B CA 1
ATOM 2899 C C . ASN B 1 124 ? -9.195 14.922 25.391 1 98 124 ASN B C 1
ATOM 2901 O O . ASN B 1 124 ? -8.219 15.344 26.016 1 98 124 ASN B O 1
ATOM 2905 N N . ILE B 1 125 ? -9.586 15.414 24.25 1 96.94 125 ILE B N 1
ATOM 2906 C CA . ILE B 1 125 ? -8.93 16.594 23.703 1 96.94 125 ILE B CA 1
ATOM 2907 C C . ILE B 1 125 ? -9.609 17.859 24.234 1 96.94 125 ILE B C 1
ATOM 2909 O O . ILE B 1 125 ? -10.828 18 24.141 1 96.94 125 ILE B O 1
ATOM 2913 N N . GLU B 1 126 ? -8.805 18.812 24.766 1 96.62 126 GLU B N 1
ATOM 2914 C CA . GLU B 1 126 ? -9.367 20.016 25.359 1 96.62 126 GLU B CA 1
ATOM 2915 C C . GLU B 1 126 ? -9.086 21.25 24.5 1 96.62 126 GLU B C 1
ATOM 2917 O O . GLU B 1 126 ? -9.617 22.328 24.75 1 96.62 126 GLU B O 1
ATOM 2922 N N . ASP B 1 127 ? -8.352 21.125 23.438 1 94.5 127 ASP B N 1
ATOM 2923 C CA . ASP B 1 127 ? -8.008 22.219 22.531 1 94.5 127 ASP B CA 1
ATOM 2924 C C . ASP B 1 127 ? -9.242 22.75 21.812 1 94.5 127 ASP B C 1
ATOM 2926 O O . ASP B 1 127 ? -10.227 22.031 21.656 1 94.5 127 ASP B O 1
ATOM 2930 N N . GLN B 1 128 ? -9.086 24.047 21.453 1 96.12 128 GLN B N 1
ATOM 2931 C CA . GLN B 1 128 ? -10.062 24.578 20.5 1 96.12 128 GLN B CA 1
ATOM 2932 C C . GLN B 1 128 ? -9.906 23.906 19.125 1 96.12 128 GLN B C 1
ATOM 2934 O O . GLN B 1 128 ? -8.789 23.609 18.703 1 96.12 128 GLN B O 1
ATOM 2939 N N . TRP B 1 129 ? -11.039 23.766 18.438 1 97.75 129 TRP B N 1
ATOM 2940 C CA . TRP B 1 129 ? -11.008 23.094 17.156 1 97.75 129 TRP B CA 1
ATOM 2941 C C . TRP B 1 129 ? -10.789 24.078 16.016 1 97.75 129 TRP B C 1
ATOM 2943 O O . TRP B 1 129 ? -11.516 25.078 15.898 1 97.75 129 TRP B O 1
ATOM 2953 N N . SER B 1 130 ? -9.852 23.906 15.289 1 98 130 SER B N 1
ATOM 2954 C CA . SER B 1 130 ? -9.516 24.578 14.039 1 98 130 SER B CA 1
ATOM 2955 C C . SER B 1 130 ? -9.25 23.578 12.922 1 98 130 SER B C 1
ATOM 2957 O O . SER B 1 130 ? -9.227 22.375 13.156 1 98 130 SER B O 1
ATOM 2959 N N . VAL B 1 131 ? -9.125 24.062 11.703 1 97.88 131 VAL B N 1
ATOM 2960 C CA . VAL B 1 131 ? -8.758 23.172 10.594 1 97.88 131 VAL B CA 1
ATOM 2961 C C . VAL B 1 131 ? -7.465 22.438 10.93 1 97.88 131 VAL B C 1
ATOM 2963 O O . VAL B 1 131 ? -7.387 21.219 10.773 1 97.88 131 VAL B O 1
ATOM 2966 N N . ARG B 1 132 ? -6.516 23.156 11.43 1 95.44 132 ARG B N 1
ATOM 2967 C CA . ARG B 1 132 ? -5.234 22.562 11.805 1 95.44 132 ARG B CA 1
ATOM 2968 C C . ARG B 1 132 ? -5.414 21.5 12.875 1 95.44 132 ARG B C 1
ATOM 2970 O O . ARG B 1 132 ? -4.848 20.406 12.773 1 95.44 132 ARG B O 1
ATOM 2977 N N . ARG B 1 133 ? -6.172 21.812 13.844 1 96.62 133 ARG B N 1
ATOM 2978 C CA . ARG B 1 133 ? -6.352 20.875 14.953 1 96.62 133 ARG B CA 1
ATOM 2979 C C . ARG B 1 133 ? -7.117 19.625 14.516 1 96.62 133 ARG B C 1
ATOM 2981 O O . ARG B 1 133 ? -6.832 18.531 14.969 1 96.62 133 ARG B O 1
ATOM 2988 N N . LEU B 1 134 ? -8.125 19.828 13.617 1 98.5 134 LEU B N 1
ATOM 2989 C CA . LEU B 1 134 ? -8.836 18.688 13.055 1 98.5 134 LEU B CA 1
ATOM 2990 C C . LEU B 1 134 ? -7.871 17.75 12.328 1 98.5 134 LEU B C 1
ATOM 2992 O O . LEU B 1 134 ? -7.957 16.531 12.469 1 98.5 134 LEU B O 1
ATOM 2996 N N . MET B 1 135 ? -6.969 18.297 11.609 1 98.06 135 MET B N 1
ATOM 2997 C CA . MET B 1 135 ? -5.988 17.516 10.867 1 98.06 135 MET B CA 1
ATOM 2998 C C . MET B 1 135 ? -5.094 16.734 11.82 1 98.06 135 MET B C 1
ATOM 3000 O O . MET B 1 135 ? -4.805 15.555 11.586 1 98.06 135 MET B O 1
ATOM 3004 N N . GLN B 1 136 ? -4.664 17.375 12.867 1 96 136 GLN B N 1
ATOM 3005 C CA . GLN B 1 136 ? -3.824 16.719 13.867 1 96 136 GLN B CA 1
ATOM 3006 C C . GLN B 1 136 ? -4.582 15.602 14.57 1 96 136 GLN B C 1
ATOM 3008 O O . GLN B 1 136 ? -4.031 14.523 14.805 1 96 136 GLN B O 1
ATOM 3013 N N . ALA B 1 137 ? -5.805 15.891 14.898 1 98.25 137 ALA B N 1
ATOM 3014 C CA . ALA B 1 137 ? -6.633 14.898 15.578 1 98.25 137 ALA B CA 1
ATOM 3015 C C . ALA B 1 137 ? -6.828 13.656 14.711 1 98.25 137 ALA B C 1
ATOM 3017 O O . ALA B 1 137 ? -6.609 12.531 15.164 1 98.25 137 ALA B O 1
ATOM 3018 N N . LEU B 1 138 ? -7.207 13.867 13.461 1 98.62 138 LEU B N 1
ATOM 3019 C CA . LEU B 1 138 ? -7.41 12.734 12.562 1 98.62 138 LEU B CA 1
ATOM 3020 C C . LEU B 1 138 ? -6.09 12.023 12.281 1 98.62 138 LEU B C 1
ATOM 3022 O O . LEU B 1 138 ? -5.996 10.805 12.422 1 98.62 138 LEU B O 1
ATOM 3026 N N . GLY B 1 139 ? -5.105 12.789 11.828 1 97.88 139 GLY B N 1
ATOM 3027 C CA . GLY B 1 139 ? -3.859 12.242 11.312 1 97.88 139 GLY B CA 1
ATOM 3028 C C . GLY B 1 139 ? -3.031 11.547 12.375 1 97.88 139 GLY B C 1
ATOM 3029 O O . GLY B 1 139 ? -2.59 10.406 12.18 1 97.88 139 GLY B O 1
ATOM 3030 N N . THR B 1 140 ? -2.822 12.211 13.516 1 96.5 140 THR B N 1
ATOM 3031 C CA . THR B 1 140 ? -1.891 11.703 14.516 1 96.5 140 THR B CA 1
ATOM 3032 C C . THR B 1 140 ? -2.645 11.094 15.695 1 96.5 140 THR B C 1
ATOM 3034 O O . THR B 1 140 ? -2.475 9.914 16 1 96.5 140 THR B O 1
ATOM 3037 N N . ASP B 1 141 ? -3.514 11.836 16.344 1 97.62 141 ASP B N 1
ATOM 3038 C CA . ASP B 1 141 ? -4.145 11.398 17.578 1 97.62 141 ASP B CA 1
ATOM 3039 C C . ASP B 1 141 ? -4.973 10.133 17.359 1 97.62 141 ASP B C 1
ATOM 3041 O O . ASP B 1 141 ? -4.93 9.211 18.172 1 97.62 141 ASP B O 1
ATOM 3045 N N . LEU B 1 142 ? -5.66 10.125 16.281 1 98.56 142 LEU B N 1
ATOM 3046 C CA . LEU B 1 142 ? -6.539 8.984 16.031 1 98.56 142 LEU B CA 1
ATOM 3047 C C . LEU B 1 142 ? -5.82 7.91 15.227 1 98.56 142 LEU B C 1
ATOM 3049 O O . LEU B 1 142 ? -5.52 6.836 15.75 1 98.56 142 LEU B O 1
ATOM 3053 N N . ILE B 1 143 ? -5.469 8.172 13.984 1 98.38 143 ILE B N 1
ATOM 3054 C CA . ILE B 1 143 ? -5.031 7.137 13.062 1 98.38 143 ILE B CA 1
ATOM 3055 C C . ILE B 1 143 ? -3.674 6.594 13.5 1 98.38 143 ILE B C 1
ATOM 3057 O O . ILE B 1 143 ? -3.537 5.398 13.773 1 98.38 143 ILE B O 1
ATOM 3061 N N . VAL B 1 144 ? -2.689 7.418 13.656 1 97.31 144 VAL B N 1
ATOM 3062 C CA . VAL B 1 144 ? -1.33 6.961 13.93 1 97.31 144 VAL B CA 1
ATOM 3063 C C . VAL B 1 144 ? -1.263 6.352 15.328 1 97.31 144 VAL B C 1
ATOM 3065 O O . VAL B 1 144 ? -0.73 5.254 15.508 1 97.31 144 VAL B O 1
ATOM 3068 N N . ASN B 1 145 ? -1.84 7.02 16.297 1 97.19 145 ASN B N 1
ATOM 3069 C CA . ASN B 1 145 ? -1.626 6.645 17.688 1 97.19 145 ASN B CA 1
ATOM 3070 C C . ASN B 1 145 ? -2.566 5.52 18.109 1 97.19 145 ASN B C 1
ATOM 3072 O O . ASN B 1 145 ? -2.248 4.754 19.016 1 97.19 145 ASN B O 1
ATOM 3076 N N . ASN B 1 146 ? -3.725 5.41 17.422 1 98.06 146 ASN B N 1
ATOM 3077 C CA . ASN B 1 146 ? -4.715 4.523 18.016 1 98.06 146 ASN B CA 1
ATOM 3078 C C . ASN B 1 146 ? -5.18 3.449 17.047 1 98.06 146 ASN B C 1
ATOM 3080 O O . ASN B 1 146 ? -5.805 2.467 17.453 1 98.06 146 ASN B O 1
ATOM 3084 N N . PHE B 1 147 ? -4.887 3.564 15.82 1 97.88 147 PHE B N 1
ATOM 3085 C CA . PHE B 1 147 ? -5.422 2.588 14.883 1 97.88 147 PHE B CA 1
ATOM 3086 C C . PHE B 1 147 ? -4.309 1.958 14.055 1 97.88 147 PHE B C 1
ATOM 3088 O O . PHE B 1 147 ? -4.02 0.768 14.195 1 97.88 147 PHE B O 1
ATOM 3095 N N . ASP B 1 148 ? -3.68 2.744 13.273 1 97.12 148 ASP B N 1
ATOM 3096 C CA . ASP B 1 148 ? -2.707 2.227 12.32 1 97.12 148 ASP B CA 1
ATOM 3097 C C . ASP B 1 148 ? -1.55 3.203 12.125 1 97.12 148 ASP B C 1
ATOM 3099 O O . ASP B 1 148 ? -1.611 4.086 11.266 1 97.12 148 ASP B O 1
ATOM 3103 N N . ARG B 1 149 ? -0.461 2.924 12.734 1 96.31 149 ARG B N 1
ATOM 3104 C CA . ARG B 1 149 ? 0.686 3.824 12.766 1 96.31 149 ARG B CA 1
ATOM 3105 C C . ARG B 1 149 ? 1.219 4.086 11.359 1 96.31 149 ARG B C 1
ATOM 3107 O O . ARG B 1 149 ? 1.701 5.184 11.07 1 96.31 149 ARG B O 1
ATOM 3114 N N . MET B 1 150 ? 1.074 3.137 10.531 1 96.62 150 MET B N 1
ATOM 3115 C CA . MET B 1 150 ? 1.721 3.211 9.227 1 96.62 150 MET B CA 1
ATOM 3116 C C . MET B 1 150 ? 0.718 3.596 8.141 1 96.62 150 MET B C 1
ATOM 3118 O O . MET B 1 150 ? 1.04 3.568 6.953 1 96.62 150 MET B O 1
ATOM 3122 N N . TYR B 1 151 ? -0.49 3.977 8.508 1 97.88 151 TYR B N 1
ATOM 3123 C CA . TYR B 1 151 ? -1.585 4.156 7.562 1 97.88 151 TYR B CA 1
ATOM 3124 C C . TYR B 1 151 ? -1.208 5.16 6.477 1 97.88 151 TYR B C 1
ATOM 3126 O O . TYR B 1 151 ? -1.385 4.891 5.285 1 97.88 151 TYR B O 1
ATOM 3134 N N . TRP B 1 152 ? -0.665 6.301 6.859 1 97.88 152 TRP B N 1
ATOM 3135 C CA . TRP B 1 152 ? -0.361 7.348 5.891 1 97.88 152 TRP B CA 1
ATOM 3136 C C . TRP B 1 152 ? 0.78 6.926 4.969 1 97.88 152 TRP B C 1
ATOM 3138 O O . TRP B 1 152 ? 0.786 7.258 3.783 1 97.88 152 TRP B O 1
ATOM 3148 N N . VAL B 1 153 ? 1.745 6.199 5.484 1 97 153 VAL B N 1
ATOM 3149 C CA . VAL B 1 153 ? 2.844 5.676 4.68 1 97 153 VAL B CA 1
ATOM 3150 C C . VAL B 1 153 ? 2.316 4.629 3.699 1 97 153 VAL B C 1
ATOM 3152 O O . VAL B 1 153 ? 2.801 4.527 2.57 1 97 153 VAL B O 1
ATOM 3155 N N . LYS B 1 154 ? 1.356 3.871 4.168 1 97.5 154 LYS B N 1
ATOM 3156 C CA . LYS B 1 154 ? 0.726 2.889 3.291 1 97.5 154 LYS B CA 1
ATOM 3157 C C . LYS B 1 154 ? 0.044 3.568 2.107 1 97.5 154 LYS B C 1
ATOM 3159 O O . LYS B 1 154 ? 0.2 3.139 0.963 1 97.5 154 LYS B O 1
ATOM 3164 N N . LEU B 1 155 ? -0.709 4.629 2.373 1 97.88 155 LEU B N 1
ATOM 3165 C CA . LEU B 1 155 ? -1.363 5.355 1.29 1 97.88 155 LEU B CA 1
ATOM 3166 C C . LEU B 1 155 ? -0.334 5.945 0.331 1 97.88 155 LEU B C 1
ATOM 3168 O O . LEU B 1 155 ? -0.539 5.938 -0.886 1 97.88 155 LEU B O 1
ATOM 3172 N N . PHE B 1 156 ? 0.738 6.422 0.9 1 97.38 156 PHE B N 1
ATOM 3173 C CA . PHE B 1 156 ? 1.834 6.898 0.065 1 97.38 156 PHE B CA 1
ATOM 3174 C C . PHE B 1 156 ? 2.355 5.785 -0.835 1 97.38 156 PHE B C 1
ATOM 3176 O O . PHE B 1 156 ? 2.537 5.984 -2.037 1 97.38 156 PHE B O 1
ATOM 3183 N N . ALA B 1 157 ? 2.646 4.645 -0.306 1 96.81 157 ALA B N 1
ATOM 3184 C CA . ALA B 1 157 ? 3.203 3.521 -1.06 1 96.81 157 ALA B CA 1
ATOM 3185 C C . ALA B 1 157 ? 2.291 3.137 -2.223 1 96.81 157 ALA B C 1
ATOM 3187 O O . ALA B 1 157 ? 2.766 2.859 -3.326 1 96.81 157 ALA B O 1
ATOM 3188 N N . LEU B 1 158 ? 0.979 3.115 -1.971 1 96.81 158 LEU B N 1
ATOM 3189 C CA . LEU B 1 158 ? 0.013 2.783 -3.012 1 96.81 158 LEU B CA 1
ATOM 3190 C C . LEU B 1 158 ? 0.08 3.789 -4.156 1 96.81 158 LEU B C 1
ATOM 3192 O O . LEU B 1 158 ? 0.125 3.404 -5.328 1 96.81 158 LEU B O 1
ATOM 3196 N N . ASP B 1 159 ? 0.129 5.062 -3.795 1 96.69 159 ASP B N 1
ATOM 3197 C CA . ASP B 1 159 ? 0.195 6.105 -4.812 1 96.69 159 ASP B CA 1
ATOM 3198 C C . ASP B 1 159 ? 1.513 6.043 -5.582 1 96.69 159 ASP B C 1
ATOM 3200 O O . ASP B 1 159 ? 1.53 6.191 -6.805 1 96.69 159 ASP B O 1
ATOM 3204 N N . TYR B 1 160 ? 2.594 5.852 -4.875 1 96.69 160 TYR B N 1
ATOM 3205 C CA . TYR B 1 160 ? 3.922 5.746 -5.469 1 96.69 160 TYR B CA 1
ATOM 3206 C C . TYR B 1 160 ? 3.963 4.637 -6.512 1 96.69 160 TYR B C 1
ATOM 3208 O O . TYR B 1 160 ? 4.441 4.844 -7.633 1 96.69 160 TYR B O 1
ATOM 3216 N N . LEU B 1 161 ? 3.416 3.473 -6.125 1 95.94 161 LEU B N 1
ATOM 3217 C CA . LEU B 1 161 ? 3.457 2.312 -7.008 1 95.94 161 LEU B CA 1
ATOM 3218 C C . LEU B 1 161 ? 2.529 2.506 -8.203 1 95.94 161 LEU B C 1
ATOM 3220 O O . LEU B 1 161 ? 2.82 2.029 -9.305 1 95.94 161 LEU B O 1
ATOM 3224 N N . ASP B 1 162 ? 1.455 3.215 -8.008 1 94.56 162 ASP B N 1
ATOM 3225 C CA . ASP B 1 162 ? 0.56 3.535 -9.109 1 94.56 162 ASP B CA 1
ATOM 3226 C C . ASP B 1 162 ? 1.254 4.426 -10.141 1 94.56 162 ASP B C 1
ATOM 3228 O O . ASP B 1 162 ? 0.936 4.375 -11.328 1 94.56 162 ASP B O 1
ATOM 3232 N N . LYS B 1 163 ? 2.152 5.172 -9.68 1 94 163 LYS B N 1
ATOM 3233 C CA . LYS B 1 163 ? 2.818 6.125 -10.562 1 94 163 LYS B CA 1
ATOM 3234 C C . LYS B 1 163 ? 4.176 5.594 -11.023 1 94 163 LYS B C 1
ATOM 3236 O O . LYS B 1 163 ? 4.891 6.266 -11.766 1 94 163 LYS B O 1
ATOM 3241 N N . PHE B 1 164 ? 4.309 4.309 -10.555 1 88.94 164 PHE B N 1
ATOM 3242 C CA . PHE B 1 164 ? 5.578 3.684 -10.906 1 88.94 164 PHE B CA 1
ATOM 3243 C C . PHE B 1 164 ? 5.676 3.469 -12.414 1 88.94 164 PHE B C 1
ATOM 3245 O O . PHE B 1 164 ? 4.734 2.98 -13.039 1 88.94 164 PHE B O 1
ATOM 3252 N N . ASN B 1 165 ? 6.527 3.982 -13.148 1 85.31 165 ASN B N 1
ATOM 3253 C CA . ASN B 1 165 ? 6.785 3.898 -14.578 1 85.31 165 ASN B CA 1
ATOM 3254 C C . ASN B 1 165 ? 5.879 4.844 -15.367 1 85.31 165 ASN B C 1
ATOM 3256 O O . ASN B 1 165 ? 5.512 4.551 -16.5 1 85.31 165 ASN B O 1
ATOM 3260 N N . SER B 1 166 ? 5.262 5.844 -14.711 1 89.25 166 SER B N 1
ATOM 3261 C CA . SER B 1 166 ? 4.398 6.82 -15.359 1 89.25 166 SER B CA 1
ATOM 3262 C C . SER B 1 166 ? 5.215 7.852 -16.125 1 89.25 166 SER B C 1
ATOM 3264 O O . SER B 1 166 ? 4.652 8.773 -16.719 1 89.25 166 SER B O 1
ATOM 3266 N N . GLY B 1 167 ? 6.5 7.742 -16.141 1 90 167 GLY B N 1
ATOM 3267 C CA . GLY B 1 167 ? 7.332 8.633 -16.938 1 90 167 GLY B CA 1
ATOM 3268 C C . GLY B 1 167 ? 7.926 9.766 -16.125 1 90 167 GLY B C 1
ATOM 3269 O O . GLY B 1 167 ? 8.703 10.57 -16.641 1 90 167 GLY B O 1
ATOM 3270 N N . TYR B 1 168 ? 7.609 9.844 -14.844 1 93.31 168 TYR B N 1
ATOM 3271 C CA . TYR B 1 168 ? 8.188 10.875 -13.992 1 93.31 168 TYR B CA 1
ATOM 3272 C C . TYR B 1 168 ? 9.633 10.547 -13.641 1 93.31 168 TYR B C 1
ATOM 3274 O O . TYR B 1 168 ? 9.992 9.383 -13.477 1 93.31 168 TYR B O 1
ATOM 3282 N N . ASP B 1 169 ? 10.375 11.617 -13.508 1 93.31 169 ASP B N 1
ATOM 3283 C CA . ASP B 1 169 ? 11.758 11.453 -13.078 1 93.31 169 ASP B CA 1
ATOM 3284 C C . ASP B 1 169 ? 11.852 11.391 -11.555 1 93.31 169 ASP B C 1
ATOM 3286 O O . ASP B 1 169 ? 12.664 10.648 -11.008 1 93.31 169 ASP B O 1
ATOM 3290 N N . TYR B 1 170 ? 11.008 12.203 -10.93 1 95.25 170 TYR B N 1
ATOM 3291 C CA . TYR B 1 170 ? 11.102 12.32 -9.477 1 95.25 170 TYR B CA 1
ATOM 3292 C C . TYR B 1 170 ? 9.727 12.211 -8.828 1 95.25 170 TYR B C 1
ATOM 3294 O O . TYR B 1 170 ? 8.734 12.695 -9.367 1 95.25 170 TYR B O 1
ATOM 3302 N N . TYR B 1 171 ? 9.648 11.547 -7.766 1 96.44 171 TYR B N 1
ATOM 3303 C CA . TYR B 1 171 ? 8.531 11.5 -6.832 1 96.44 171 TYR B CA 1
ATOM 3304 C C . TYR B 1 171 ? 8.906 12.141 -5.5 1 96.44 171 TYR B C 1
ATOM 3306 O O . TYR B 1 171 ? 9.773 11.625 -4.781 1 96.44 171 TYR B O 1
ATOM 3314 N N . ILE B 1 172 ? 8.242 13.281 -5.172 1 96.88 172 ILE B N 1
ATOM 3315 C CA . ILE B 1 172 ? 8.703 14.102 -4.062 1 96.88 172 ILE B CA 1
ATOM 3316 C C . ILE B 1 172 ? 7.66 14.102 -2.945 1 96.88 172 ILE B C 1
ATOM 3318 O O . ILE B 1 172 ? 6.473 14.32 -3.197 1 96.88 172 ILE B O 1
ATOM 3322 N N . VAL B 1 173 ? 8.125 13.836 -1.727 1 97 173 VAL B N 1
ATOM 3323 C CA . VAL B 1 173 ? 7.316 13.938 -0.515 1 97 173 VAL B CA 1
ATOM 3324 C C . VAL B 1 173 ? 7.898 15.016 0.399 1 97 173 VAL B C 1
ATOM 3326 O O . VAL B 1 173 ? 8.891 14.789 1.086 1 97 173 VAL B O 1
ATOM 3329 N N . PRO B 1 174 ? 7.27 16.141 0.52 1 94.69 174 PRO B N 1
ATOM 3330 C CA . PRO B 1 174 ? 7.914 17.297 1.157 1 94.69 174 PRO B CA 1
ATOM 3331 C C . PRO B 1 174 ? 7.426 17.531 2.584 1 94.69 174 PRO B C 1
ATOM 3333 O O . PRO B 1 174 ? 7.816 18.516 3.219 1 94.69 174 PRO B O 1
ATOM 3336 N N . ASP B 1 175 ? 6.551 16.656 3.115 1 91.94 175 ASP B N 1
ATOM 3337 C CA . ASP B 1 175 ? 5.914 17.047 4.371 1 91.94 175 ASP B CA 1
ATOM 3338 C C . ASP B 1 175 ? 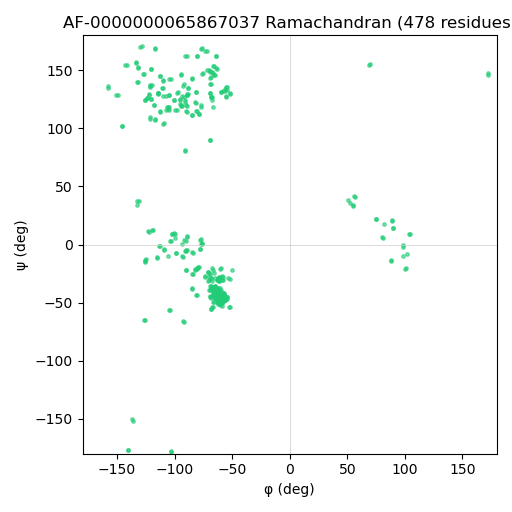5.973 15.906 5.391 1 91.94 175 ASP B C 1
ATOM 3340 O O . ASP B 1 175 ? 5.02 15.695 6.145 1 91.94 175 ASP B O 1
ATOM 3344 N N . THR B 1 176 ? 7.098 15.211 5.352 1 91.06 176 THR B N 1
ATOM 3345 C CA . THR B 1 176 ? 7.277 14.203 6.383 1 91.06 176 THR B CA 1
ATOM 3346 C C . THR B 1 176 ? 7.492 14.852 7.75 1 91.06 176 THR B C 1
ATOM 3348 O O . THR B 1 176 ? 8.328 15.742 7.895 1 91.06 176 THR B O 1
ATOM 3351 N N . ARG B 1 177 ? 6.695 14.352 8.719 1 85.25 177 ARG B N 1
ATOM 3352 C CA . ARG B 1 177 ? 6.746 15.047 10 1 85.25 177 ARG B CA 1
ATOM 3353 C C . ARG B 1 177 ? 7.062 14.086 11.141 1 85.25 177 ARG B C 1
ATOM 3355 O O . ARG B 1 177 ? 7.426 14.508 12.234 1 85.25 177 ARG B O 1
ATOM 3362 N N . GLN B 1 178 ? 6.953 12.867 10.914 1 90.25 178 GLN B N 1
ATOM 3363 C CA . GLN B 1 178 ? 7.145 11.906 11.992 1 90.25 178 GLN B CA 1
ATOM 3364 C C . GLN B 1 178 ? 8.289 10.945 11.688 1 90.25 178 GLN B C 1
ATOM 3366 O O . GLN B 1 178 ? 8.508 10.578 10.531 1 90.25 178 GLN B O 1
ATOM 3371 N N . ASP B 1 179 ? 8.906 10.484 12.688 1 90.75 179 ASP B N 1
ATOM 3372 C CA . ASP B 1 179 ? 10.109 9.672 12.57 1 90.75 179 ASP B CA 1
ATOM 3373 C C . ASP B 1 179 ? 9.805 8.344 11.875 1 90.75 179 ASP B C 1
ATOM 3375 O O . ASP B 1 179 ? 10.578 7.902 11.016 1 90.75 179 ASP B O 1
ATOM 3379 N N . HIS B 1 180 ? 8.695 7.715 12.297 1 91.69 180 HIS B N 1
ATOM 3380 C CA . HIS B 1 180 ? 8.398 6.41 11.711 1 91.69 180 HIS B CA 1
ATOM 3381 C C . HIS B 1 180 ? 8.156 6.516 10.211 1 91.69 180 HIS B C 1
ATOM 3383 O O . HIS B 1 180 ? 8.438 5.574 9.461 1 91.69 180 HIS B O 1
ATOM 3389 N N . GLU B 1 181 ? 7.629 7.645 9.781 1 93.81 181 GLU B N 1
ATOM 3390 C CA . GLU B 1 181 ? 7.414 7.871 8.352 1 93.81 181 GLU B CA 1
ATOM 3391 C C . GLU B 1 181 ? 8.742 7.945 7.602 1 93.81 181 GLU B C 1
ATOM 3393 O O . GLU B 1 181 ? 8.898 7.336 6.543 1 93.81 181 GLU B O 1
ATOM 3398 N N . MET B 1 182 ? 9.688 8.648 8.211 1 93.06 182 MET B N 1
ATOM 3399 C CA . MET B 1 182 ? 10.992 8.812 7.586 1 93.06 182 MET B CA 1
ATOM 3400 C C . MET B 1 182 ? 11.758 7.488 7.574 1 93.06 182 MET B C 1
ATOM 3402 O O . MET B 1 182 ? 12.422 7.16 6.59 1 93.06 182 MET B O 1
ATOM 3406 N N . ASP B 1 183 ? 11.625 6.77 8.648 1 92.31 183 ASP B N 1
ATOM 3407 C CA . ASP B 1 183 ? 12.25 5.453 8.727 1 92.31 183 ASP B CA 1
ATOM 3408 C C . ASP B 1 183 ? 11.734 4.531 7.625 1 92.31 183 ASP B C 1
ATOM 3410 O O . ASP B 1 183 ? 12.516 3.842 6.969 1 92.31 183 ASP B O 1
ATOM 3414 N N . ALA B 1 184 ? 10.445 4.543 7.48 1 91.81 184 ALA B N 1
ATOM 3415 C CA . ALA B 1 184 ? 9.836 3.723 6.438 1 91.81 184 ALA B CA 1
ATOM 3416 C C . ALA B 1 184 ? 10.289 4.168 5.051 1 91.81 184 ALA B C 1
ATOM 3418 O O . ALA B 1 184 ? 10.547 3.336 4.18 1 91.81 184 ALA B O 1
ATOM 3419 N N . ALA B 1 185 ? 10.375 5.445 4.871 1 91.62 185 ALA B N 1
ATOM 3420 C CA . ALA B 1 185 ? 10.836 5.988 3.6 1 91.62 185 ALA B CA 1
ATOM 3421 C C . ALA B 1 185 ? 12.242 5.504 3.273 1 91.62 185 ALA B C 1
ATOM 3423 O O . ALA B 1 185 ? 12.516 5.059 2.156 1 91.62 185 ALA B O 1
ATOM 3424 N N . ARG B 1 186 ? 13.078 5.59 4.23 1 91.62 186 ARG B N 1
ATOM 3425 C CA . ARG B 1 186 ? 14.453 5.121 4.047 1 91.62 186 ARG B CA 1
ATOM 3426 C C . ARG B 1 186 ? 14.477 3.637 3.699 1 91.62 186 ARG B C 1
ATOM 3428 O O . ARG B 1 186 ? 15.211 3.219 2.797 1 91.62 186 ARG B O 1
ATOM 3435 N N . ALA B 1 187 ? 13.727 2.943 4.445 1 89.06 187 ALA B N 1
ATOM 3436 C CA . ALA B 1 187 ? 13.68 1.499 4.234 1 89.06 187 ALA B CA 1
ATOM 3437 C C . ALA B 1 187 ? 13.18 1.167 2.83 1 89.06 187 ALA B C 1
ATOM 3439 O O . ALA B 1 187 ? 13.57 0.155 2.246 1 89.06 187 ALA B O 1
ATOM 3440 N N . MET B 1 188 ? 12.391 2.043 2.293 1 90.75 188 MET B N 1
ATOM 3441 C CA . MET B 1 188 ? 11.828 1.845 0.96 1 90.75 188 MET B CA 1
ATOM 3442 C C . MET B 1 188 ? 12.758 2.412 -0.11 1 90.75 188 MET B C 1
ATOM 3444 O O . MET B 1 188 ? 12.367 2.541 -1.271 1 90.75 188 MET B O 1
ATOM 3448 N N . GLY B 1 189 ? 13.938 2.844 0.287 1 89.31 189 GLY B N 1
ATOM 3449 C CA . GLY B 1 189 ? 14.953 3.25 -0.673 1 89.31 189 GLY B CA 1
ATOM 3450 C C . GLY B 1 189 ? 14.875 4.719 -1.039 1 89.31 189 GLY B C 1
ATOM 3451 O O . GLY B 1 189 ? 15.461 5.148 -2.035 1 89.31 189 GLY B O 1
ATOM 3452 N N . ALA B 1 190 ? 14.156 5.484 -0.303 1 94.5 190 ALA B N 1
ATOM 3453 C CA . ALA B 1 190 ? 14.023 6.91 -0.593 1 94.5 190 ALA B CA 1
ATOM 3454 C C . ALA B 1 190 ? 15.328 7.648 -0.338 1 94.5 190 ALA B C 1
ATOM 3456 O O . ALA B 1 190 ? 16.078 7.301 0.575 1 94.5 190 ALA B O 1
ATOM 3457 N N . THR B 1 191 ? 15.586 8.594 -1.164 1 94.94 191 THR B N 1
ATOM 3458 C CA . THR B 1 191 ? 16.609 9.594 -0.857 1 94.94 191 THR B CA 1
ATOM 3459 C C . THR B 1 191 ? 16.047 10.68 0.054 1 94.94 191 THR B C 1
ATOM 3461 O O . THR B 1 191 ? 15.047 11.328 -0.283 1 94.94 191 THR B O 1
ATOM 3464 N N . VAL B 1 192 ? 16.672 10.844 1.197 1 95 192 VAL B N 1
ATOM 3465 C CA . VAL B 1 192 ? 16.219 11.867 2.141 1 95 192 VAL B CA 1
ATOM 3466 C C . VAL B 1 192 ? 17.109 13.102 2.025 1 95 192 VAL B C 1
ATOM 3468 O O . VAL B 1 192 ? 18.328 13.008 2.127 1 95 192 VAL B O 1
ATOM 3471 N N . ILE B 1 193 ? 16.469 14.227 1.771 1 94.56 193 ILE B N 1
ATOM 3472 C CA . ILE B 1 193 ? 17.188 15.484 1.655 1 94.56 193 ILE B CA 1
ATOM 3473 C C . ILE B 1 193 ? 16.719 16.453 2.74 1 94.56 193 ILE B C 1
ATOM 3475 O O . ILE B 1 193 ? 15.531 16.781 2.814 1 94.56 193 ILE B O 1
ATOM 3479 N N . HIS B 1 194 ? 17.609 16.875 3.57 1 93.88 194 HIS B N 1
ATOM 3480 C CA . HIS B 1 194 ? 17.328 17.906 4.562 1 93.88 194 HIS B CA 1
ATOM 3481 C C . HIS B 1 194 ? 17.734 19.281 4.047 1 93.88 194 HIS B C 1
ATOM 3483 O O . HIS B 1 194 ? 18.891 19.5 3.664 1 93.88 194 HIS B O 1
ATOM 3489 N N . VAL B 1 195 ? 16.812 20.141 3.982 1 93.44 195 VAL B N 1
ATOM 3490 C CA . VAL B 1 195 ? 17.125 21.531 3.691 1 93.44 195 VAL B CA 1
ATOM 3491 C C . VAL B 1 195 ? 17.266 22.312 4.996 1 93.44 195 VAL B C 1
ATOM 3493 O O . VAL B 1 195 ? 16.328 22.406 5.785 1 93.44 195 VAL B O 1
ATOM 3496 N N . VAL B 1 196 ? 18.422 22.844 5.188 1 91.94 196 VAL B N 1
ATOM 3497 C CA . VAL B 1 196 ? 18.719 23.484 6.469 1 91.94 196 VAL B CA 1
ATOM 3498 C C . VAL B 1 196 ? 19.109 24.938 6.246 1 91.94 196 VAL B C 1
ATOM 3500 O O . VAL B 1 196 ? 19.891 25.25 5.332 1 91.94 196 VAL B O 1
ATOM 3503 N N . ARG B 1 197 ? 18.469 25.766 6.957 1 90.69 197 ARG B N 1
ATOM 3504 C CA . ARG B 1 197 ? 18.875 27.172 7.035 1 90.69 197 ARG B CA 1
ATOM 3505 C C . ARG B 1 197 ? 19.562 27.469 8.367 1 90.69 197 ARG B C 1
ATOM 3507 O O . ARG B 1 197 ? 18.922 27.422 9.422 1 90.69 197 ARG B O 1
ATOM 3514 N N . PRO B 1 198 ? 20.828 27.828 8.273 1 86.44 198 PRO B N 1
ATOM 3515 C CA . PRO B 1 198 ? 21.547 28.062 9.531 1 86.44 198 PRO B CA 1
ATOM 3516 C C . PRO B 1 198 ? 20.844 29.109 10.414 1 86.44 198 PRO B C 1
ATOM 3518 O O . PRO B 1 198 ? 20.375 30.125 9.922 1 86.44 198 PRO B O 1
ATOM 3521 N N . GLY B 1 199 ? 20.75 28.797 11.75 1 80 199 GLY B N 1
ATOM 3522 C CA . GLY B 1 199 ? 20.172 29.703 12.727 1 80 199 GLY B CA 1
ATOM 3523 C C . GLY B 1 199 ? 18.672 29.547 12.859 1 80 199 GLY B C 1
ATOM 3524 O O . GLY B 1 199 ? 18.062 30.094 13.789 1 80 199 GLY B O 1
ATOM 3525 N N . GLN B 1 200 ? 18.078 28.859 11.953 1 74.62 200 GLN B N 1
ATOM 3526 C CA . GLN B 1 200 ? 16.641 28.703 11.961 1 74.62 200 GLN B CA 1
ATOM 3527 C C . GLN B 1 200 ? 16.203 27.547 12.867 1 74.62 200 GLN B C 1
ATOM 3529 O O . GLN B 1 200 ? 16.719 26.438 12.75 1 74.62 200 GLN B O 1
ATOM 3534 N N . LYS B 1 201 ? 15.562 27.781 13.969 1 66.81 201 LYS B N 1
ATOM 3535 C CA . LYS B 1 201 ? 15.008 26.766 14.859 1 66.81 201 LYS B CA 1
ATOM 3536 C C . LYS B 1 201 ? 13.484 26.766 14.805 1 66.81 201 LYS B C 1
ATOM 3538 O O . LYS B 1 201 ? 12.867 27.781 14.484 1 66.81 201 LYS B O 1
ATOM 3543 N N . SER B 1 202 ? 12.922 25.594 14.852 1 64.69 202 SER B N 1
ATOM 3544 C CA . SER B 1 202 ? 11.461 25.516 14.891 1 64.69 202 SER B CA 1
ATOM 3545 C C . SER B 1 202 ? 10.922 26.062 16.219 1 64.69 202 SER B C 1
ATOM 3547 O O . SER B 1 202 ? 11.492 25.812 17.281 1 64.69 202 SER B O 1
ATOM 3549 N N . ASN B 1 203 ? 10.055 27 16.156 1 60.84 203 ASN B N 1
ATOM 3550 C CA . ASN B 1 203 ? 9.391 27.5 17.344 1 60.84 203 ASN B CA 1
ATOM 3551 C C . ASN B 1 203 ? 8.102 26.734 17.641 1 60.84 203 ASN B C 1
ATOM 3553 O O . ASN B 1 203 ? 7.41 27.016 18.625 1 60.84 203 ASN B O 1
ATOM 3557 N N . ASP B 1 204 ? 7.863 25.734 16.828 1 60.06 204 ASP B N 1
ATOM 3558 C CA . ASP B 1 204 ? 6.578 25.062 16.984 1 60.06 204 ASP B CA 1
ATOM 3559 C C . ASP B 1 204 ? 6.699 23.875 17.938 1 60.06 204 ASP B C 1
ATOM 3561 O O . ASP B 1 204 ? 7.668 23.109 17.875 1 60.06 204 ASP B O 1
ATOM 3565 N N . THR B 1 205 ? 5.805 23.875 18.953 1 60 205 THR B N 1
ATOM 3566 C CA . THR B 1 205 ? 5.871 22.938 20.062 1 60 205 THR B CA 1
ATOM 3567 C C . THR B 1 205 ? 5.281 21.594 19.672 1 60 205 THR B C 1
ATOM 3569 O O . THR B 1 205 ? 5.508 20.578 20.344 1 60 205 THR B O 1
ATOM 3572 N N . HIS B 1 206 ? 4.441 21.672 18.594 1 62.94 206 HIS B N 1
ATOM 3573 C CA . HIS B 1 206 ? 3.861 20.375 18.281 1 62.94 206 HIS B CA 1
ATOM 3574 C C . HIS B 1 206 ? 4.918 19.422 17.734 1 62.94 206 HIS B C 1
ATOM 3576 O O . HIS B 1 206 ? 5.781 19.828 16.953 1 62.94 206 HIS B O 1
ATOM 3582 N N . ILE B 1 207 ? 4.875 18.266 18.141 1 63.94 207 ILE B N 1
ATOM 3583 C CA . ILE B 1 207 ? 5.859 17.234 17.812 1 63.94 207 ILE B CA 1
ATOM 3584 C C . ILE B 1 207 ? 6.047 17.156 16.297 1 63.94 207 ILE B C 1
ATOM 3586 O O . ILE B 1 207 ? 7.164 16.938 15.82 1 63.94 207 ILE B O 1
ATOM 3590 N N . THR B 1 208 ? 5.027 17.469 15.547 1 64.25 208 THR B N 1
ATOM 3591 C CA . THR B 1 208 ? 5.094 17.359 14.094 1 64.25 208 THR B CA 1
ATOM 3592 C C . THR B 1 208 ? 5.863 18.547 13.508 1 64.25 208 THR B C 1
ATOM 3594 O O . THR B 1 208 ? 6.211 18.547 12.328 1 64.25 208 THR B O 1
ATOM 3597 N N . GLU B 1 209 ? 6.246 19.484 14.359 1 64.5 209 GLU B N 1
ATOM 3598 C CA . GLU B 1 209 ? 6.898 20.656 13.805 1 64.5 209 GLU B CA 1
ATOM 3599 C C . GLU B 1 209 ? 8.359 20.734 14.227 1 64.5 209 GLU B C 1
ATOM 3601 O O . GLU B 1 209 ? 9.078 21.656 13.844 1 64.5 209 GLU B O 1
ATOM 3606 N N . ALA B 1 210 ? 8.852 19.781 15.031 1 62.44 210 ALA B N 1
ATOM 3607 C CA . ALA B 1 210 ? 10.172 19.797 15.664 1 62.44 210 ALA B CA 1
ATOM 3608 C C . ALA B 1 210 ? 11.258 19.422 14.664 1 62.44 210 ALA B C 1
ATOM 3610 O O . ALA B 1 210 ? 12.453 19.562 14.953 1 62.44 210 ALA B O 1
ATOM 3611 N N . GLY B 1 211 ? 11 19.234 13.477 1 69.56 211 GLY B N 1
ATOM 3612 C CA . GLY B 1 211 ? 12.008 18.781 12.531 1 69.56 211 GLY B CA 1
ATOM 3613 C C . GLY B 1 211 ? 12.453 17.344 12.766 1 69.56 211 GLY B C 1
ATOM 3614 O O . GLY B 1 211 ? 12.211 16.781 13.836 1 69.56 211 GLY B O 1
ATOM 3615 N N . LEU B 1 212 ? 12.938 16.609 11.797 1 82.19 212 LEU B N 1
ATOM 3616 C CA . LEU B 1 212 ? 13.391 15.219 11.875 1 82.19 212 LEU B CA 1
ATOM 3617 C C . LEU B 1 212 ? 14.914 15.148 11.891 1 82.19 212 LEU B C 1
ATOM 3619 O O . LEU B 1 212 ? 15.586 15.984 11.289 1 82.19 212 LEU B O 1
ATOM 3623 N N . PRO B 1 213 ? 15.453 14.305 12.602 1 83.69 213 PRO B N 1
ATOM 3624 C CA . PRO B 1 213 ? 16.906 14.18 12.695 1 83.69 213 PRO B CA 1
ATOM 3625 C C . PRO B 1 213 ? 17.547 13.75 11.383 1 83.69 213 PRO B C 1
ATOM 3627 O O . PRO B 1 213 ? 16.969 12.961 10.633 1 83.69 213 PRO B O 1
ATOM 3630 N N . ILE B 1 214 ? 18.719 14.266 11.18 1 88.06 214 ILE B N 1
ATOM 3631 C CA . ILE B 1 214 ? 19.547 13.852 10.039 1 88.06 214 ILE B CA 1
ATOM 3632 C C . ILE B 1 214 ? 20.266 12.547 10.367 1 88.06 214 ILE B C 1
ATOM 3634 O O . ILE B 1 214 ? 20.828 12.398 11.453 1 88.06 214 ILE B O 1
ATOM 3638 N N . ARG B 1 215 ? 20.219 11.602 9.516 1 89.75 215 ARG B N 1
ATOM 3639 C CA . ARG B 1 215 ? 20.891 10.32 9.711 1 89.75 215 ARG B CA 1
ATOM 3640 C C . ARG B 1 215 ? 21.953 10.086 8.648 1 89.75 215 ARG B C 1
ATOM 3642 O O . ARG B 1 215 ? 22.016 10.82 7.66 1 89.75 215 ARG B O 1
ATOM 3649 N N . ASP B 1 216 ? 22.75 9.062 8.93 1 87.06 216 ASP B N 1
ATOM 3650 C CA . ASP B 1 216 ? 23.781 8.703 7.957 1 87.06 216 ASP B CA 1
ATOM 3651 C C . ASP B 1 216 ? 23.156 8.336 6.609 1 87.06 216 ASP B C 1
ATOM 3653 O O . ASP B 1 216 ? 22.188 7.582 6.555 1 87.06 216 ASP B O 1
ATOM 3657 N N . GLY B 1 217 ? 23.703 8.938 5.543 1 87.44 217 GLY B N 1
ATOM 3658 C CA . GLY B 1 217 ? 23.188 8.648 4.211 1 87.44 217 GLY B CA 1
ATOM 3659 C C . GLY B 1 217 ? 22.25 9.727 3.691 1 87.44 217 GLY B C 1
ATOM 3660 O O . GLY B 1 217 ? 22.016 9.805 2.486 1 87.44 217 GLY B O 1
ATOM 3661 N N . ASP B 1 218 ? 21.703 10.523 4.625 1 92.25 218 ASP B N 1
ATOM 3662 C CA . ASP B 1 218 ? 20.859 11.625 4.195 1 92.25 218 ASP B CA 1
ATOM 3663 C C . ASP B 1 218 ? 21.672 12.719 3.498 1 92.25 218 ASP B C 1
ATOM 3665 O O . ASP B 1 218 ? 22.844 12.898 3.785 1 92.25 218 ASP B O 1
ATOM 3669 N N . LEU B 1 219 ? 21.062 13.336 2.604 1 93.75 219 LEU B N 1
ATOM 3670 C CA . LEU B 1 219 ? 21.688 14.492 1.968 1 93.75 219 LEU B CA 1
ATOM 3671 C C . LEU B 1 219 ? 21.25 15.789 2.648 1 93.75 219 LEU B C 1
ATOM 3673 O O . LEU B 1 219 ? 20.125 15.875 3.164 1 93.75 219 LEU B O 1
ATOM 3677 N N . VAL B 1 220 ? 22.188 16.703 2.658 1 94.19 220 VAL B N 1
ATOM 3678 C CA . VAL B 1 220 ? 21.891 17.969 3.303 1 94.19 220 VAL B CA 1
ATOM 3679 C C . VAL B 1 220 ? 22.156 19.125 2.33 1 94.19 220 VAL B C 1
ATOM 3681 O O . VAL B 1 220 ? 23.219 19.188 1.719 1 94.19 220 VAL B O 1
ATOM 3684 N N . ILE B 1 221 ? 21.188 19.891 2.129 1 94.12 221 ILE B N 1
ATOM 3685 C CA . ILE B 1 221 ? 21.328 21.141 1.379 1 94.12 221 ILE B CA 1
ATOM 3686 C C . ILE B 1 221 ? 21.281 22.328 2.336 1 94.12 221 ILE B C 1
ATOM 3688 O O . ILE B 1 221 ? 20.266 22.562 2.988 1 94.12 221 ILE B O 1
ATOM 3692 N N . THR B 1 222 ? 22.297 23.047 2.422 1 94.06 222 THR B N 1
ATOM 3693 C CA . THR B 1 222 ? 22.375 24.219 3.289 1 94.06 222 THR B CA 1
ATOM 3694 C C . THR B 1 222 ? 21.906 25.469 2.549 1 94.06 222 THR B C 1
ATOM 3696 O O . THR B 1 222 ? 22.531 25.875 1.56 1 94.06 222 THR B O 1
ATOM 3699 N N . ASN B 1 223 ? 20.828 26.016 2.99 1 94.69 223 ASN B N 1
ATOM 3700 C CA . ASN B 1 223 ? 20.266 27.234 2.416 1 94.69 223 ASN B CA 1
ATOM 3701 C C . ASN B 1 223 ? 20.797 28.484 3.109 1 94.69 223 ASN B C 1
ATOM 3703 O O . ASN B 1 223 ? 20.109 29.078 3.947 1 94.69 223 ASN B O 1
ATOM 3707 N N . ASP B 1 224 ? 21.938 28.938 2.789 1 91.75 224 ASP B N 1
ATOM 3708 C CA . ASP B 1 224 ? 22.609 30.047 3.471 1 91.75 224 ASP B CA 1
ATOM 3709 C C . ASP B 1 224 ? 22.922 31.172 2.498 1 91.75 224 ASP B C 1
ATOM 3711 O O . ASP B 1 224 ? 23.703 32.062 2.82 1 91.75 224 ASP B O 1
ATOM 3715 N N . GLY B 1 225 ? 22.406 31.125 1.354 1 91.69 225 GLY B N 1
ATOM 3716 C CA . GLY B 1 225 ? 22.734 32.125 0.358 1 91.69 225 GLY B CA 1
ATOM 3717 C C . GLY B 1 225 ? 21.516 32.625 -0.396 1 91.69 225 GLY B C 1
ATOM 3718 O O . GLY B 1 225 ? 20.438 32.812 0.188 1 91.69 225 GLY B O 1
ATOM 3719 N N . SER B 1 226 ? 21.781 33.031 -1.612 1 92.88 226 SER B N 1
ATOM 3720 C CA . SER B 1 226 ? 20.703 33.531 -2.465 1 92.88 226 SER B CA 1
ATOM 3721 C C . SER B 1 226 ? 19.844 32.406 -3.01 1 92.88 226 SER B C 1
ATOM 3723 O O . SER B 1 226 ? 20.203 31.234 -2.877 1 92.88 226 SER B O 1
ATOM 3725 N N . LEU B 1 227 ? 18.75 32.781 -3.578 1 93.44 227 LEU B N 1
ATOM 3726 C CA . LEU B 1 227 ? 17.859 31.812 -4.211 1 93.44 227 LEU B CA 1
ATOM 3727 C C . LEU B 1 227 ? 18.562 31.078 -5.336 1 93.44 227 LEU B C 1
ATOM 3729 O O . LEU B 1 227 ? 18.375 29.859 -5.512 1 93.44 227 LEU B O 1
ATOM 3733 N N . GLU B 1 228 ? 19.391 31.781 -6.07 1 94.56 228 GLU B N 1
ATOM 3734 C CA . GLU B 1 228 ? 20.141 31.172 -7.168 1 94.56 228 GLU B CA 1
ATOM 3735 C C . GLU B 1 228 ? 21.125 30.125 -6.652 1 94.56 228 GLU B C 1
ATOM 3737 O O . GLU B 1 228 ? 21.312 29.078 -7.281 1 94.56 228 GLU B O 1
ATOM 3742 N N . GLU B 1 229 ? 21.656 30.453 -5.512 1 94.44 229 GLU B N 1
ATOM 3743 C CA . GLU B 1 229 ? 22.578 29.5 -4.91 1 94.44 229 GLU B CA 1
ATOM 3744 C C . GLU B 1 229 ? 21.859 28.25 -4.441 1 94.44 229 GLU B C 1
ATOM 3746 O O . GLU B 1 229 ? 22.375 27.141 -4.59 1 94.44 229 GLU B O 1
ATOM 3751 N N . LEU B 1 230 ? 20.781 28.453 -3.83 1 94.19 230 LEU B N 1
ATOM 3752 C CA . LEU B 1 230 ? 19.969 27.312 -3.398 1 94.19 230 LEU B CA 1
ATOM 3753 C C . LEU B 1 230 ? 19.609 26.422 -4.582 1 94.19 230 LEU B C 1
ATOM 3755 O O . LEU B 1 230 ? 19.766 25.203 -4.508 1 94.19 230 LEU B O 1
ATOM 3759 N N . PHE B 1 231 ? 19.203 27 -5.73 1 95.62 231 PHE B N 1
ATOM 3760 C CA . PHE B 1 231 ? 18.828 26.266 -6.926 1 95.62 231 PHE B CA 1
ATOM 3761 C C . PHE B 1 231 ? 20 25.469 -7.477 1 95.62 231 PHE B C 1
ATOM 3763 O O . PHE B 1 231 ? 19.859 24.328 -7.906 1 95.62 231 PHE B O 1
ATOM 3770 N N . SER B 1 232 ? 21.156 26.078 -7.414 1 95.31 232 SER B N 1
ATOM 3771 C CA . SER B 1 232 ? 22.359 25.391 -7.867 1 95.31 232 SER B CA 1
ATOM 3772 C C . SER B 1 232 ? 22.672 24.172 -7 1 95.31 232 SER B C 1
ATOM 3774 O O . SER B 1 232 ? 23.047 23.109 -7.512 1 95.31 232 SER B O 1
ATOM 3776 N N . LYS B 1 233 ? 22.516 24.359 -5.75 1 94.94 233 LYS B N 1
ATOM 3777 C CA . LYS B 1 233 ? 22.766 23.25 -4.828 1 94.94 233 LYS B CA 1
ATOM 3778 C C . LYS B 1 233 ? 21.766 22.109 -5.07 1 94.94 233 LYS B C 1
ATOM 3780 O O . LYS B 1 233 ? 22.141 20.938 -4.988 1 94.94 233 LYS B O 1
ATOM 3785 N N . ILE B 1 234 ? 20.516 22.453 -5.316 1 94.75 234 ILE B N 1
ATOM 3786 C CA . ILE B 1 234 ? 19.484 21.453 -5.594 1 94.75 234 ILE B CA 1
ATOM 3787 C C . ILE B 1 234 ? 19.844 20.672 -6.859 1 94.75 234 ILE B C 1
ATOM 3789 O O . ILE B 1 234 ? 19.812 19.453 -6.871 1 94.75 234 ILE B O 1
ATOM 3793 N N . LYS B 1 235 ? 20.219 21.391 -7.953 1 95 235 LYS B N 1
ATOM 3794 C CA . LYS B 1 235 ? 20.594 20.766 -9.219 1 95 235 LYS B CA 1
ATOM 3795 C C . LYS B 1 235 ? 21.766 19.812 -9.039 1 95 235 LYS B C 1
ATOM 3797 O O . LYS B 1 235 ? 21.766 18.703 -9.578 1 95 235 LYS B O 1
ATOM 3802 N N . ASN B 1 236 ? 22.719 20.234 -8.289 1 93.94 236 ASN B N 1
ATOM 3803 C CA . ASN B 1 236 ? 23.891 19.406 -8.047 1 93.94 236 ASN B CA 1
ATOM 3804 C C . ASN B 1 236 ? 23.531 18.141 -7.273 1 93.94 236 ASN B C 1
ATOM 3806 O O . ASN B 1 236 ? 24.078 17.062 -7.539 1 93.94 236 ASN B O 1
ATOM 3810 N N . THR B 1 237 ? 22.703 18.344 -6.301 1 92.94 237 THR B N 1
ATOM 3811 C CA . THR B 1 237 ? 22.266 17.219 -5.484 1 92.94 237 THR B CA 1
ATOM 3812 C C . THR B 1 237 ? 21.516 16.188 -6.328 1 92.94 237 THR B C 1
ATOM 3814 O O . THR B 1 237 ? 21.734 14.984 -6.203 1 92.94 237 THR B O 1
ATOM 3817 N N . LEU B 1 238 ? 20.641 16.641 -7.266 1 92.5 238 LEU B N 1
ATOM 3818 C CA . LEU B 1 238 ? 19.812 15.758 -8.086 1 92.5 238 LEU B CA 1
ATOM 3819 C C . LEU B 1 238 ? 20.641 15.055 -9.148 1 92.5 238 LEU B C 1
ATOM 3821 O O . LEU B 1 238 ? 20.312 13.945 -9.57 1 92.5 238 LEU B O 1
ATOM 3825 N N . LYS B 1 239 ? 21.734 15.727 -9.531 1 88.06 239 LYS B N 1
ATOM 3826 C CA . LYS B 1 239 ? 22.609 15.164 -10.547 1 88.06 239 LYS B CA 1
ATOM 3827 C C . LYS B 1 239 ? 23.328 13.914 -10.031 1 88.06 239 LYS B C 1
ATOM 3829 O O . LYS B 1 239 ? 23.656 13.016 -10.805 1 88.06 239 LYS B O 1
ATOM 3834 N N . VAL B 1 240 ? 23.547 13.875 -8.781 1 83.12 240 VAL B N 1
ATOM 3835 C CA . VAL B 1 240 ? 24.312 12.773 -8.219 1 83.12 240 VAL B CA 1
ATOM 3836 C C . VAL B 1 240 ? 23.391 11.641 -7.816 1 83.12 240 VAL B C 1
ATOM 3838 O O . VAL B 1 240 ? 23.844 10.57 -7.402 1 83.12 240 VAL B O 1
ATOM 3841 N N . LEU B 1 241 ? 22.188 11.852 -7.934 1 81.75 241 LEU B N 1
ATOM 3842 C CA . LEU B 1 241 ? 21.234 10.789 -7.617 1 81.75 241 LEU B CA 1
ATOM 3843 C C . LEU B 1 241 ? 21.172 9.766 -8.75 1 81.75 241 LEU B C 1
ATOM 3845 O O . LEU B 1 241 ? 21.281 10.125 -9.922 1 81.75 241 LEU B O 1
#

Solvent-accessible surface area (backbone atoms only — not comparable to full-atom values): 26629 Å² total; per-residue (Å²): 94,47,46,35,37,35,33,52,36,81,90,18,48,40,68,58,50,54,50,50,46,52,73,75,43,58,43,46,80,47,54,62,58,45,64,51,36,53,22,47,24,51,17,42,45,62,51,28,75,77,50,88,54,76,86,53,49,57,52,40,63,69,40,56,95,38,69,34,73,47,76,65,80,64,52,66,70,56,49,42,53,35,49,48,40,19,47,51,53,45,36,69,68,41,66,45,60,84,54,46,73,44,74,60,94,84,48,70,42,62,36,68,70,44,47,51,49,50,45,53,56,54,69,70,55,83,71,79,44,16,57,53,48,50,48,44,41,51,53,43,62,40,34,34,70,68,50,31,68,50,50,55,55,44,54,47,51,48,54,50,58,74,45,61,84,68,77,41,53,32,39,38,30,66,59,70,47,48,67,70,56,53,52,50,38,47,63,36,44,35,45,42,36,36,25,38,22,84,92,67,69,58,84,47,83,51,73,63,39,59,55,77,85,88,52,93,87,50,42,76,46,74,44,80,69,54,71,68,51,43,51,51,51,51,52,56,55,58,65,74,99,106,48,47,34,37,35,34,50,34,82,90,18,48,39,68,57,50,53,49,50,46,51,72,74,43,58,44,47,80,48,53,63,57,46,63,50,37,52,22,48,24,51,16,42,44,62,50,28,73,77,50,88,54,77,86,53,47,56,50,41,63,70,41,55,96,37,70,36,74,46,78,66,81,64,51,66,68,56,48,45,55,33,49,48,40,19,47,51,52,46,36,67,67,41,66,45,61,87,56,46,71,45,74,59,95,85,47,69,44,61,36,68,70,45,47,51,52,49,45,54,55,53,70,68,55,83,71,79,44,17,57,51,46,49,47,44,41,53,54,42,62,40,34,33,71,68,51,31,68,50,50,56,56,42,55,47,51,47,54,52,53,71,48,56,87,68,74,41,52,33,39,38,30,68,58,71,48,48,66,70,56,51,52,52,38,48,62,36,44,36,45,42,36,37,26,40,23,83,92,66,68,57,86,48,82,52,71,63,39,59,55,77,85,87,56,92,87,48,43,74,45,74,42,79,70,52,73,68,51,42,51,51,52,50,54,54,57,59,67,74,101

pLDDT: mean 93.12, std 7.76, range [59.72, 98.88]

Secondary structure (DSSP, 8-state):
-EEEEEE--TTSSHHHHHHHHHHHSSEEE--TTHHHHHHHHHHHHHHHHTSSSPP--HHHHHTTTS-TTS-----HHHHHHHHHHHHHHHHHHSPPTT--EEEETTEEEE-HHHHHHHHHHHHT--SPP-HHHHHHIIIIIIIIIII-TTHHHHHHHHHHHHHTTSS-SEEEE----SHHHHHHHHHTTPEEEEEE-TT------SGGGS-----TT-EEEE--S-HHHHHHHHHHHHHT-/-EEEEEE--TTSSHHHHHHHHHHHSSEEE--TTHHHHHHHHHHHHHHHHTSSSPP--HHHHHTTTS-TTS-----HHHHHHHHHHHHHHHHHHSPPTT--EEEETTEEEE-HHHHHHHHHHHHT--SPP-HHHHHHIIIIIIIIIII-TTHHHHHHHHHHHHTTTSS-SEEEE----SHHHHHHHHHTTPEEEEEE-TT------SGGGS-PPP-TT-EEEE--S-HHHHHHHHHHHHHT-

GO terms:
  GO:0047507 deoxynucleoside phosphate kinase activity, ATP as phosphate donor (F, IDA)
  GO:0004798 dTMP kinase activity (F, EXP)
  GO:0050316 dGMP kinase activity (F, EXP)

Radius of gyration: 24.88 Å; Cα contacts (8 Å, |Δi|>4): 753; chains: 2; bounding box: 57×67×51 Å